Protein AF-A0AA36IJW4-F1 (afdb_monomer_lite)

Organism: NCBI:txid2562239

Structure (mmCIF, N/CA/C/O backbone):
data_AF-A0AA36IJW4-F1
#
_entry.id   AF-A0AA36IJW4-F1
#
loop_
_atom_site.group_PDB
_atom_site.id
_atom_site.type_symbol
_atom_site.label_atom_id
_atom_site.label_alt_id
_atom_site.label_comp_id
_atom_site.label_asym_id
_atom_site.label_entity_id
_atom_site.label_seq_id
_atom_site.pdbx_PDB_ins_code
_atom_site.Cartn_x
_atom_site.Cartn_y
_atom_site.Cartn_z
_atom_site.occupancy
_atom_site.B_iso_or_equiv
_atom_site.auth_seq_id
_atom_site.auth_comp_id
_atom_site.auth_asym_id
_atom_site.auth_atom_id
_atom_site.pdbx_PDB_model_num
ATOM 1 N N . MET A 1 1 ? 5.295 -39.642 -35.715 1.00 38.78 1 MET A N 1
ATOM 2 C CA . MET A 1 1 ? 6.041 -39.189 -36.907 1.00 38.78 1 MET A CA 1
ATOM 3 C C . MET A 1 1 ? 7.439 -38.823 -36.451 1.00 38.78 1 MET A C 1
ATOM 5 O O . MET A 1 1 ? 7.613 -37.822 -35.775 1.00 38.78 1 MET A O 1
ATOM 9 N N . SER A 1 2 ? 8.380 -39.727 -36.697 1.00 30.83 2 SER A N 1
ATOM 10 C CA . SER A 1 2 ? 9.764 -39.715 -36.220 1.00 30.83 2 SER A CA 1
ATOM 11 C C . SER A 1 2 ? 10.695 -39.302 -37.360 1.00 30.83 2 SER A C 1
ATOM 13 O O . SER A 1 2 ? 10.647 -39.914 -38.427 1.00 30.83 2 SER A O 1
ATOM 15 N N . LEU A 1 3 ? 11.518 -38.277 -37.141 1.00 38.53 3 LEU A N 1
ATOM 16 C CA . LEU A 1 3 ? 12.571 -37.863 -38.072 1.00 38.53 3 LEU A CA 1
ATOM 17 C C . LEU A 1 3 ? 13.843 -38.699 -37.832 1.00 38.53 3 LEU A C 1
ATOM 19 O O . LEU A 1 3 ? 14.152 -38.975 -36.672 1.00 38.53 3 LEU A O 1
ATOM 23 N N . PRO A 1 4 ? 14.568 -39.117 -38.886 1.00 43.66 4 PRO A N 1
ATOM 24 C CA . PRO A 1 4 ? 15.728 -39.985 -38.746 1.00 43.66 4 PRO A CA 1
ATOM 25 C C . PRO A 1 4 ? 17.027 -39.199 -38.521 1.00 43.66 4 PRO A C 1
ATOM 27 O O . PRO A 1 4 ? 17.318 -38.218 -39.206 1.00 43.66 4 PRO A O 1
ATOM 30 N N . GLU A 1 5 ? 17.831 -39.696 -37.582 1.00 41.56 5 GLU A N 1
ATOM 31 C CA . GLU A 1 5 ? 19.244 -39.370 -37.411 1.00 41.56 5 GLU A CA 1
ATOM 32 C C . GLU A 1 5 ? 20.062 -39.988 -38.552 1.00 41.56 5 GLU A C 1
ATOM 34 O O . GLU A 1 5 ? 20.012 -41.196 -38.784 1.00 41.56 5 GLU A O 1
ATOM 39 N N . THR A 1 6 ? 20.847 -39.184 -39.269 1.00 34.97 6 THR A N 1
ATOM 40 C CA . THR A 1 6 ? 22.022 -39.673 -40.011 1.00 34.97 6 THR A CA 1
ATOM 41 C C . THR A 1 6 ? 22.913 -38.496 -40.400 1.00 34.97 6 THR A C 1
ATOM 43 O O . THR A 1 6 ? 22.665 -37.812 -41.386 1.00 34.97 6 THR A O 1
ATOM 46 N N . PHE A 1 7 ? 23.988 -38.267 -39.643 1.00 34.56 7 PHE A N 1
ATOM 47 C CA . PHE A 1 7 ? 25.141 -37.507 -40.129 1.00 34.56 7 PHE A CA 1
ATOM 48 C C . PHE A 1 7 ? 26.380 -38.396 -40.080 1.00 34.56 7 PHE A C 1
ATOM 50 O O . PHE A 1 7 ? 26.857 -38.807 -39.022 1.00 34.56 7 PHE A O 1
ATOM 57 N N . ALA A 1 8 ? 26.859 -38.725 -41.276 1.00 37.34 8 ALA A N 1
ATOM 58 C CA . ALA A 1 8 ? 28.061 -39.495 -41.520 1.00 37.34 8 ALA A CA 1
ATOM 59 C C . ALA A 1 8 ? 29.311 -38.679 -41.151 1.00 37.34 8 ALA A C 1
ATOM 61 O O . ALA A 1 8 ? 29.453 -37.516 -41.530 1.00 37.34 8 ALA A O 1
ATOM 62 N N . ARG A 1 9 ? 30.236 -39.319 -40.428 1.00 35.12 9 ARG A N 1
ATOM 63 C CA . ARG A 1 9 ? 31.589 -38.816 -40.161 1.00 35.12 9 ARG A CA 1
ATOM 64 C C . ARG A 1 9 ? 32.404 -38.812 -41.458 1.00 35.12 9 ARG A C 1
ATOM 66 O O . ARG A 1 9 ? 32.616 -39.866 -42.051 1.00 35.12 9 ARG A O 1
ATOM 73 N N . LEU A 1 10 ? 32.902 -37.644 -41.857 1.00 37.72 10 LEU A N 1
ATOM 74 C CA . LEU A 1 10 ? 33.963 -37.501 -42.859 1.00 37.72 10 LEU A CA 1
ATOM 75 C C . LEU A 1 10 ? 35.342 -37.614 -42.179 1.00 37.72 10 LEU A C 1
ATOM 77 O O . LEU A 1 10 ? 35.499 -37.124 -41.058 1.00 37.72 10 LEU A O 1
ATOM 81 N N . PRO A 1 11 ? 36.352 -38.229 -42.821 1.00 35.47 11 PRO A N 1
ATOM 82 C CA . PRO A 1 11 ? 37.695 -38.304 -42.264 1.00 35.47 11 PRO A CA 1
ATOM 83 C C . PRO A 1 11 ? 38.418 -36.958 -42.405 1.00 35.47 11 PRO A C 1
ATOM 85 O O . PRO A 1 11 ? 38.566 -36.421 -43.504 1.00 35.47 11 PRO A O 1
ATOM 88 N N . LEU A 1 12 ? 38.902 -36.436 -41.276 1.00 34.16 12 LEU A N 1
ATOM 89 C CA . LEU A 1 12 ? 39.874 -35.347 -41.219 1.00 34.16 12 LEU A CA 1
ATOM 90 C C . LEU A 1 12 ? 41.182 -35.819 -41.862 1.00 34.16 12 LEU A C 1
ATOM 92 O O . LEU A 1 12 ? 41.859 -36.709 -41.354 1.00 34.16 12 LEU A O 1
ATOM 96 N N . LYS A 1 13 ? 41.524 -35.219 -43.002 1.00 33.22 13 LYS A N 1
ATOM 97 C CA . LYS A 1 13 ? 42.829 -35.367 -43.640 1.00 33.22 13 LYS A CA 1
ATOM 98 C C . LYS A 1 13 ? 43.770 -34.365 -42.971 1.00 33.22 13 LYS A C 1
ATOM 100 O O . LYS A 1 13 ? 43.611 -33.160 -43.152 1.00 33.22 13 LYS A O 1
ATOM 105 N N . GLU A 1 14 ? 44.705 -34.861 -42.167 1.00 34.94 14 GLU A N 1
ATOM 106 C CA . GLU A 1 14 ? 45.765 -34.050 -41.569 1.00 34.94 14 GLU A CA 1
ATOM 107 C C . GLU A 1 14 ? 46.611 -33.410 -42.674 1.00 34.94 14 GLU A C 1
ATOM 109 O O . GLU A 1 14 ? 47.275 -34.083 -43.464 1.00 34.94 14 GLU A O 1
ATOM 114 N N . MET A 1 15 ? 46.560 -32.083 -42.747 1.00 31.27 15 MET A N 1
ATOM 115 C CA . MET A 1 15 ? 47.436 -31.285 -43.590 1.00 31.27 15 MET A CA 1
ATOM 116 C C . MET A 1 15 ? 48.610 -30.846 -42.712 1.00 31.27 15 MET A C 1
ATOM 118 O O . MET A 1 15 ? 48.500 -29.910 -41.921 1.00 31.27 15 MET A O 1
ATOM 122 N N . HIS A 1 16 ? 49.732 -31.561 -42.807 1.00 32.34 16 HIS A N 1
ATOM 123 C CA . HIS A 1 16 ? 50.982 -31.147 -42.176 1.00 32.34 16 HIS A CA 1
ATOM 124 C C . HIS A 1 16 ? 51.455 -29.827 -42.799 1.00 32.34 16 HIS A C 1
ATOM 126 O O . HIS A 1 16 ? 52.048 -29.801 -43.875 1.00 32.34 16 HIS A O 1
ATOM 132 N N . SER A 1 17 ? 51.197 -28.718 -42.106 1.00 32.41 17 SER A N 1
ATOM 133 C CA . SER A 1 17 ? 51.819 -27.429 -42.393 1.00 32.41 17 SER A CA 1
ATOM 134 C C . SER A 1 17 ? 53.248 -27.445 -41.857 1.00 32.41 17 SER A C 1
ATOM 136 O O . SER A 1 17 ? 53.485 -27.313 -40.656 1.00 32.41 17 SER A O 1
ATOM 138 N N . SER A 1 18 ? 54.216 -27.586 -42.757 1.00 35.22 18 SER A N 1
ATOM 139 C CA . SER A 1 18 ? 55.633 -27.359 -42.487 1.00 35.22 18 SER A CA 1
ATOM 140 C C . SER A 1 18 ? 55.858 -25.919 -42.000 1.00 35.22 18 SER A C 1
ATOM 142 O O . SER A 1 18 ? 55.822 -24.976 -42.790 1.00 35.22 18 SER A O 1
ATOM 144 N N . ARG A 1 19 ? 56.088 -25.739 -40.693 1.00 35.50 19 ARG A N 1
ATOM 145 C CA . ARG A 1 19 ? 56.599 -24.486 -40.113 1.00 35.50 19 ARG A CA 1
ATOM 146 C C . ARG A 1 19 ? 58.056 -24.309 -40.539 1.00 35.50 19 ARG A C 1
ATOM 148 O O . ARG A 1 19 ? 58.931 -24.996 -40.022 1.00 35.50 19 ARG A O 1
ATOM 155 N N . SER A 1 20 ? 58.325 -23.380 -41.453 1.00 35.44 20 SER A N 1
ATOM 156 C CA . SER A 1 20 ? 59.671 -22.834 -41.631 1.00 35.44 20 SER A CA 1
ATOM 157 C C . SER A 1 20 ? 59.826 -21.602 -40.737 1.00 35.44 20 SER A C 1
ATOM 159 O O . SER A 1 20 ? 59.293 -20.522 -40.998 1.00 35.44 20 SER A O 1
ATOM 161 N N . THR A 1 21 ? 60.532 -21.784 -39.626 1.00 36.22 21 THR A N 1
ATOM 162 C CA . THR A 1 21 ? 60.915 -20.697 -38.723 1.00 36.22 21 THR A CA 1
ATOM 163 C C . THR A 1 21 ? 62.204 -20.083 -39.253 1.00 36.22 21 THR A C 1
ATOM 165 O O . THR A 1 21 ? 63.225 -20.761 -39.337 1.00 36.22 21 THR A O 1
ATOM 168 N N . GLN A 1 22 ? 62.172 -18.806 -39.626 1.00 39.78 22 GLN A N 1
ATOM 169 C CA . GLN A 1 22 ? 63.372 -18.051 -39.980 1.00 39.78 22 GLN A CA 1
ATOM 170 C C . GLN A 1 22 ? 63.474 -16.871 -39.013 1.00 39.78 22 GLN A C 1
ATOM 172 O O . GLN A 1 22 ? 62.692 -15.927 -39.106 1.00 39.78 22 GLN A O 1
ATOM 177 N N . SER A 1 23 ? 64.411 -16.949 -38.064 1.00 33.28 23 SER A N 1
ATOM 178 C CA . SER A 1 23 ? 64.805 -15.802 -37.242 1.00 33.28 23 SER A CA 1
ATOM 179 C C . SER A 1 23 ? 65.560 -14.823 -38.126 1.00 33.28 23 SER A C 1
ATOM 181 O O . SER A 1 23 ? 66.611 -15.161 -38.670 1.00 33.28 23 SER A O 1
ATOM 183 N N . ARG A 1 24 ? 65.024 -13.613 -38.273 1.00 39.09 24 ARG A N 1
ATOM 184 C CA . ARG A 1 24 ? 65.705 -12.510 -38.941 1.00 39.09 24 ARG A CA 1
ATOM 185 C C . ARG A 1 24 ? 66.079 -11.489 -37.875 1.00 39.09 24 ARG A C 1
ATOM 187 O O . ARG A 1 24 ? 65.203 -10.940 -37.218 1.00 39.09 24 ARG A O 1
ATOM 194 N N . THR A 1 25 ? 67.374 -11.282 -37.682 1.00 39.56 25 THR A N 1
ATOM 195 C CA . THR A 1 25 ? 67.904 -10.170 -36.890 1.00 39.56 25 THR A CA 1
ATOM 196 C C . THR A 1 25 ? 67.647 -8.884 -37.673 1.00 39.56 25 THR A C 1
ATOM 198 O O . THR A 1 25 ? 67.972 -8.831 -38.861 1.00 39.56 25 THR A O 1
ATOM 201 N N . LEU A 1 26 ? 67.035 -7.878 -37.044 1.00 35.53 26 LEU A N 1
ATOM 202 C CA . LEU A 1 26 ? 66.834 -6.555 -37.639 1.00 35.53 26 LEU A CA 1
ATOM 203 C C . LEU A 1 26 ? 68.199 -5.958 -38.026 1.00 35.53 26 LEU A C 1
ATOM 205 O O . LEU A 1 26 ? 69.013 -5.643 -37.163 1.00 35.53 26 LEU A O 1
ATOM 209 N N . GLN A 1 27 ? 68.450 -5.813 -39.327 1.00 39.72 27 GLN A N 1
ATOM 210 C CA . GLN A 1 27 ? 69.353 -4.786 -39.837 1.00 39.72 27 GLN A CA 1
ATOM 211 C C . GLN A 1 27 ? 68.471 -3.685 -40.412 1.00 39.72 27 GLN A C 1
ATOM 213 O O . GLN A 1 27 ? 67.832 -3.869 -41.451 1.00 39.72 27 GLN A O 1
ATOM 218 N N . VAL A 1 28 ? 68.410 -2.570 -39.685 1.00 38.19 28 VAL A N 1
ATOM 219 C CA . VAL A 1 28 ? 67.781 -1.325 -40.127 1.00 38.19 28 VAL A CA 1
ATOM 220 C C . VAL A 1 28 ? 68.494 -0.897 -41.406 1.00 38.19 28 VAL A C 1
ATOM 222 O O . VAL A 1 28 ? 69.700 -0.664 -41.408 1.00 38.19 28 VAL A O 1
ATOM 225 N N . SER A 1 29 ? 67.761 -0.921 -42.514 1.00 40.59 29 SER A N 1
ATOM 226 C CA . SER A 1 29 ? 68.219 -0.434 -43.811 1.00 40.59 29 SER A CA 1
ATOM 227 C C . SER A 1 29 ? 67.357 0.777 -44.131 1.00 40.59 29 SER A C 1
ATOM 229 O O . SER A 1 29 ? 66.153 0.625 -44.343 1.00 40.59 29 SER A O 1
ATOM 231 N N . ASP A 1 30 ? 67.967 1.958 -44.112 1.00 44.12 30 ASP A N 1
ATOM 232 C CA . ASP A 1 30 ? 67.311 3.226 -44.410 1.00 44.12 30 ASP A CA 1
ATOM 233 C C . ASP A 1 30 ? 66.741 3.215 -45.832 1.00 44.12 30 ASP A C 1
ATOM 235 O O . ASP A 1 30 ? 67.470 3.115 -46.821 1.00 44.12 30 ASP A O 1
ATOM 239 N N . SER A 1 31 ? 65.420 3.335 -45.944 1.00 38.16 31 SER A N 1
ATOM 240 C CA . SER A 1 31 ? 64.779 3.741 -47.192 1.00 38.16 31 SER A CA 1
ATOM 241 C C . SER A 1 31 ? 63.608 4.665 -46.876 1.00 38.16 31 SER A C 1
ATOM 243 O O . SER A 1 31 ? 62.661 4.290 -46.189 1.00 38.16 31 SER A O 1
ATOM 245 N N . HIS A 1 32 ? 63.733 5.908 -47.338 1.00 46.38 32 HIS A N 1
ATOM 246 C CA . HIS A 1 32 ? 62.756 6.974 -47.163 1.00 46.38 32 HIS A CA 1
ATOM 247 C C . HIS A 1 32 ? 61.419 6.633 -47.834 1.00 46.38 32 HIS A C 1
ATOM 249 O O . HIS A 1 32 ? 61.360 6.385 -49.038 1.00 46.38 32 HIS A O 1
ATOM 255 N N . SER A 1 33 ? 60.346 6.688 -47.048 1.00 37.16 33 SER A N 1
ATOM 256 C CA . SER A 1 33 ? 58.956 6.731 -47.502 1.00 37.16 33 SER A CA 1
ATOM 257 C C . SER A 1 33 ? 58.155 7.529 -46.474 1.00 37.16 33 SER A C 1
ATOM 259 O O . SER A 1 33 ? 57.937 7.074 -45.354 1.00 37.16 33 SER A O 1
ATOM 261 N N . GLU A 1 34 ? 57.753 8.740 -46.850 1.00 50.41 34 GLU A N 1
ATOM 262 C CA . GLU A 1 34 ? 56.950 9.664 -46.049 1.00 50.41 34 GLU A CA 1
ATOM 263 C C . GLU A 1 34 ? 55.560 9.070 -45.758 1.00 50.41 34 GLU A C 1
ATOM 265 O O . GLU A 1 34 ? 54.706 9.014 -46.633 1.00 50.41 34 GLU A O 1
ATOM 270 N N . THR A 1 35 ? 55.361 8.556 -44.540 1.00 49.91 35 THR A N 1
ATOM 271 C CA . THR A 1 35 ? 54.085 8.445 -43.780 1.00 49.91 35 THR A CA 1
ATOM 272 C C . THR A 1 35 ? 54.398 7.952 -42.347 1.00 49.91 35 THR A C 1
ATOM 274 O O . THR A 1 35 ? 53.785 7.026 -41.831 1.00 49.91 35 THR A O 1
ATOM 277 N N . SER A 1 36 ? 55.422 8.539 -41.710 1.00 50.38 36 SER A N 1
ATOM 278 C CA . SER A 1 36 ? 56.155 7.947 -40.571 1.00 50.38 36 SER A CA 1
ATOM 279 C C . SER A 1 36 ? 55.893 8.584 -39.192 1.00 50.38 36 SER A C 1
ATOM 281 O O . SER A 1 36 ? 56.589 8.240 -38.240 1.00 50.38 36 SER A O 1
ATOM 283 N N . GLU A 1 37 ? 54.946 9.512 -39.031 1.00 51.56 37 GLU A N 1
ATOM 284 C CA . GLU A 1 37 ? 54.773 10.181 -37.724 1.00 51.56 37 GLU A CA 1
ATOM 285 C C . GLU A 1 37 ? 53.878 9.409 -36.738 1.00 51.56 37 GLU A C 1
ATOM 287 O O . GLU A 1 37 ? 54.177 9.377 -35.548 1.00 51.56 37 GLU A O 1
ATOM 292 N N . GLU A 1 38 ? 52.841 8.694 -37.189 1.00 47.62 38 GLU A N 1
ATOM 293 C CA . GLU A 1 38 ? 51.961 7.938 -36.273 1.00 47.62 38 GLU A CA 1
ATOM 294 C C . GLU A 1 38 ? 52.509 6.567 -35.855 1.00 47.62 38 GLU A C 1
ATOM 296 O O . GLU A 1 38 ? 52.007 5.966 -34.908 1.00 47.62 38 GLU A O 1
ATOM 301 N N . GLN A 1 39 ? 53.553 6.070 -36.517 1.00 50.56 39 GLN A N 1
ATOM 302 C CA . GLN A 1 39 ? 54.183 4.796 -36.158 1.00 50.56 39 GLN A CA 1
ATOM 303 C C . GLN A 1 39 ? 55.253 4.964 -35.062 1.00 50.56 39 GLN A C 1
ATOM 305 O O . GLN A 1 39 ? 55.565 4.012 -34.356 1.00 50.56 39 GLN A O 1
ATOM 310 N N . HIS A 1 40 ? 55.731 6.197 -34.851 1.00 54.81 40 HIS A N 1
ATOM 311 C CA . HIS A 1 40 ? 56.866 6.500 -33.978 1.00 54.81 40 HIS A CA 1
ATOM 312 C C . HIS A 1 40 ? 56.553 6.373 -32.474 1.00 54.81 40 HIS A C 1
ATOM 314 O O . HIS A 1 40 ? 57.420 5.999 -31.692 1.00 54.81 40 HIS A O 1
ATOM 320 N N . TRP A 1 41 ? 55.311 6.639 -32.044 1.00 53.84 41 TRP A N 1
ATOM 321 C CA . TRP A 1 41 ? 54.972 6.661 -30.610 1.00 53.84 41 TRP A CA 1
ATOM 322 C C . TRP A 1 41 ? 54.808 5.264 -29.992 1.00 53.84 41 TRP A C 1
ATOM 324 O O . TRP A 1 41 ? 55.090 5.076 -28.807 1.00 53.84 41 TRP A O 1
ATOM 334 N N . ILE A 1 42 ? 54.352 4.281 -30.780 1.00 60.28 42 ILE A N 1
ATOM 335 C CA . ILE A 1 42 ? 54.243 2.881 -30.337 1.00 60.28 42 ILE A CA 1
ATOM 336 C C . ILE A 1 42 ? 55.643 2.293 -30.171 1.00 60.28 42 ILE A C 1
ATOM 338 O O . ILE A 1 42 ? 55.901 1.600 -29.184 1.00 60.28 42 ILE A O 1
ATOM 342 N N . ASP A 1 43 ? 56.541 2.622 -31.099 1.00 67.44 43 ASP A N 1
ATOM 343 C CA . ASP A 1 43 ? 57.926 2.169 -31.075 1.00 67.44 43 ASP A CA 1
ATOM 344 C C . ASP A 1 43 ? 58.675 2.772 -29.871 1.00 67.44 43 ASP A C 1
ATOM 346 O O . ASP A 1 43 ? 59.277 2.022 -29.103 1.00 67.44 43 ASP A O 1
ATOM 350 N N . ASP A 1 44 ? 58.507 4.069 -29.581 1.00 73.12 44 ASP A N 1
ATOM 351 C CA . ASP A 1 44 ? 59.131 4.722 -28.417 1.00 73.12 44 ASP A CA 1
ATOM 352 C C . ASP A 1 44 ? 58.620 4.169 -27.068 1.00 73.12 44 ASP A C 1
ATOM 354 O O . ASP A 1 44 ? 59.393 3.925 -26.133 1.00 73.12 44 ASP A O 1
ATOM 358 N N . ALA A 1 45 ? 57.306 3.938 -26.940 1.00 72.31 45 ALA A N 1
ATOM 359 C CA . ALA A 1 45 ? 56.715 3.384 -25.719 1.00 72.31 45 ALA A CA 1
ATOM 360 C C . ALA A 1 45 ? 57.147 1.927 -25.480 1.00 72.31 45 ALA A C 1
ATOM 362 O O . ALA A 1 45 ? 57.390 1.520 -24.335 1.00 72.31 45 ALA A O 1
ATOM 363 N N . PHE A 1 46 ? 57.268 1.148 -26.557 1.00 71.81 46 PHE A N 1
ATOM 364 C CA . PHE A 1 46 ? 57.750 -0.224 -26.507 1.00 71.81 46 PHE A CA 1
ATOM 365 C C . PHE A 1 46 ? 59.245 -0.282 -26.178 1.00 71.81 46 PHE A C 1
ATOM 367 O O . PHE A 1 46 ? 59.631 -1.035 -25.282 1.00 71.81 46 PHE A O 1
ATOM 374 N N . GLU A 1 47 ? 60.078 0.557 -26.800 1.00 74.62 47 GLU A N 1
ATOM 375 C CA . GLU A 1 47 ? 61.505 0.656 -26.475 1.00 74.62 47 GLU A CA 1
ATOM 376 C C . GLU A 1 47 ? 61.724 1.028 -25.004 1.00 74.62 47 GLU A C 1
ATOM 378 O O . GLU A 1 47 ? 62.508 0.377 -24.305 1.00 74.62 47 GLU A O 1
ATOM 383 N N . HIS A 1 48 ? 60.967 1.998 -24.482 1.00 77.12 48 HIS A N 1
ATOM 384 C CA . HIS A 1 48 ? 61.046 2.387 -23.076 1.00 77.12 48 HIS A CA 1
ATOM 385 C C . HIS A 1 48 ? 60.606 1.251 -22.130 1.00 77.12 48 HIS A C 1
ATOM 387 O O . HIS A 1 48 ? 61.232 1.028 -21.087 1.00 77.12 48 HIS A O 1
ATOM 393 N N . PHE A 1 49 ? 59.573 0.475 -22.488 1.00 76.50 49 PHE A N 1
ATOM 394 C CA . PHE A 1 49 ? 59.168 -0.720 -21.736 1.00 76.50 49 PHE A CA 1
ATOM 395 C C . PHE A 1 49 ? 60.257 -1.802 -21.744 1.00 76.50 49 PHE A C 1
ATOM 397 O O . PHE A 1 49 ? 60.608 -2.314 -20.677 1.00 76.50 49 PHE A O 1
ATOM 404 N N . VAL A 1 50 ? 60.830 -2.116 -22.910 1.00 70.94 50 VAL A N 1
ATOM 405 C CA . VAL A 1 50 ? 61.915 -3.102 -23.057 1.00 70.94 50 VAL A CA 1
ATOM 406 C C . VAL A 1 50 ? 63.134 -2.681 -22.234 1.00 70.94 50 VAL A C 1
ATOM 408 O O . VAL A 1 50 ? 63.699 -3.498 -21.502 1.00 70.94 50 VAL A O 1
ATOM 411 N N . GLN A 1 51 ? 63.495 -1.397 -22.261 1.00 74.69 51 GLN A N 1
ATOM 412 C CA . GLN A 1 51 ? 64.607 -0.858 -21.482 1.00 74.69 51 GLN A CA 1
ATOM 413 C C . GLN A 1 51 ? 64.347 -0.967 -19.971 1.00 74.69 51 GLN A C 1
ATOM 415 O O . GLN A 1 51 ? 65.222 -1.394 -19.210 1.00 74.69 51 GLN A O 1
ATOM 420 N N . LYS A 1 52 ? 63.127 -0.654 -19.518 1.00 75.62 52 LYS A N 1
ATOM 421 C CA . LYS A 1 52 ? 62.741 -0.735 -18.101 1.00 75.62 52 LYS A CA 1
ATOM 422 C C . LYS A 1 52 ? 62.676 -2.184 -17.607 1.00 75.62 52 LYS A C 1
ATOM 424 O O . LYS A 1 52 ? 63.197 -2.480 -16.532 1.00 75.62 52 LYS A O 1
ATOM 429 N N . ALA A 1 53 ? 62.128 -3.097 -18.409 1.00 69.62 53 ALA A N 1
ATOM 430 C CA . ALA A 1 53 ? 62.103 -4.532 -18.130 1.00 69.62 53 ALA A CA 1
ATOM 431 C C . ALA A 1 53 ? 63.520 -5.139 -18.100 1.00 69.62 53 ALA A C 1
ATOM 433 O O . ALA A 1 53 ? 63.844 -5.926 -17.208 1.00 69.62 53 ALA A O 1
ATOM 434 N N . GLY A 1 54 ? 64.403 -4.715 -19.010 1.00 65.69 54 GLY A N 1
ATOM 435 C CA . GLY A 1 54 ? 65.817 -5.099 -19.021 1.00 65.69 54 GLY A CA 1
ATOM 436 C C . GLY A 1 54 ? 66.598 -4.583 -17.806 1.00 65.69 54 GLY A C 1
ATOM 437 O O . GLY A 1 54 ? 67.488 -5.277 -17.304 1.00 65.69 54 GLY A O 1
ATOM 438 N N . ASN A 1 55 ? 66.253 -3.398 -17.295 1.00 72.38 55 ASN A N 1
ATOM 439 C CA . ASN A 1 55 ? 66.839 -2.837 -16.075 1.00 72.38 55 ASN A CA 1
ATOM 440 C C . ASN A 1 55 ? 66.341 -3.553 -14.809 1.00 72.38 55 ASN A C 1
ATOM 442 O O . ASN A 1 55 ? 67.150 -3.854 -13.935 1.00 72.38 55 ASN A O 1
ATOM 446 N N . LEU A 1 56 ? 65.057 -3.924 -14.747 1.00 68.62 56 LEU A N 1
ATOM 447 C CA . LEU A 1 56 ? 64.490 -4.770 -13.685 1.00 68.62 56 LEU A CA 1
ATOM 448 C C . LEU A 1 56 ? 65.126 -6.171 -13.649 1.00 68.62 56 LEU A C 1
ATOM 450 O O . LEU A 1 56 ? 65.426 -6.692 -12.575 1.00 68.62 56 LEU A O 1
ATOM 454 N N . ALA A 1 57 ? 65.419 -6.751 -14.815 1.00 59.84 57 ALA A N 1
ATOM 455 C CA . ALA A 1 57 ? 66.150 -8.014 -14.931 1.00 59.84 57 ALA A CA 1
ATOM 456 C C . ALA A 1 57 ? 67.656 -7.894 -14.605 1.00 59.84 57 ALA A C 1
ATOM 458 O O . ALA A 1 57 ? 68.334 -8.911 -14.467 1.00 59.84 57 ALA A O 1
ATOM 459 N N . GLY A 1 58 ? 68.192 -6.673 -14.466 1.00 56.47 58 GLY A N 1
ATOM 460 C CA . GLY A 1 58 ? 69.605 -6.396 -14.177 1.00 56.47 58 GLY A CA 1
ATOM 461 C C . GLY A 1 58 ? 70.081 -6.815 -12.784 1.00 56.47 58 GLY A C 1
ATOM 462 O O . GLY A 1 58 ? 71.283 -6.966 -12.588 1.00 56.47 58 GLY A O 1
ATOM 463 N N . ASN A 1 59 ? 69.156 -7.075 -11.855 1.00 60.22 59 ASN A N 1
ATOM 464 C CA . ASN A 1 59 ? 69.459 -7.644 -10.535 1.00 60.22 59 ASN A CA 1
ATOM 465 C C . ASN A 1 59 ? 69.561 -9.182 -10.550 1.00 60.22 59 ASN A C 1
ATOM 467 O O . ASN A 1 59 ? 69.840 -9.799 -9.524 1.00 60.22 59 ASN A O 1
ATOM 471 N N . VAL A 1 60 ? 69.339 -9.812 -11.706 1.00 62.12 60 VAL A N 1
ATOM 472 C CA . VAL A 1 60 ? 69.453 -11.258 -11.918 1.00 62.12 60 VAL A CA 1
ATOM 473 C C . VAL A 1 60 ? 70.660 -11.523 -12.824 1.00 62.12 60 VAL A C 1
ATOM 475 O O . VAL A 1 60 ? 71.010 -10.700 -13.666 1.00 62.12 60 VAL A O 1
ATOM 478 N N . HIS A 1 61 ? 71.312 -12.674 -12.630 1.00 69.00 61 HIS A N 1
ATOM 479 C CA . HIS A 1 61 ? 72.524 -13.130 -13.325 1.00 69.00 61 HIS A CA 1
ATOM 480 C C . HIS A 1 61 ? 72.613 -12.655 -14.801 1.00 69.00 61 HIS A C 1
ATOM 482 O O . HIS A 1 61 ? 71.624 -12.783 -15.527 1.00 69.00 61 HIS A O 1
ATOM 488 N N . PRO A 1 62 ? 73.779 -12.190 -15.301 1.00 69.00 62 PRO A N 1
ATOM 489 C CA . PRO A 1 62 ? 73.935 -11.572 -16.631 1.00 69.00 62 PRO A CA 1
ATOM 490 C C . PRO A 1 62 ? 73.340 -12.376 -17.801 1.00 69.00 62 PRO A C 1
ATOM 492 O O . PRO A 1 62 ? 72.846 -11.819 -18.783 1.00 69.00 62 PRO A O 1
ATOM 495 N N . SER A 1 63 ? 73.351 -13.704 -17.683 1.00 70.06 63 SER A N 1
ATOM 496 C CA . SER A 1 63 ? 72.748 -14.636 -18.643 1.00 70.06 63 SER A CA 1
ATOM 497 C C . SER A 1 63 ? 71.222 -14.506 -18.741 1.00 70.06 63 SER A C 1
ATOM 499 O O . SER A 1 63 ? 70.671 -14.651 -19.829 1.00 70.06 63 SER A O 1
ATOM 501 N N . CYS A 1 64 ? 70.545 -14.199 -17.631 1.00 66.06 64 CYS A N 1
ATOM 502 C CA . CYS A 1 64 ? 69.101 -13.990 -17.567 1.00 66.06 64 CYS A CA 1
ATOM 503 C C . CYS A 1 64 ? 68.714 -12.656 -18.216 1.00 66.06 64 CYS A C 1
ATOM 505 O O . CYS A 1 64 ? 67.830 -12.635 -19.065 1.00 66.06 64 CYS A O 1
ATOM 507 N N . LYS A 1 65 ? 69.460 -11.572 -17.945 1.00 69.38 65 LYS A N 1
ATOM 508 C CA . LYS A 1 65 ? 69.274 -10.274 -18.622 1.00 69.38 65 LYS A CA 1
ATOM 509 C C . LYS A 1 65 ? 69.369 -10.411 -20.146 1.00 69.38 65 LYS A C 1
ATOM 511 O O . LYS A 1 65 ? 68.516 -9.910 -20.870 1.00 69.38 65 LYS A O 1
ATOM 516 N N . LYS A 1 66 ? 70.368 -11.153 -20.639 1.00 70.31 66 LYS A N 1
ATOM 517 C CA . LYS A 1 66 ? 70.570 -11.388 -22.080 1.00 70.31 66 LYS A CA 1
ATOM 518 C C . LYS A 1 66 ? 69.488 -12.280 -22.704 1.00 70.31 66 LYS A C 1
ATOM 520 O O . LYS A 1 66 ? 69.169 -12.114 -23.878 1.00 70.31 66 LYS A O 1
ATOM 525 N N . TRP A 1 67 ? 68.932 -13.221 -21.940 1.00 73.56 67 TRP A N 1
ATOM 526 C CA . TRP A 1 67 ? 67.833 -14.083 -22.385 1.00 73.56 67 TRP A CA 1
ATOM 527 C C . TRP A 1 67 ? 66.489 -13.342 -22.413 1.00 73.56 67 TRP A C 1
ATOM 529 O O . TRP A 1 67 ? 65.774 -13.438 -23.407 1.00 73.56 67 TRP A O 1
ATOM 539 N N . VAL A 1 68 ? 66.187 -12.553 -21.376 1.00 68.69 68 VAL A N 1
ATOM 540 C CA . VAL A 1 68 ? 64.971 -11.728 -21.285 1.00 68.69 68 VAL A CA 1
ATOM 541 C C . VAL A 1 68 ? 64.976 -10.624 -22.344 1.00 68.69 68 VAL A C 1
ATOM 543 O O . VAL A 1 68 ? 63.990 -10.503 -23.060 1.00 68.69 68 VAL A O 1
ATOM 546 N N . SER A 1 69 ? 66.091 -9.904 -22.533 1.00 67.50 69 SER A N 1
ATOM 547 C CA . SER A 1 69 ? 66.233 -8.903 -23.612 1.00 67.50 69 SER A CA 1
ATOM 548 C C . SER A 1 69 ? 65.949 -9.528 -24.977 1.00 67.50 69 SER A C 1
ATOM 550 O O . SER A 1 69 ? 65.060 -9.080 -25.686 1.00 67.50 69 SER A O 1
ATOM 552 N N . ARG A 1 70 ? 66.578 -10.673 -25.292 1.00 71.50 70 ARG A N 1
ATOM 553 C CA . ARG A 1 70 ? 66.345 -11.389 -26.560 1.00 71.50 70 ARG A CA 1
ATOM 554 C C . ARG A 1 70 ? 64.923 -11.904 -26.751 1.00 71.50 70 ARG A C 1
ATOM 556 O O . ARG A 1 70 ? 64.530 -12.138 -27.885 1.00 71.50 70 ARG A O 1
ATOM 563 N N . LYS A 1 71 ? 64.182 -12.181 -25.678 1.00 72.44 71 LYS A N 1
ATOM 564 C CA . LYS A 1 71 ? 62.788 -12.636 -25.769 1.00 72.44 71 LYS A CA 1
ATOM 565 C C . LYS A 1 71 ? 61.810 -11.472 -25.886 1.00 72.44 71 LYS A C 1
ATOM 567 O O . LYS A 1 71 ? 60.804 -11.631 -26.563 1.00 72.44 71 LYS A O 1
ATOM 572 N N . LEU A 1 72 ? 62.123 -10.331 -25.277 1.00 71.62 72 LEU A N 1
ATOM 573 C CA . LEU A 1 72 ? 61.348 -9.094 -25.397 1.00 71.62 72 LEU A CA 1
ATOM 574 C C . LEU A 1 72 ? 61.624 -8.352 -26.717 1.00 71.62 72 LEU A C 1
ATOM 576 O O . LEU A 1 72 ? 60.745 -7.663 -27.212 1.00 71.62 72 LEU A O 1
ATOM 580 N N . GLU A 1 73 ? 62.800 -8.548 -27.319 1.00 66.38 73 GLU A N 1
ATOM 581 C CA . GLU A 1 73 ? 63.177 -8.029 -28.647 1.00 66.38 73 GLU A CA 1
ATOM 582 C C . GLU A 1 73 ? 62.511 -8.781 -29.815 1.00 66.38 73 GLU A C 1
ATOM 584 O O . GLU A 1 73 ? 62.620 -8.361 -30.966 1.00 66.38 73 GLU A O 1
ATOM 589 N N . VAL A 1 74 ? 61.848 -9.913 -29.555 1.00 72.00 74 VAL A N 1
ATOM 590 C CA . VAL A 1 74 ? 61.239 -10.740 -30.605 1.00 72.00 74 VAL A CA 1
ATOM 591 C C . VAL A 1 74 ? 59.723 -10.613 -30.532 1.00 72.00 74 VAL A C 1
ATOM 593 O O . VAL A 1 74 ? 59.056 -11.339 -29.798 1.00 72.00 74 VAL A O 1
ATOM 596 N N . TYR A 1 75 ? 59.177 -9.703 -31.338 1.00 72.19 75 TYR A N 1
ATOM 597 C CA . TYR A 1 75 ? 57.749 -9.652 -31.631 1.00 72.19 75 TYR A CA 1
ATOM 598 C C . TYR A 1 75 ? 57.450 -10.567 -32.827 1.00 72.19 75 TYR A C 1
ATOM 600 O O . TYR A 1 75 ? 57.878 -10.316 -33.956 1.00 72.19 75 TYR A O 1
ATOM 608 N N . GLU A 1 76 ? 56.762 -11.683 -32.580 1.00 78.38 76 GLU A N 1
ATOM 609 C CA . GLU A 1 76 ? 56.364 -12.605 -33.644 1.00 78.38 76 GLU A CA 1
ATOM 610 C C . GLU A 1 76 ? 55.132 -12.060 -34.376 1.00 78.38 76 GLU A C 1
ATOM 612 O O . GLU A 1 76 ? 54.008 -12.146 -33.884 1.00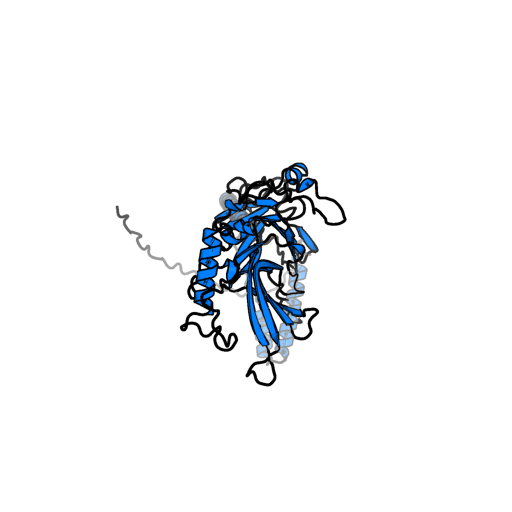 78.38 76 GLU A O 1
ATOM 617 N N . VAL A 1 77 ? 55.336 -11.520 -35.581 1.00 80.69 77 VAL A N 1
ATOM 618 C CA . VAL A 1 77 ? 54.238 -11.108 -36.468 1.00 80.69 77 VAL A CA 1
ATOM 619 C C . VAL A 1 77 ? 53.874 -12.270 -37.394 1.00 80.69 77 VAL A C 1
ATOM 621 O O . VAL A 1 77 ? 54.763 -12.820 -38.058 1.00 80.69 77 VAL A O 1
ATOM 624 N N . PRO A 1 78 ? 52.591 -12.656 -37.512 1.00 84.88 78 PRO A N 1
ATOM 625 C CA . PRO A 1 78 ? 52.188 -13.611 -38.533 1.00 84.88 78 PRO A CA 1
ATOM 626 C C . PRO A 1 78 ? 52.516 -13.056 -39.926 1.00 84.88 78 PRO A C 1
ATOM 628 O O . PRO A 1 78 ? 52.245 -11.897 -40.237 1.00 84.88 78 PRO A O 1
ATOM 631 N N . LYS A 1 79 ? 53.087 -13.890 -40.800 1.00 88.06 79 LYS A N 1
ATOM 632 C CA . LYS A 1 79 ? 53.264 -13.530 -42.213 1.00 88.06 79 LYS A CA 1
ATOM 633 C C . LYS A 1 79 ? 51.889 -13.529 -42.883 1.00 88.06 79 LYS A C 1
ATOM 635 O O . LYS A 1 79 ? 51.320 -14.592 -43.114 1.00 88.06 79 LYS A O 1
ATOM 640 N N . ILE A 1 80 ? 51.356 -12.347 -43.181 1.00 89.25 80 ILE A N 1
ATOM 641 C CA . ILE A 1 80 ? 50.043 -12.181 -43.815 1.00 89.25 80 ILE A CA 1
ATOM 642 C C . ILE A 1 80 ? 50.238 -11.963 -45.317 1.00 89.25 80 ILE A C 1
ATOM 644 O O . ILE A 1 80 ? 50.909 -11.018 -45.730 1.00 89.25 80 ILE A O 1
ATOM 648 N N . ALA A 1 81 ? 49.626 -12.810 -46.145 1.00 89.94 81 ALA A N 1
ATOM 649 C CA . ALA A 1 81 ? 49.507 -12.557 -47.578 1.00 89.94 81 ALA A CA 1
ATOM 650 C C . ALA A 1 81 ? 48.289 -11.656 -47.835 1.00 89.94 81 ALA A C 1
ATOM 652 O O . ALA A 1 81 ? 47.163 -12.022 -47.498 1.00 89.94 81 ALA A O 1
ATOM 653 N N . ARG A 1 82 ? 48.501 -10.475 -48.428 1.00 87.69 82 ARG A N 1
ATOM 654 C CA . ARG A 1 82 ? 47.413 -9.563 -48.814 1.00 87.69 82 ARG A CA 1
ATOM 655 C C . ARG A 1 82 ? 46.922 -9.918 -50.214 1.00 87.69 82 ARG A C 1
ATOM 657 O O . ARG A 1 82 ? 47.657 -9.772 -51.186 1.00 87.69 82 ARG A O 1
ATOM 664 N N . ILE A 1 83 ? 45.682 -10.392 -50.314 1.00 91.19 83 ILE A N 1
ATOM 665 C CA . ILE A 1 83 ? 45.051 -10.737 -51.592 1.00 91.19 83 ILE A CA 1
ATOM 666 C C . ILE A 1 83 ? 44.162 -9.566 -52.028 1.00 91.19 83 ILE A C 1
ATOM 668 O O . ILE A 1 83 ? 43.150 -9.268 -51.393 1.00 91.19 83 ILE A O 1
ATOM 672 N N . HIS A 1 84 ? 44.535 -8.904 -53.125 1.00 89.31 84 HIS A N 1
ATOM 673 C CA . HIS A 1 84 ? 43.775 -7.800 -53.718 1.00 89.31 84 HIS A CA 1
ATOM 674 C C . HIS A 1 84 ? 42.852 -8.310 -54.827 1.00 89.31 84 HIS A C 1
ATOM 676 O O . HIS A 1 84 ? 43.116 -8.128 -56.011 1.00 89.31 84 HIS A O 1
ATOM 682 N N . ALA A 1 85 ? 41.776 -8.992 -54.434 1.00 92.94 85 ALA A N 1
ATOM 683 C CA . ALA A 1 85 ? 40.768 -9.504 -55.355 1.00 92.94 85 ALA A CA 1
ATOM 684 C C . ALA A 1 85 ? 39.376 -8.984 -54.951 1.00 92.94 85 ALA A C 1
ATOM 686 O O . ALA A 1 85 ? 38.848 -9.433 -53.928 1.00 92.94 85 ALA A O 1
ATOM 687 N N . PRO A 1 86 ? 38.745 -8.096 -55.748 1.00 91.12 86 PRO A N 1
ATOM 688 C CA . PRO A 1 86 ? 37.394 -7.598 -55.486 1.00 91.12 86 PRO A CA 1
ATOM 689 C C . PRO A 1 86 ? 36.346 -8.679 -55.148 1.00 91.12 86 PRO A C 1
ATOM 691 O O . PRO A 1 86 ? 35.612 -8.480 -54.180 1.00 91.12 86 PRO A O 1
ATOM 694 N N . PRO A 1 87 ? 36.288 -9.847 -55.833 1.00 94.19 87 PRO A N 1
ATOM 695 C CA . PRO A 1 87 ? 35.293 -10.875 -55.508 1.00 94.19 87 PRO A CA 1
ATOM 696 C C . PRO A 1 87 ? 35.488 -11.536 -54.134 1.00 94.19 87 PRO A C 1
ATOM 698 O O . PRO A 1 87 ? 34.557 -12.159 -53.639 1.00 94.19 87 PRO A O 1
ATOM 701 N N . LEU A 1 88 ? 36.662 -11.401 -53.505 1.00 88.31 88 LEU A N 1
ATOM 702 C CA . LEU A 1 88 ? 36.919 -11.871 -52.136 1.00 88.31 88 LEU A CA 1
ATOM 703 C C . LEU A 1 88 ? 36.751 -10.748 -51.104 1.00 88.31 88 LEU A C 1
ATOM 705 O O . LEU A 1 88 ? 36.252 -10.988 -50.007 1.00 88.31 88 LEU A O 1
ATOM 709 N N . GLN A 1 89 ? 37.135 -9.520 -51.459 1.00 90.94 89 GLN A N 1
ATOM 710 C CA . GLN A 1 89 ? 37.075 -8.373 -50.553 1.00 90.94 89 GLN A CA 1
ATOM 711 C C . GLN A 1 89 ? 35.644 -7.914 -50.281 1.00 90.94 89 GLN A C 1
ATOM 713 O O . GLN A 1 89 ? 35.312 -7.640 -49.133 1.00 90.94 89 GLN A O 1
ATOM 718 N N . VAL A 1 90 ? 34.780 -7.870 -51.302 1.00 92.56 90 VAL A N 1
ATOM 719 C CA . VAL A 1 90 ? 33.396 -7.403 -51.125 1.00 92.56 90 VAL A CA 1
ATOM 720 C C . VAL A 1 90 ? 32.619 -8.293 -50.141 1.00 92.56 90 VAL A C 1
ATOM 722 O O . VAL A 1 90 ? 32.096 -7.746 -49.172 1.00 92.56 90 VAL A O 1
ATOM 725 N N . PRO A 1 91 ? 32.593 -9.638 -50.272 1.00 94.12 91 PRO A N 1
ATOM 726 C CA . PRO A 1 91 ? 31.918 -10.493 -49.294 1.00 94.12 91 PRO A CA 1
ATOM 727 C C . PRO A 1 91 ? 32.518 -10.397 -47.890 1.00 94.12 91 PRO A C 1
ATOM 729 O O . PRO A 1 91 ? 31.772 -10.393 -46.915 1.00 94.12 91 PRO A O 1
ATOM 732 N N . MET A 1 92 ? 33.847 -10.291 -47.779 1.00 93.38 92 MET A N 1
ATOM 733 C CA . MET A 1 92 ? 34.528 -10.144 -46.491 1.00 93.38 92 MET A CA 1
ATOM 734 C C . MET A 1 92 ? 34.126 -8.840 -45.792 1.00 93.38 92 MET A C 1
ATOM 736 O O . MET A 1 92 ? 33.740 -8.880 -44.625 1.00 93.38 92 MET A O 1
ATOM 740 N N . CYS A 1 93 ? 34.141 -7.711 -46.508 1.00 93.56 93 CYS A N 1
ATOM 741 C CA . CYS A 1 93 ? 33.683 -6.426 -45.984 1.00 93.56 93 CYS A CA 1
ATOM 742 C C . CYS A 1 93 ? 32.200 -6.477 -45.612 1.00 93.56 93 CYS A C 1
ATOM 744 O O . CYS A 1 93 ? 31.846 -6.068 -44.514 1.00 93.56 93 CYS A O 1
ATOM 746 N N . CYS A 1 94 ? 31.336 -7.036 -46.467 1.00 95.62 94 CYS A N 1
ATOM 747 C CA . CYS A 1 94 ? 29.915 -7.189 -46.151 1.00 95.62 94 CYS A CA 1
ATOM 748 C C . CYS A 1 94 ? 29.702 -8.013 -44.877 1.00 95.62 94 CYS A C 1
ATOM 750 O O . CYS A 1 94 ? 28.930 -7.607 -44.015 1.00 95.62 94 CYS A O 1
ATOM 752 N N . MET A 1 95 ? 30.406 -9.138 -44.721 1.00 96.69 95 MET A N 1
ATOM 753 C CA . MET A 1 95 ? 30.275 -9.987 -43.539 1.00 96.69 95 MET A CA 1
ATOM 754 C C . MET A 1 95 ? 30.777 -9.273 -42.280 1.00 96.69 95 MET A C 1
ATOM 756 O O . MET A 1 95 ? 30.104 -9.319 -41.256 1.00 96.69 95 MET A O 1
ATOM 760 N N . GLN A 1 96 ? 31.908 -8.564 -42.364 1.00 95.50 96 GLN A N 1
ATOM 761 C CA . GLN A 1 96 ? 32.417 -7.740 -41.267 1.00 95.50 96 GLN A CA 1
ATOM 762 C C . GLN A 1 96 ? 31.424 -6.643 -40.890 1.00 95.50 96 GLN A C 1
ATOM 764 O O . GLN A 1 96 ? 31.062 -6.543 -39.726 1.00 95.50 96 GLN A O 1
ATOM 769 N N . THR A 1 97 ? 30.913 -5.879 -41.857 1.00 95.88 97 THR A N 1
ATOM 770 C CA . THR A 1 97 ? 29.908 -4.842 -41.605 1.00 95.88 97 THR A CA 1
ATOM 771 C C . THR A 1 97 ? 28.647 -5.428 -40.983 1.00 95.88 97 THR A C 1
ATOM 773 O O . THR A 1 97 ? 28.160 -4.884 -40.000 1.00 95.88 97 THR A O 1
ATOM 776 N N . CYS A 1 98 ? 28.133 -6.553 -41.486 1.00 96.00 98 CYS A N 1
ATOM 777 C CA . CYS A 1 98 ? 26.966 -7.210 -40.904 1.00 96.00 98 CYS A CA 1
ATOM 778 C C . CYS A 1 98 ? 27.230 -7.678 -39.472 1.00 96.00 98 CYS A C 1
ATOM 780 O O . CYS A 1 98 ? 26.413 -7.414 -38.598 1.00 96.00 98 CYS A O 1
ATOM 782 N N . VAL A 1 99 ? 28.361 -8.337 -39.210 1.00 95.62 99 VAL A N 1
ATOM 783 C CA . VAL A 1 99 ? 28.718 -8.801 -37.862 1.00 95.62 99 VAL A CA 1
ATOM 784 C C . VAL A 1 99 ? 28.915 -7.620 -36.920 1.00 95.62 99 VAL A C 1
ATOM 786 O O . VAL A 1 99 ? 28.410 -7.663 -35.806 1.00 95.62 99 VAL A O 1
ATOM 789 N N . THR A 1 100 ? 29.585 -6.552 -37.352 1.00 94.44 100 THR A N 1
ATOM 790 C CA . THR A 1 100 ? 29.772 -5.344 -36.546 1.00 94.44 100 THR A CA 1
ATOM 791 C C . THR A 1 100 ? 28.445 -4.652 -36.281 1.00 94.44 100 THR A C 1
ATOM 793 O O . THR A 1 100 ? 28.183 -4.320 -35.136 1.00 94.44 100 THR A O 1
ATOM 796 N N . LEU A 1 101 ? 27.583 -4.474 -37.283 1.00 93.19 101 LEU A N 1
ATOM 797 C CA . LEU A 1 101 ? 26.264 -3.874 -37.080 1.00 93.19 101 LEU A CA 1
ATOM 798 C C . LEU A 1 101 ? 25.406 -4.736 -36.158 1.00 93.19 101 LEU A C 1
ATOM 800 O O . LEU A 1 101 ? 24.832 -4.206 -35.222 1.00 93.19 101 LEU A O 1
ATOM 804 N N . ILE A 1 102 ? 25.366 -6.056 -36.350 1.00 91.25 102 ILE A N 1
ATOM 805 C CA . ILE A 1 102 ? 24.616 -6.958 -35.469 1.00 91.25 102 ILE A CA 1
ATOM 806 C C . ILE A 1 102 ? 25.187 -6.919 -34.055 1.00 91.25 102 ILE A C 1
ATOM 808 O O . ILE A 1 102 ? 24.418 -6.779 -33.117 1.00 91.25 102 ILE A O 1
ATOM 812 N N . ALA A 1 103 ? 26.506 -7.014 -33.883 1.00 89.06 103 ALA A N 1
ATOM 813 C CA . ALA A 1 103 ? 27.135 -6.993 -32.568 1.00 89.06 103 ALA A CA 1
ATOM 814 C C . ALA A 1 103 ? 26.928 -5.643 -31.879 1.00 89.06 103 ALA A C 1
ATOM 816 O O . ALA A 1 103 ? 26.476 -5.614 -30.747 1.00 89.06 103 ALA A O 1
ATOM 817 N N . VAL A 1 104 ? 27.187 -4.525 -32.557 1.00 88.56 104 VAL A N 1
ATOM 818 C CA . VAL A 1 104 ? 27.012 -3.177 -32.003 1.00 88.56 104 VAL A CA 1
ATOM 819 C C . VAL A 1 104 ? 25.541 -2.906 -31.709 1.00 88.56 104 VAL A C 1
ATOM 821 O O . VAL A 1 104 ? 25.222 -2.502 -30.599 1.00 88.56 104 VAL A O 1
ATOM 824 N N . SER A 1 105 ? 24.627 -3.184 -32.641 1.00 84.94 105 SER A N 1
ATOM 825 C CA . SER A 1 105 ? 23.191 -3.040 -32.391 1.00 84.94 105 SER A CA 1
ATOM 826 C C . SER A 1 105 ? 22.720 -3.965 -31.275 1.00 84.94 105 SER A C 1
ATOM 828 O O . SER A 1 105 ? 21.938 -3.531 -30.442 1.00 84.94 105 SER A O 1
ATOM 830 N N . TRP A 1 106 ? 23.204 -5.206 -31.199 1.00 83.56 106 TRP A N 1
ATOM 831 C CA . TRP A 1 106 ? 22.811 -6.132 -30.142 1.00 83.56 106 TRP A CA 1
ATOM 832 C C . TRP A 1 106 ? 23.349 -5.699 -28.773 1.00 83.56 106 TRP A C 1
ATOM 834 O O . TRP A 1 106 ? 22.588 -5.636 -27.815 1.00 83.56 106 TRP A O 1
ATOM 844 N N . LEU A 1 107 ? 24.628 -5.328 -28.685 1.00 80.31 107 LEU A N 1
ATOM 845 C CA . LEU A 1 107 ? 25.256 -4.825 -27.461 1.00 80.31 107 LEU A CA 1
ATOM 846 C C . LEU A 1 107 ? 24.594 -3.521 -26.990 1.00 80.31 107 LEU A C 1
ATOM 848 O O . LEU A 1 107 ? 24.296 -3.379 -25.809 1.00 80.31 107 LEU A O 1
ATOM 852 N N . ILE A 1 108 ? 24.322 -2.582 -27.898 1.00 78.69 108 ILE A N 1
ATOM 853 C CA . ILE A 1 108 ? 23.674 -1.313 -27.549 1.00 78.69 108 ILE A CA 1
ATOM 854 C C . ILE A 1 108 ? 22.222 -1.553 -27.127 1.00 78.69 108 ILE A C 1
ATOM 856 O O . ILE A 1 108 ? 21.820 -1.081 -26.071 1.00 78.69 108 ILE A O 1
ATOM 860 N N . VAL A 1 109 ? 21.438 -2.295 -27.914 1.00 73.81 109 VAL A N 1
ATOM 861 C CA . VAL A 1 109 ? 19.987 -2.427 -27.695 1.00 73.81 109 VAL A CA 1
ATOM 862 C C . VAL A 1 109 ? 19.646 -3.408 -26.573 1.00 73.81 109 VAL A C 1
ATOM 864 O O . VAL A 1 109 ? 18.747 -3.125 -25.790 1.00 73.81 109 VAL A O 1
ATOM 867 N N . PHE A 1 110 ? 20.324 -4.558 -26.479 1.00 70.06 110 PHE A N 1
ATOM 868 C CA . PHE A 1 110 ? 19.956 -5.608 -25.517 1.00 70.06 110 PHE A CA 1
ATOM 869 C C . PHE A 1 110 ? 20.735 -5.547 -24.209 1.00 70.06 110 PHE A C 1
ATOM 871 O O . PHE A 1 110 ? 20.183 -5.903 -23.172 1.00 70.06 110 PHE A O 1
ATOM 878 N N . LEU A 1 111 ? 22.002 -5.127 -24.239 1.00 67.81 111 LEU A N 1
ATOM 879 C CA . LEU A 1 111 ? 22.812 -5.024 -23.021 1.00 67.81 111 LEU A CA 1
ATOM 880 C C . LEU A 1 111 ? 22.805 -3.617 -22.418 1.00 67.81 111 LEU A C 1
ATOM 882 O O . LEU A 1 111 ? 23.480 -3.399 -21.417 1.00 67.81 111 LEU A O 1
ATOM 886 N N . HIS A 1 112 ? 22.049 -2.679 -23.004 1.00 65.75 112 HIS A N 1
ATOM 887 C CA . HIS A 1 112 ? 21.885 -1.308 -22.504 1.00 65.75 112 HIS A CA 1
ATOM 888 C C . HIS A 1 112 ? 23.213 -0.595 -22.210 1.00 65.75 112 HIS A C 1
ATOM 890 O O . HIS A 1 112 ? 23.294 0.259 -21.334 1.00 65.75 112 HIS A O 1
ATOM 896 N N . PHE A 1 113 ? 24.266 -0.895 -22.984 1.00 65.69 113 PHE A N 1
ATOM 897 C CA . PHE A 1 113 ? 25.611 -0.327 -22.789 1.00 65.69 113 PHE A CA 1
ATOM 898 C C . PHE A 1 113 ? 25.674 1.210 -22.897 1.00 65.69 113 PHE A C 1
ATOM 900 O O . PHE A 1 113 ? 26.712 1.796 -22.596 1.00 65.69 113 PHE A O 1
ATOM 907 N N . TYR A 1 114 ? 24.598 1.866 -23.340 1.00 66.56 114 TYR A N 1
ATOM 908 C CA . TYR A 1 114 ? 24.502 3.321 -23.458 1.00 66.56 114 TYR A CA 1
ATOM 909 C C . TYR A 1 114 ? 23.999 4.014 -22.179 1.00 66.56 114 TYR A C 1
ATOM 911 O O . TYR A 1 114 ? 24.169 5.225 -22.064 1.00 66.56 114 TYR A O 1
ATOM 919 N N . GLU A 1 115 ? 23.414 3.288 -21.219 1.00 63.47 115 GLU A N 1
ATOM 920 C CA . GLU A 1 115 ? 22.829 3.873 -20.006 1.00 63.47 115 GLU A CA 1
ATOM 921 C C . GLU A 1 115 ? 23.276 3.121 -18.746 1.00 63.47 115 GLU A C 1
ATOM 923 O O . GLU A 1 115 ? 22.682 2.127 -18.337 1.00 63.47 115 GLU A O 1
ATOM 928 N N . TYR A 1 116 ? 24.317 3.639 -18.091 1.00 62.19 116 TYR A N 1
ATOM 929 C CA . TYR A 1 116 ? 24.623 3.301 -16.702 1.00 62.19 116 TYR A CA 1
ATOM 930 C C . TYR A 1 116 ? 23.910 4.311 -15.801 1.00 62.19 116 TYR A C 1
ATOM 932 O O . TYR A 1 116 ? 24.459 5.359 -15.474 1.00 62.19 116 TYR A O 1
ATOM 940 N N . ASN A 1 117 ? 22.654 4.031 -15.457 1.00 65.75 117 ASN A N 1
ATOM 941 C CA . ASN A 1 117 ? 21.896 4.858 -14.523 1.00 65.75 117 ASN A CA 1
ATOM 942 C C . ASN A 1 117 ? 21.693 4.065 -13.235 1.00 65.75 117 ASN A C 1
ATOM 944 O O . ASN A 1 117 ? 20.770 3.258 -13.132 1.00 65.75 117 ASN A O 1
ATOM 948 N N . VAL A 1 118 ? 22.563 4.288 -12.255 1.00 76.06 118 VAL A N 1
ATOM 949 C CA . VAL A 1 118 ? 22.313 3.838 -10.885 1.00 76.06 118 VAL A CA 1
ATOM 950 C C . VAL A 1 118 ? 21.385 4.855 -10.222 1.00 76.06 118 VAL A C 1
ATOM 952 O O . VAL A 1 118 ? 21.494 6.069 -10.432 1.00 76.06 118 VAL A O 1
ATOM 955 N N . ILE A 1 119 ? 20.411 4.345 -9.473 1.00 79.25 119 ILE A N 1
ATOM 956 C CA . ILE A 1 119 ? 19.520 5.169 -8.658 1.00 79.25 119 ILE A CA 1
ATOM 957 C C . ILE A 1 119 ? 20.329 5.625 -7.441 1.00 79.25 119 ILE A C 1
ATOM 959 O O . ILE A 1 119 ? 20.713 4.799 -6.620 1.00 79.25 119 ILE A O 1
ATOM 963 N N . ASP A 1 120 ? 20.582 6.928 -7.347 1.00 82.12 120 ASP A N 1
ATOM 964 C CA . ASP A 1 120 ? 21.311 7.563 -6.240 1.00 82.12 120 ASP A CA 1
ATOM 965 C C . ASP A 1 120 ? 20.386 7.799 -5.044 1.00 82.12 120 ASP A C 1
ATOM 967 O O . ASP A 1 120 ? 20.732 7.562 -3.890 1.00 82.12 120 ASP A O 1
ATOM 971 N N . ASN A 1 121 ? 19.158 8.240 -5.321 1.00 82.19 121 ASN A N 1
ATOM 972 C CA . ASN A 1 121 ? 18.193 8.544 -4.279 1.00 82.19 121 ASN A CA 1
ATOM 973 C C . ASN A 1 121 ? 16.765 8.259 -4.744 1.00 82.19 121 ASN A C 1
ATOM 975 O O . ASN A 1 121 ? 16.378 8.545 -5.876 1.00 82.19 121 ASN A O 1
ATOM 979 N N . ASN A 1 122 ? 15.948 7.741 -3.845 1.00 85.94 122 ASN A N 1
ATOM 980 C CA . ASN A 1 122 ? 14.524 7.518 -4.010 1.00 85.94 122 ASN A CA 1
ATOM 981 C C . ASN A 1 122 ? 13.781 8.233 -2.875 1.00 85.94 122 ASN A C 1
ATOM 983 O O . ASN A 1 122 ? 14.113 8.120 -1.696 1.00 85.94 122 ASN A O 1
ATOM 987 N N . ASN A 1 123 ? 12.741 8.977 -3.241 1.00 87.12 123 ASN A N 1
ATOM 988 C CA . ASN A 1 123 ? 11.845 9.614 -2.288 1.00 87.12 123 ASN A CA 1
ATOM 989 C C . ASN A 1 123 ? 10.423 9.128 -2.557 1.00 87.12 123 ASN A C 1
ATOM 991 O O . ASN A 1 123 ? 9.885 9.324 -3.650 1.00 87.12 123 ASN A O 1
ATOM 995 N N . VAL A 1 124 ? 9.835 8.489 -1.550 1.00 84.75 124 VAL A N 1
ATOM 996 C CA . VAL A 1 124 ? 8.470 7.970 -1.576 1.00 84.75 124 VAL A CA 1
ATOM 997 C C . VAL A 1 124 ? 7.701 8.626 -0.439 1.00 84.75 124 VAL A C 1
ATOM 999 O O . VAL A 1 124 ? 8.023 8.446 0.732 1.00 84.75 124 VAL A O 1
ATOM 1002 N N . VAL A 1 125 ? 6.666 9.377 -0.794 1.00 84.56 125 VAL A N 1
ATOM 1003 C CA . VAL A 1 125 ? 5.731 10.013 0.129 1.00 84.56 125 VAL A CA 1
ATOM 1004 C C . VAL A 1 125 ? 4.380 9.325 -0.027 1.00 84.56 125 VAL A C 1
ATOM 1006 O O . VAL A 1 125 ? 3.808 9.268 -1.116 1.00 84.56 125 VAL A O 1
ATOM 1009 N N . MET A 1 126 ? 3.869 8.790 1.076 1.00 84.12 126 MET A N 1
ATOM 1010 C CA . MET A 1 126 ? 2.544 8.181 1.150 1.00 84.12 126 MET A CA 1
ATOM 1011 C C . MET A 1 126 ? 1.639 9.077 1.984 1.00 84.12 126 MET A C 1
ATOM 1013 O O . MET A 1 126 ? 2.037 9.521 3.056 1.00 84.12 126 MET A O 1
ATOM 1017 N N . GLN A 1 127 ? 0.432 9.325 1.494 1.00 84.88 127 GLN A N 1
ATOM 1018 C CA . GLN A 1 127 ? -0.617 10.061 2.193 1.00 84.88 127 GLN A CA 1
ATOM 1019 C C . GLN A 1 127 ? -1.937 9.304 2.041 1.00 84.88 127 GLN A C 1
ATOM 1021 O O . GLN A 1 127 ? -2.132 8.575 1.066 1.00 84.88 127 GLN A O 1
ATOM 1026 N N . LEU A 1 128 ? -2.852 9.474 2.989 1.00 80.62 128 LEU A N 1
ATOM 1027 C CA . LEU A 1 128 ? -4.182 8.877 2.934 1.00 80.62 128 LEU A CA 1
ATOM 1028 C C . LEU A 1 128 ? -5.230 9.973 2.790 1.00 80.62 128 LEU A C 1
ATOM 1030 O O . LEU A 1 128 ? -5.132 11.011 3.436 1.00 80.62 128 LEU A O 1
ATOM 1034 N N . SER A 1 129 ? -6.248 9.727 1.976 1.00 77.81 129 SER A N 1
ATOM 1035 C CA . SER A 1 129 ? -7.415 10.597 1.870 1.00 77.81 129 SER A CA 1
ATOM 1036 C C . SER A 1 129 ? -8.698 9.773 1.786 1.00 77.81 129 SER A C 1
ATOM 1038 O O . SER A 1 129 ? -8.686 8.598 1.418 1.00 77.81 129 SER A O 1
ATOM 1040 N N . PHE A 1 130 ? -9.836 10.385 2.098 1.00 69.38 130 PHE A N 1
ATOM 1041 C CA . PHE A 1 130 ? -11.139 9.788 1.807 1.00 69.38 130 PHE A CA 1
ATOM 1042 C C . PHE A 1 130 ? -11.418 9.760 0.292 1.00 69.38 130 PHE A C 1
ATOM 1044 O O . PHE A 1 130 ? -10.738 10.459 -0.470 1.00 69.38 130 PHE A O 1
ATOM 1051 N N . PRO A 1 131 ? -12.404 8.966 -0.172 1.00 61.03 131 PRO A N 1
ATOM 1052 C CA . PRO A 1 131 ? -12.952 9.126 -1.516 1.00 61.03 131 PRO A CA 1
ATOM 1053 C C . PRO A 1 131 ? -13.387 10.575 -1.732 1.00 61.03 131 PRO A C 1
ATOM 1055 O O . PRO A 1 131 ? -14.086 11.132 -0.889 1.00 61.03 131 PRO A O 1
ATOM 1058 N N . GLN A 1 132 ? -13.007 11.171 -2.859 1.00 58.75 132 GLN A N 1
ATOM 1059 C CA . GLN A 1 132 ? -13.402 12.533 -3.210 1.00 58.75 132 GLN A CA 1
ATOM 1060 C C . GLN A 1 132 ? -14.142 12.530 -4.547 1.00 58.75 132 GLN A C 1
ATOM 1062 O O . GLN A 1 132 ? -13.664 11.943 -5.516 1.00 58.75 132 GLN A O 1
ATOM 1067 N N . SER A 1 133 ? -15.300 13.195 -4.608 1.00 47.06 133 SER A N 1
ATOM 1068 C CA . SER A 1 133 ? -16.110 13.296 -5.828 1.00 47.06 133 SER A CA 1
ATOM 1069 C C . SER A 1 133 ? -15.592 14.338 -6.825 1.00 47.06 133 SER A C 1
ATOM 1071 O O . SER A 1 133 ? -15.876 14.228 -8.012 1.00 47.06 133 SER A O 1
ATOM 1073 N N . ASN A 1 134 ? -14.785 15.304 -6.367 1.00 51.00 134 ASN A N 1
ATOM 1074 C CA . ASN A 1 134 ? -14.216 16.386 -7.178 1.00 51.00 134 ASN A CA 1
ATOM 1075 C C . ASN A 1 134 ? -12.737 16.621 -6.853 1.00 51.00 134 ASN A C 1
ATOM 1077 O O . ASN A 1 134 ? -12.328 17.700 -6.425 1.00 51.00 134 ASN A O 1
ATOM 1081 N N . PHE A 1 135 ? -11.925 15.594 -7.087 1.00 54.00 135 PHE A N 1
ATOM 1082 C CA . PHE A 1 135 ? -10.488 15.617 -6.817 1.00 54.00 135 PHE A CA 1
ATOM 1083 C C . PHE A 1 135 ? -9.751 16.802 -7.483 1.00 54.00 135 PHE A C 1
ATOM 1085 O O . PHE A 1 135 ? -8.789 17.334 -6.942 1.00 54.00 135 PHE A O 1
ATOM 1092 N N . GLU A 1 136 ? -10.227 17.252 -8.650 1.00 53.66 136 GLU A N 1
ATOM 1093 C CA . GLU A 1 136 ? -9.625 18.356 -9.414 1.00 53.66 136 GLU A CA 1
ATOM 1094 C C . GLU A 1 136 ? -9.949 19.757 -8.850 1.00 53.66 136 GLU A C 1
ATOM 1096 O O . GLU A 1 136 ? -9.239 20.709 -9.164 1.00 53.66 136 GLU A O 1
ATOM 1101 N N . ALA A 1 137 ? -10.990 19.900 -8.021 1.00 47.25 137 ALA A N 1
ATOM 1102 C CA . ALA A 1 137 ? -11.412 21.188 -7.452 1.00 47.25 137 ALA A CA 1
ATOM 1103 C C . ALA A 1 137 ? -10.825 21.462 -6.052 1.00 47.25 137 ALA A C 1
ATOM 1105 O O . ALA A 1 137 ? -10.923 22.579 -5.554 1.00 47.25 137 ALA A O 1
ATOM 1106 N N . CYS A 1 138 ? -10.201 20.458 -5.430 1.00 53.06 138 CYS A N 1
ATOM 1107 C CA . CYS A 1 138 ? -9.768 20.464 -4.029 1.00 53.06 138 CYS A CA 1
ATOM 1108 C C . CYS A 1 138 ? -8.352 21.052 -3.844 1.00 53.06 138 CYS A C 1
ATOM 1110 O O . CYS A 1 138 ? -7.473 20.445 -3.237 1.00 53.06 138 CYS A O 1
ATOM 1112 N N . HIS A 1 139 ? -8.108 22.219 -4.446 1.00 45.53 139 HIS A N 1
ATOM 1113 C CA . HIS A 1 139 ? -6.785 22.845 -4.543 1.00 45.53 139 HIS A CA 1
ATOM 1114 C C . HIS A 1 139 ? -6.496 23.910 -3.469 1.00 45.53 139 HIS A C 1
ATOM 1116 O O . HIS A 1 139 ? -5.527 24.656 -3.634 1.00 45.53 139 HIS A O 1
ATOM 1122 N N . ASP A 1 140 ? -7.301 24.005 -2.405 1.00 41.19 140 ASP A N 1
ATOM 1123 C CA . ASP A 1 140 ? -7.119 25.057 -1.400 1.00 41.19 140 ASP A CA 1
ATOM 1124 C C . ASP A 1 140 ? -6.009 24.741 -0.379 1.00 41.19 140 ASP A C 1
ATOM 1126 O O . ASP A 1 140 ? -5.673 23.587 -0.097 1.00 41.19 140 ASP A O 1
ATOM 1130 N N . ILE A 1 141 ? -5.350 25.808 0.066 1.00 41.09 141 ILE A N 1
ATOM 1131 C CA . ILE A 1 141 ? -4.031 25.830 0.727 1.00 41.09 141 ILE A CA 1
ATOM 1132 C C . ILE A 1 141 ? -4.071 25.365 2.195 1.00 41.09 141 ILE A C 1
ATOM 1134 O O . ILE A 1 141 ? -3.024 25.076 2.781 1.00 41.09 141 ILE A O 1
ATOM 1138 N N . ASP A 1 142 ? -5.255 25.263 2.781 1.00 43.41 142 ASP A N 1
ATOM 1139 C CA . ASP A 1 142 ? -5.523 24.884 4.169 1.00 43.41 142 ASP A CA 1
ATOM 1140 C C . ASP A 1 142 ? -5.822 23.394 4.389 1.00 43.41 142 ASP A C 1
ATOM 1142 O O . ASP A 1 142 ? -5.849 22.959 5.539 1.00 43.41 142 ASP A O 1
ATOM 1146 N N . VAL A 1 143 ? -5.877 22.577 3.327 1.00 42.72 143 VAL A N 1
ATOM 1147 C CA . VAL A 1 143 ? -5.966 21.099 3.407 1.00 42.72 143 VAL A CA 1
ATOM 1148 C C . VAL A 1 143 ? -7.288 20.583 4.013 1.00 42.72 143 VAL A C 1
ATOM 1150 O O . VAL A 1 143 ? -7.488 19.372 4.087 1.00 42.72 143 VAL A O 1
ATOM 1153 N N . ASP A 1 144 ? -8.254 21.441 4.336 1.00 49.62 144 ASP A N 1
ATOM 1154 C CA . ASP A 1 144 ? -9.602 21.043 4.740 1.00 49.62 144 ASP A CA 1
ATOM 1155 C C . ASP A 1 144 ? -10.513 20.890 3.512 1.00 49.62 144 ASP A C 1
ATOM 1157 O O . ASP A 1 144 ? -11.511 21.575 3.303 1.00 49.62 144 ASP A O 1
ATOM 1161 N N . CYS A 1 145 ? -10.252 19.846 2.724 1.00 51.91 145 CYS A N 1
ATOM 1162 C CA . CYS A 1 145 ? -11.295 19.228 1.897 1.00 51.91 145 CYS A CA 1
ATOM 1163 C C . CYS A 1 145 ? -12.361 18.529 2.782 1.00 51.91 145 CYS A C 1
ATOM 1165 O O . CYS A 1 145 ? -12.768 17.399 2.498 1.00 51.91 145 CYS A O 1
ATOM 1167 N N . ASP A 1 146 ? -12.791 19.185 3.864 1.00 46.41 146 ASP A N 1
ATOM 1168 C CA . ASP A 1 146 ? -13.612 18.665 4.961 1.00 46.41 146 ASP A CA 1
ATOM 1169 C C . ASP A 1 146 ? -15.073 18.409 4.551 1.00 46.41 146 ASP A C 1
ATOM 1171 O O . ASP A 1 146 ? -15.811 17.733 5.267 1.00 46.41 146 ASP A O 1
ATOM 1175 N N . ASP A 1 147 ? -15.484 18.829 3.351 1.00 46.84 147 ASP A N 1
ATOM 1176 C CA . ASP A 1 147 ? -16.879 18.745 2.899 1.00 46.84 147 ASP A CA 1
ATOM 1177 C C . ASP A 1 147 ? -17.165 17.681 1.819 1.00 46.84 147 ASP A C 1
ATOM 1179 O O . ASP A 1 147 ? -18.216 17.710 1.179 1.00 46.84 147 ASP A O 1
ATOM 1183 N N . VAL A 1 148 ? -16.303 16.673 1.617 1.00 43.78 148 VAL A N 1
ATOM 1184 C CA . VAL A 1 148 ? -16.561 15.602 0.612 1.00 43.78 148 VAL A CA 1
ATOM 1185 C C . VAL A 1 148 ? -17.204 14.341 1.201 1.00 43.78 148 VAL A C 1
ATOM 1187 O O . VAL A 1 148 ? -17.090 13.235 0.676 1.00 43.78 148 VAL A O 1
ATOM 1190 N N . GLY A 1 149 ? -17.921 14.506 2.308 1.00 45.31 149 GLY A N 1
ATOM 1191 C CA . GLY A 1 149 ? -18.647 13.438 2.978 1.00 45.31 149 GLY A CA 1
ATOM 1192 C C . GLY A 1 149 ? -20.088 13.807 3.282 1.00 45.31 149 GLY A C 1
ATOM 1193 O O . GLY A 1 149 ? -20.554 13.512 4.387 1.00 45.31 149 GLY A O 1
ATOM 1194 N N . HIS A 1 150 ? -20.826 14.423 2.348 1.00 52.34 150 HIS A N 1
ATOM 1195 C CA . HIS A 1 150 ? -22.276 14.424 2.508 1.00 52.34 150 HIS A CA 1
ATOM 1196 C C . HIS A 1 150 ? -22.732 12.961 2.679 1.00 52.34 150 HIS A C 1
ATOM 1198 O O . HIS A 1 150 ? -22.307 12.092 1.917 1.00 52.34 150 HIS A O 1
ATOM 1204 N N . PRO A 1 151 ? -23.570 12.637 3.685 1.00 51.44 151 PRO A N 1
ATOM 1205 C CA . PRO A 1 151 ? -23.969 11.259 3.988 1.00 51.44 151 PRO A CA 1
ATOM 1206 C C . PRO A 1 151 ? -24.536 10.467 2.800 1.00 51.44 151 PRO A C 1
ATOM 1208 O O . PRO A 1 151 ? -24.614 9.246 2.885 1.00 51.44 151 PRO A O 1
ATOM 1211 N N . HIS A 1 152 ? -24.935 11.158 1.730 1.00 54.22 152 HIS A N 1
ATOM 1212 C CA . HIS A 1 152 ? -25.447 10.599 0.485 1.00 54.22 152 HIS A CA 1
ATOM 1213 C C . HIS A 1 152 ? -24.364 10.052 -0.469 1.00 54.22 152 HIS A C 1
ATOM 1215 O O . HIS A 1 152 ? -24.698 9.202 -1.289 1.00 54.22 152 HIS A O 1
ATOM 1221 N N . ASP A 1 153 ? -23.098 10.472 -0.350 1.00 57.53 153 ASP A N 1
ATOM 1222 C CA . ASP A 1 153 ? -21.983 10.015 -1.211 1.00 57.53 153 ASP A CA 1
ATOM 1223 C C . ASP A 1 153 ? -21.259 8.773 -0.652 1.00 57.53 153 ASP A C 1
ATOM 1225 O O . ASP A 1 153 ? -20.530 8.043 -1.343 1.00 57.53 153 ASP A O 1
ATOM 1229 N N . LEU A 1 154 ? -21.486 8.496 0.632 1.00 63.22 154 LEU A N 1
ATOM 1230 C CA . LEU A 1 154 ? -21.113 7.236 1.253 1.00 63.22 154 LEU A CA 1
ATOM 1231 C C . LEU A 1 154 ? -22.137 6.172 0.856 1.00 63.22 154 LEU A C 1
ATOM 1233 O O . LEU A 1 154 ? -23.337 6.447 0.804 1.00 63.22 154 LEU A O 1
ATOM 1237 N N . MET A 1 155 ? -21.684 4.932 0.627 1.00 65.06 155 MET A N 1
ATOM 1238 C CA . MET A 1 155 ? -22.636 3.822 0.550 1.00 65.06 155 MET A CA 1
ATOM 1239 C C . MET A 1 155 ? -23.503 3.854 1.815 1.00 65.06 155 MET A C 1
ATOM 1241 O O . MET A 1 155 ? -22.988 4.207 2.875 1.00 65.06 155 MET A O 1
ATOM 1245 N N . PRO A 1 156 ? -24.803 3.538 1.763 1.00 67.50 156 PRO A N 1
ATOM 1246 C CA . PRO A 1 156 ? -25.572 3.422 2.990 1.00 67.50 156 PRO A CA 1
ATOM 1247 C C . PRO A 1 156 ? -24.985 2.298 3.852 1.00 67.50 156 PRO A C 1
ATOM 1249 O O . PRO A 1 156 ? -24.614 1.242 3.338 1.00 67.50 156 PRO A O 1
ATOM 1252 N N . MET A 1 157 ? -24.924 2.519 5.169 1.00 62.97 157 MET A N 1
ATOM 1253 C CA . MET A 1 157 ? -24.287 1.611 6.140 1.00 62.97 157 MET A CA 1
ATOM 1254 C C . MET A 1 157 ? -24.755 0.153 6.018 1.00 62.97 157 MET A C 1
ATOM 1256 O O . MET A 1 157 ? -23.997 -0.779 6.279 1.00 62.97 157 MET A O 1
ATOM 1260 N N . GLU A 1 158 ? -26.006 -0.032 5.598 1.00 65.75 158 GLU A N 1
ATOM 1261 C CA . GLU A 1 158 ? -26.667 -1.324 5.419 1.00 65.75 158 GLU A CA 1
ATOM 1262 C C . GLU A 1 158 ? -26.098 -2.150 4.256 1.00 65.75 158 GLU A C 1
ATOM 1264 O O . GLU A 1 158 ? -26.198 -3.377 4.279 1.00 65.75 158 GLU A O 1
ATOM 1269 N N . HIS A 1 159 ? -25.457 -1.511 3.273 1.00 73.81 159 HIS A N 1
ATOM 1270 C CA . HIS A 1 159 ? -24.832 -2.202 2.142 1.00 73.81 159 HIS A CA 1
ATOM 1271 C C . HIS A 1 159 ? -23.438 -2.740 2.467 1.00 73.81 159 HIS A C 1
ATOM 1273 O O . HIS A 1 159 ? -22.949 -3.629 1.768 1.00 73.81 159 HIS A O 1
ATOM 1279 N N . LEU A 1 160 ? -22.804 -2.269 3.546 1.00 78.81 160 LEU A N 1
ATOM 1280 C CA . LEU A 1 160 ? -21.546 -2.847 3.999 1.00 78.81 160 LEU A CA 1
ATOM 1281 C C . LEU A 1 160 ? -21.823 -4.140 4.768 1.00 78.81 160 LEU A C 1
ATOM 1283 O O . LEU A 1 160 ? -22.373 -4.142 5.874 1.00 78.81 160 LEU A O 1
ATOM 1287 N N . ALA A 1 161 ? -21.366 -5.261 4.207 1.00 83.44 161 ALA A N 1
ATOM 1288 C CA . ALA A 1 161 ? -21.561 -6.596 4.774 1.00 83.44 161 ALA A CA 1
ATOM 1289 C C . ALA A 1 161 ? -21.075 -6.735 6.233 1.00 83.44 161 ALA A C 1
ATOM 1291 O O . ALA A 1 161 ? -21.555 -7.607 6.957 1.00 83.44 161 ALA A O 1
ATOM 1292 N N . TYR A 1 162 ? -20.149 -5.876 6.678 1.00 84.62 162 TYR A N 1
ATOM 1293 C CA . TYR A 1 162 ? -19.568 -5.896 8.021 1.00 84.62 162 TYR A CA 1
ATOM 1294 C C . TYR A 1 162 ? -20.154 -4.867 9.006 1.00 84.62 162 TYR A C 1
ATOM 1296 O O . TYR A 1 162 ? -19.801 -4.907 10.184 1.00 84.62 162 TYR A O 1
ATOM 1304 N N . CYS A 1 163 ? -21.041 -3.969 8.565 1.00 87.69 163 CYS A N 1
ATOM 1305 C CA . CYS A 1 163 ? -21.698 -2.986 9.440 1.00 87.69 163 CYS A CA 1
ATOM 1306 C C . CYS A 1 163 ? -23.182 -3.263 9.682 1.00 87.69 163 CYS A C 1
ATOM 1308 O O . CYS A 1 163 ? -23.813 -2.561 10.471 1.00 87.69 163 CYS A O 1
ATOM 1310 N N . ASN A 1 164 ? -23.749 -4.304 9.068 1.00 90.19 164 ASN A N 1
ATOM 1311 C CA . ASN A 1 164 ? -25.118 -4.696 9.380 1.00 90.19 164 ASN A CA 1
ATOM 1312 C C . ASN A 1 164 ? -25.236 -5.242 10.817 1.00 90.19 164 ASN A C 1
ATOM 1314 O O . ASN A 1 164 ? -24.319 -5.860 11.366 1.00 90.19 164 ASN A O 1
ATOM 1318 N N . LYS A 1 165 ? -26.412 -5.043 11.418 1.00 89.94 165 LYS A N 1
ATOM 1319 C CA . LYS A 1 165 ? -26.702 -5.423 12.807 1.00 89.94 165 LYS A CA 1
ATOM 1320 C C . LYS A 1 165 ? -26.400 -6.898 13.101 1.00 89.94 165 LYS A C 1
ATOM 1322 O O . LYS A 1 165 ? -25.754 -7.201 14.101 1.00 89.94 165 LYS A O 1
ATOM 1327 N N . ASN A 1 166 ? -26.808 -7.804 12.212 1.00 91.56 166 ASN A N 1
ATOM 1328 C CA . ASN A 1 166 ? -26.616 -9.248 12.387 1.00 91.56 166 ASN A CA 1
ATOM 1329 C C . ASN A 1 166 ? -25.128 -9.626 12.447 1.00 91.56 166 ASN A C 1
ATOM 1331 O O . ASN A 1 166 ? -24.719 -10.460 13.258 1.00 91.56 166 ASN A O 1
ATOM 1335 N N . TYR A 1 167 ? -24.307 -8.994 11.609 1.00 89.56 167 TYR A N 1
ATOM 1336 C CA . TYR A 1 167 ? -22.865 -9.179 11.589 1.00 89.56 167 TYR A CA 1
ATOM 1337 C C . TYR A 1 167 ? -22.229 -8.668 12.883 1.00 89.56 167 TYR A C 1
ATOM 1339 O O . TYR A 1 167 ? -21.459 -9.400 13.506 1.00 89.56 167 TYR A O 1
ATOM 1347 N N . LEU A 1 168 ? -22.578 -7.455 13.324 1.00 90.94 168 LEU A N 1
ATOM 1348 C CA . LEU A 1 168 ? -22.043 -6.861 14.554 1.00 90.94 168 LEU A CA 1
ATOM 1349 C C . LEU A 1 168 ? -22.395 -7.705 15.789 1.00 90.94 168 LEU A C 1
ATOM 1351 O O . LEU A 1 168 ? -21.514 -8.016 16.593 1.00 90.94 168 LEU A O 1
ATOM 1355 N N . GLU A 1 169 ? -23.641 -8.175 15.898 1.00 91.38 169 GLU A N 1
ATOM 1356 C CA . GLU A 1 169 ? -24.072 -9.087 16.965 1.00 91.38 169 GLU A CA 1
ATOM 1357 C C . GLU A 1 169 ? -23.334 -10.432 16.910 1.00 91.38 169 GLU A C 1
ATOM 1359 O O . GLU A 1 169 ? -22.870 -10.945 17.935 1.00 91.38 169 GLU A O 1
ATOM 1364 N N . SER A 1 170 ? -23.176 -11.013 15.715 1.00 90.19 170 SER A N 1
ATOM 1365 C CA . SER A 1 170 ? -22.408 -12.247 15.548 1.00 90.19 170 SER A CA 1
ATOM 1366 C C . SER A 1 170 ? -20.941 -12.059 15.937 1.00 90.19 170 SER A C 1
ATOM 1368 O O . SER A 1 170 ? -20.347 -12.974 16.515 1.00 90.19 170 SER A O 1
ATOM 1370 N N . ARG A 1 171 ? -20.340 -10.907 15.621 1.00 89.62 171 ARG A N 1
ATOM 1371 C CA . ARG A 1 171 ? -18.947 -10.606 15.968 1.00 89.62 171 ARG A CA 1
ATOM 1372 C C . ARG A 1 171 ? -18.780 -10.352 17.456 1.00 89.62 171 ARG A C 1
ATOM 1374 O O . ARG A 1 171 ? -17.840 -10.900 18.020 1.00 89.62 171 ARG A O 1
ATOM 1381 N N . SER A 1 172 ? -19.713 -9.654 18.099 1.00 89.62 172 SER A N 1
ATOM 1382 C CA . SER A 1 172 ? -19.755 -9.513 19.561 1.00 89.62 172 SER A CA 1
ATOM 1383 C C . SER A 1 172 ? -19.697 -10.881 20.255 1.00 89.62 172 SER A C 1
ATOM 1385 O O . SER A 1 172 ? -18.830 -11.119 21.095 1.00 89.62 172 SER A O 1
ATOM 1387 N N . LYS A 1 173 ? -20.527 -11.841 19.816 1.00 88.31 173 LYS A N 1
ATOM 1388 C CA . LYS A 1 173 ? -20.526 -13.218 20.349 1.00 88.31 173 LYS A CA 1
ATOM 1389 C C . LYS A 1 173 ? -19.210 -13.960 20.085 1.00 88.31 173 LYS A C 1
ATOM 1391 O O . LYS A 1 173 ? -18.709 -14.640 20.980 1.00 88.31 173 LYS A O 1
ATOM 1396 N N . LYS A 1 174 ? -18.641 -13.845 18.875 1.00 87.38 174 LYS A N 1
ATOM 1397 C CA . LYS A 1 174 ? -17.342 -14.461 18.532 1.00 87.38 174 LYS A CA 1
ATOM 1398 C C . LYS A 1 174 ? -16.199 -13.887 19.373 1.00 87.38 174 LYS A C 1
ATOM 1400 O O . LYS A 1 174 ? -15.378 -14.659 19.849 1.00 87.38 174 LYS A O 1
ATOM 1405 N N . LEU A 1 175 ? -16.165 -12.572 19.588 1.00 85.38 175 LEU A N 1
ATOM 1406 C CA . LEU A 1 175 ? -15.170 -11.900 20.431 1.00 85.38 175 LEU A CA 1
ATOM 1407 C C . LEU A 1 175 ? -15.306 -12.326 21.888 1.00 85.38 175 LEU A C 1
ATOM 1409 O O . LEU A 1 175 ? -14.307 -12.685 22.503 1.00 85.38 175 LEU A O 1
ATOM 1413 N N . LEU A 1 176 ? -16.535 -12.356 22.413 1.00 82.75 176 LEU A N 1
ATOM 1414 C CA . LEU A 1 176 ? -16.797 -12.830 23.768 1.00 82.75 176 LEU A CA 1
ATOM 1415 C C . LEU A 1 176 ? -16.277 -14.263 23.944 1.00 82.75 176 LEU A C 1
ATOM 1417 O O . LEU A 1 176 ? -15.559 -14.555 24.893 1.00 82.75 176 LEU A O 1
ATOM 1421 N N . LYS A 1 177 ? -16.568 -15.145 22.983 1.00 82.88 177 LYS A N 1
ATOM 1422 C CA . LYS A 1 177 ? -16.032 -16.506 22.989 1.00 82.88 177 LYS A CA 1
ATOM 1423 C C . LYS A 1 177 ? -14.504 -16.506 22.905 1.00 82.88 177 LYS A C 1
ATOM 1425 O O . LYS A 1 177 ? -13.855 -17.149 23.709 1.00 82.88 177 LYS A O 1
ATOM 1430 N N . TYR A 1 178 ? -13.905 -15.779 21.970 1.00 79.88 178 TYR A N 1
ATOM 1431 C CA . TYR A 1 178 ? -12.453 -15.786 21.805 1.00 79.88 178 TYR A CA 1
ATOM 1432 C C . TYR A 1 178 ? -11.707 -15.298 23.054 1.00 79.88 178 TYR A C 1
ATOM 1434 O O . TYR A 1 178 ? -10.722 -15.906 23.463 1.00 79.88 178 TYR A O 1
ATOM 1442 N N . PHE A 1 179 ? -12.184 -14.217 23.674 1.00 76.44 179 PHE A N 1
ATOM 1443 C CA . PHE A 1 179 ? -11.540 -13.648 24.851 1.00 76.44 179 PHE A CA 1
ATOM 1444 C C . PHE A 1 179 ? -11.848 -14.418 26.131 1.00 76.44 179 PHE A C 1
ATOM 1446 O O . PHE A 1 179 ? -10.966 -14.508 26.978 1.00 76.44 179 PHE A O 1
ATOM 1453 N N . PHE A 1 180 ? -13.051 -14.969 26.294 1.00 75.44 180 PHE A N 1
ATOM 1454 C CA . PHE A 1 180 ? -13.516 -15.489 27.586 1.00 75.44 180 PHE A CA 1
ATOM 1455 C C . PHE A 1 180 ? -13.828 -16.995 27.609 1.00 75.44 180 PHE A C 1
ATOM 1457 O O . PHE A 1 180 ? -14.216 -17.505 28.657 1.00 75.44 180 PHE A O 1
ATOM 1464 N N . ASP A 1 181 ? -13.650 -17.728 26.505 1.00 72.94 181 ASP A N 1
ATOM 1465 C CA . ASP A 1 181 ? -13.715 -19.198 26.502 1.00 72.94 181 ASP A CA 1
ATOM 1466 C C . ASP A 1 181 ? -12.495 -19.784 27.235 1.00 72.94 181 ASP A C 1
ATOM 1468 O O . ASP A 1 181 ? -11.367 -19.299 27.117 1.00 72.94 181 ASP A O 1
ATOM 1472 N N . GLU A 1 182 ? -12.715 -20.857 27.994 1.00 60.59 182 GLU A N 1
ATOM 1473 C CA . GLU A 1 182 ? -11.741 -21.467 28.906 1.00 60.59 182 GLU A CA 1
ATOM 1474 C C . GLU A 1 182 ? -10.473 -21.967 28.205 1.00 60.59 182 GLU A C 1
ATOM 1476 O O . GLU A 1 182 ? -9.444 -22.173 28.849 1.00 60.59 182 GLU A O 1
ATOM 1481 N N . LYS A 1 183 ? -10.539 -22.158 26.883 1.00 69.50 183 LYS A N 1
ATOM 1482 C CA . LYS A 1 183 ? -9.424 -22.633 26.057 1.00 69.50 183 LYS A CA 1
ATOM 1483 C C . LYS A 1 183 ? -8.425 -21.539 25.675 1.00 69.50 183 LYS A C 1
ATOM 1485 O O . LYS A 1 183 ? -7.317 -21.867 25.253 1.00 69.50 183 LYS A O 1
ATOM 1490 N N . HIS A 1 184 ? -8.779 -20.260 25.810 1.00 62.84 184 HIS A N 1
ATOM 1491 C CA . HIS A 1 184 ? -7.914 -19.145 25.431 1.00 62.84 184 HIS A CA 1
ATOM 1492 C C . HIS A 1 184 ? -7.436 -18.377 26.672 1.00 62.84 184 HIS A C 1
ATOM 1494 O O . HIS A 1 184 ? -8.160 -17.608 27.294 1.00 62.84 184 HIS A O 1
ATOM 1500 N N . ASN A 1 185 ? -6.157 -18.554 27.015 1.00 52.66 185 ASN A N 1
ATOM 1501 C CA . ASN A 1 185 ? -5.517 -17.973 28.206 1.00 52.66 185 ASN A CA 1
ATOM 1502 C C . ASN A 1 185 ? -5.329 -16.441 28.173 1.00 52.66 185 ASN A C 1
ATOM 1504 O O . ASN A 1 185 ? -4.740 -15.877 29.094 1.00 52.66 185 ASN A O 1
ATOM 1508 N N . TYR A 1 186 ? -5.796 -15.748 27.131 1.00 57.47 186 TYR A N 1
ATOM 1509 C CA . TYR A 1 186 ? -5.521 -14.321 26.944 1.00 57.47 186 TYR A CA 1
ATOM 1510 C C . TYR A 1 186 ? -6.225 -13.424 27.981 1.00 57.47 186 TYR A C 1
ATOM 1512 O O . TYR A 1 186 ? -5.742 -12.322 28.246 1.00 57.47 186 TYR A O 1
ATOM 1520 N N . SER A 1 187 ? -7.338 -13.870 28.588 1.00 54.56 187 SER A N 1
ATOM 1521 C CA . SER A 1 187 ? -8.122 -13.035 29.517 1.00 54.56 187 SER A CA 1
ATOM 1522 C C . SER A 1 187 ? -8.014 -13.392 30.998 1.00 54.56 187 SER A C 1
ATOM 1524 O O . SER A 1 187 ? -8.128 -12.478 31.808 1.00 54.56 187 SER A O 1
ATOM 1526 N N . ARG A 1 188 ? -7.754 -14.648 31.394 1.00 56.81 188 ARG A N 1
ATOM 1527 C CA . ARG A 1 188 ? -7.927 -15.071 32.805 1.00 56.81 188 ARG A CA 1
ATOM 1528 C C . ARG A 1 188 ? -7.087 -14.287 33.821 1.00 56.81 188 ARG A C 1
ATOM 1530 O O . ARG A 1 188 ? -7.553 -14.058 34.928 1.00 56.81 188 ARG A O 1
ATOM 1537 N N . SER A 1 189 ? -5.884 -13.838 33.462 1.00 55.28 189 SER A N 1
ATOM 1538 C CA . SER A 1 189 ? -5.039 -13.025 34.357 1.00 55.28 189 SER A CA 1
ATOM 1539 C C . SER A 1 189 ? -5.369 -11.527 34.344 1.00 55.28 189 SER A C 1
ATOM 1541 O O . SER A 1 189 ? -4.946 -10.803 35.240 1.00 55.28 189 SER A O 1
ATOM 1543 N N . ARG A 1 190 ? -6.104 -11.044 33.333 1.00 62.41 190 ARG A N 1
ATOM 1544 C CA . ARG A 1 190 ? -6.450 -9.620 33.146 1.00 62.41 190 ARG A CA 1
ATOM 1545 C C . ARG A 1 190 ? -7.929 -9.314 33.418 1.00 62.41 190 ARG A C 1
ATOM 1547 O O . ARG A 1 190 ? -8.299 -8.149 33.523 1.00 62.41 190 ARG A O 1
ATOM 1554 N N . TRP A 1 191 ? -8.754 -10.351 33.529 1.00 67.06 191 TRP A N 1
ATOM 1555 C CA . TRP A 1 191 ? -10.193 -10.307 33.768 1.00 67.06 191 TRP A CA 1
ATOM 1556 C C . TRP A 1 191 ? -10.530 -11.282 34.909 1.00 67.06 191 TRP A C 1
ATOM 1558 O O . TRP A 1 191 ? -10.894 -12.428 34.651 1.00 67.06 191 TRP A O 1
ATOM 1568 N N . PRO A 1 192 ? -10.365 -10.868 36.179 1.00 58.53 192 PRO A N 1
ATOM 1569 C CA . PRO A 1 192 ? -10.594 -11.739 37.333 1.00 58.53 192 PRO A CA 1
ATOM 1570 C C . PRO A 1 192 ? -12.070 -12.128 37.513 1.00 58.53 192 PRO A C 1
ATOM 1572 O O . PRO A 1 192 ? -12.361 -13.095 38.211 1.00 58.53 192 PRO A O 1
ATOM 1575 N N . GLY A 1 193 ? -12.997 -11.425 36.854 1.00 61.72 193 GLY A N 1
ATOM 1576 C CA . GLY A 1 193 ? -14.372 -11.871 36.651 1.00 61.72 193 GLY A CA 1
ATOM 1577 C C . GLY A 1 193 ? -14.611 -12.173 35.176 1.00 61.72 193 GLY A C 1
ATOM 1578 O O . GLY A 1 193 ? -14.323 -11.332 34.322 1.00 61.72 193 GLY A O 1
ATOM 1579 N N . ALA A 1 194 ? -15.151 -13.355 34.869 1.00 56.72 194 ALA A N 1
ATOM 1580 C CA . ALA A 1 194 ? -15.763 -13.568 33.565 1.00 56.72 194 ALA A CA 1
ATOM 1581 C C . ALA A 1 194 ? -16.903 -12.543 33.408 1.00 56.72 194 ALA A C 1
ATOM 1583 O O . ALA A 1 194 ? -17.661 -12.368 34.369 1.00 56.72 194 ALA A O 1
ATOM 1584 N N . PRO A 1 195 ? -17.037 -11.872 32.248 1.00 59.25 195 PRO A N 1
ATOM 1585 C CA . PRO A 1 195 ? -18.214 -11.066 31.969 1.00 59.25 195 PRO A CA 1
ATOM 1586 C C . PRO A 1 195 ? -19.456 -11.898 32.288 1.00 59.25 195 PRO A C 1
ATOM 1588 O O . PRO A 1 195 ? -19.537 -13.084 31.944 1.00 59.25 195 PRO A O 1
ATOM 1591 N N . THR A 1 196 ? -20.403 -11.306 33.005 1.00 60.69 196 THR A N 1
ATOM 1592 C CA . THR A 1 196 ? -21.684 -11.956 33.268 1.00 60.69 196 THR A CA 1
ATOM 1593 C C . THR A 1 196 ? -22.340 -12.307 31.930 1.00 60.69 196 THR A C 1
ATOM 1595 O O . THR A 1 196 ? -22.086 -11.666 30.915 1.00 60.69 196 THR A O 1
ATOM 1598 N N . LYS A 1 197 ? -23.193 -13.339 31.869 1.00 55.47 197 LYS A N 1
ATOM 1599 C CA . LYS A 1 197 ? -23.846 -13.752 30.604 1.00 55.47 197 LYS A CA 1
ATOM 1600 C C . LYS A 1 197 ? -24.656 -12.628 29.921 1.00 55.47 197 LYS A C 1
ATOM 1602 O O . LYS A 1 197 ? -25.023 -12.787 28.761 1.00 55.47 197 LYS A O 1
ATOM 1607 N N . SER A 1 198 ? -24.946 -11.533 30.628 1.00 56.72 198 SER A N 1
ATOM 1608 C CA . SER A 1 198 ? -25.570 -10.307 30.113 1.00 56.72 198 SER A CA 1
ATOM 1609 C C . SER A 1 198 ? -24.593 -9.307 29.484 1.00 56.72 198 SER A C 1
ATOM 1611 O O . SER A 1 198 ? -25.041 -8.393 28.796 1.00 56.72 198 SER A O 1
ATOM 1613 N N . ASP A 1 199 ? -23.285 -9.471 29.676 1.00 66.12 199 ASP A N 1
ATOM 1614 C CA . ASP A 1 199 ? -22.263 -8.551 29.186 1.00 66.12 199 ASP A CA 1
ATOM 1615 C C . ASP A 1 199 ? -21.934 -8.878 27.726 1.00 66.12 199 ASP A C 1
ATOM 1617 O O . ASP A 1 199 ? -21.029 -9.647 27.399 1.00 66.12 199 ASP A O 1
ATOM 1621 N N . THR A 1 200 ? -22.708 -8.307 26.808 1.00 78.25 200 THR A N 1
ATOM 1622 C CA . THR A 1 200 ? -22.325 -8.263 25.396 1.00 78.25 200 THR A CA 1
ATOM 1623 C C . THR A 1 200 ? -21.198 -7.257 25.216 1.00 78.25 200 THR A C 1
ATOM 1625 O O . THR A 1 200 ? -21.306 -6.139 25.713 1.00 78.25 200 THR A O 1
ATOM 1628 N N . VAL A 1 201 ? -20.157 -7.602 24.454 1.00 84.44 201 VAL A N 1
ATOM 1629 C CA . VAL A 1 201 ? -19.177 -6.608 23.992 1.00 84.44 201 VAL A CA 1
ATOM 1630 C C . VAL A 1 201 ? -19.905 -5.687 23.008 1.00 84.44 201 VAL A C 1
ATOM 1632 O O . VAL A 1 201 ? -20.318 -6.188 21.956 1.00 84.44 201 VAL A O 1
ATOM 1635 N N . PRO A 1 202 ? -20.131 -4.394 23.300 1.00 88.44 202 PRO A N 1
ATOM 1636 C CA . PRO A 1 202 ? -20.716 -3.489 22.325 1.00 88.44 202 PRO A CA 1
ATOM 1637 C C . PRO A 1 202 ? -19.774 -3.396 21.123 1.00 88.44 202 PRO A C 1
ATOM 1639 O O . PRO A 1 202 ? -18.632 -2.952 21.243 1.00 88.44 202 PRO A O 1
ATOM 1642 N N . VAL A 1 203 ? -20.263 -3.863 19.974 1.00 89.69 203 VAL A N 1
ATOM 1643 C CA . VAL A 1 203 ? -19.586 -3.748 18.683 1.00 89.69 203 VAL A CA 1
ATOM 1644 C C . VAL A 1 203 ? -20.428 -2.830 17.813 1.00 89.69 203 VAL A C 1
ATOM 1646 O O . VAL A 1 203 ? -21.594 -3.133 17.553 1.00 89.69 203 VAL A O 1
ATOM 1649 N N . LYS A 1 204 ? -19.854 -1.717 17.364 1.00 92.31 204 LYS A N 1
ATOM 1650 C CA . LYS A 1 204 ? -20.519 -0.774 16.455 1.00 92.31 204 LYS A CA 1
ATOM 1651 C C . LYS A 1 204 ? -19.631 -0.454 15.257 1.00 92.31 204 LYS A C 1
ATOM 1653 O O . LYS A 1 204 ? -18.428 -0.700 15.281 1.00 92.31 204 LYS A O 1
ATOM 1658 N N . CYS A 1 205 ? -20.229 0.085 14.201 1.00 88.50 205 CYS A N 1
ATOM 1659 C CA . CYS A 1 205 ? -19.472 0.770 13.161 1.00 88.50 205 CYS A CA 1
ATOM 1660 C C . CYS A 1 205 ? -19.449 2.259 13.473 1.00 88.50 205 CYS A C 1
ATOM 1662 O O . CYS A 1 205 ? -20.492 2.854 13.744 1.00 88.50 205 CYS A O 1
ATOM 1664 N N . SER A 1 206 ? -18.258 2.841 13.441 1.00 84.38 206 SER A N 1
ATOM 1665 C CA . SER A 1 206 ? -18.047 4.257 13.707 1.00 84.38 206 SER A CA 1
ATOM 1666 C C . SER A 1 206 ? -17.411 4.904 12.484 1.00 84.38 206 SER A C 1
ATOM 1668 O O . SER A 1 206 ? -16.495 4.347 11.875 1.00 84.38 206 SER A O 1
ATOM 1670 N N . LYS A 1 207 ? -17.895 6.099 12.133 1.00 75.88 207 LYS A N 1
ATOM 1671 C CA . LYS A 1 207 ? -17.142 7.005 11.269 1.00 75.88 207 LYS A CA 1
ATOM 1672 C C . LYS A 1 207 ? -15.982 7.518 12.110 1.00 75.88 207 LYS A C 1
ATOM 1674 O O . LYS A 1 207 ? -16.216 8.142 13.142 1.00 75.88 207 LYS A O 1
ATOM 1679 N N . LEU A 1 208 ? -14.772 7.148 11.728 1.00 67.56 208 LEU A N 1
ATOM 1680 C CA . LEU A 1 208 ? -13.556 7.596 12.390 1.00 67.56 208 LEU A CA 1
ATOM 1681 C C . LEU A 1 208 ? -12.880 8.591 11.464 1.00 67.56 208 LEU A C 1
ATOM 1683 O O . LEU A 1 208 ? -12.845 8.372 10.252 1.00 67.56 208 LEU A O 1
ATOM 1687 N N . ASP A 1 209 ? -12.426 9.692 12.047 1.00 63.84 209 ASP A N 1
ATOM 1688 C CA . ASP A 1 209 ? -11.714 10.724 11.315 1.00 63.84 209 ASP A CA 1
ATOM 1689 C C . ASP A 1 209 ? -10.376 10.153 10.834 1.00 63.84 209 ASP A C 1
ATOM 1691 O O . ASP A 1 209 ? -9.644 9.513 11.592 1.00 63.84 209 ASP A O 1
ATOM 1695 N N . ILE A 1 210 ? -10.064 10.361 9.558 1.00 62.84 210 ILE A N 1
ATOM 1696 C CA . ILE A 1 210 ? -8.789 9.945 8.984 1.00 62.84 210 ILE A CA 1
ATOM 1697 C C . ILE A 1 210 ? -7.628 10.727 9.589 1.00 62.84 210 ILE A C 1
ATOM 1699 O O . ILE A 1 210 ? -6.519 10.220 9.604 1.00 62.84 210 ILE A O 1
ATOM 1703 N N . HIS A 1 211 ? -7.866 11.911 10.151 1.00 57.00 211 HIS A N 1
ATOM 1704 C CA . HIS A 1 211 ? -6.842 12.673 10.861 1.00 57.00 211 HIS A CA 1
ATOM 1705 C C . HIS A 1 211 ? -6.512 12.074 12.240 1.00 57.00 211 HIS A C 1
ATOM 1707 O O . HIS A 1 211 ? -5.468 12.381 12.810 1.00 57.00 211 HIS A O 1
ATOM 1713 N N . GLU A 1 212 ? -7.350 11.166 12.766 1.00 53.84 212 GLU A N 1
ATOM 1714 C CA . GLU A 1 212 ? -6.984 10.306 13.902 1.00 53.84 212 GLU A CA 1
ATOM 1715 C C . GLU A 1 212 ? -6.087 9.126 13.475 1.00 53.84 212 GLU A C 1
ATOM 1717 O O . GLU A 1 212 ? -5.633 8.361 14.333 1.00 53.84 212 GLU A O 1
ATOM 1722 N N . VAL A 1 213 ? -5.806 8.952 12.172 1.00 56.50 213 VAL A N 1
ATOM 1723 C CA . VAL A 1 213 ? -4.775 8.020 11.700 1.00 56.50 213 VAL A CA 1
ATOM 1724 C C . VAL A 1 213 ? -3.438 8.482 12.252 1.00 56.50 213 VAL A C 1
ATOM 1726 O O . VAL A 1 213 ? -2.927 9.554 11.945 1.00 56.50 213 VAL A O 1
ATOM 1729 N N . LEU A 1 214 ? -2.882 7.641 13.111 1.00 58.94 214 LEU A N 1
ATOM 1730 C CA . LEU A 1 214 ? -1.646 7.913 13.811 1.00 58.94 214 LEU A CA 1
ATOM 1731 C C . LEU A 1 214 ? -0.498 7.875 12.806 1.00 58.94 214 LEU A C 1
ATOM 1733 O O . LEU A 1 214 ? -0.007 6.803 12.443 1.00 58.94 214 LEU A O 1
ATOM 1737 N N . GLU A 1 215 ? -0.058 9.048 12.363 1.00 57.19 215 GLU A N 1
ATOM 1738 C CA . GLU A 1 215 ? 1.270 9.204 11.784 1.00 57.19 215 GLU A CA 1
ATOM 1739 C C . GLU A 1 215 ? 2.299 9.002 12.898 1.00 57.19 215 GLU A C 1
ATOM 1741 O O . GLU A 1 215 ? 2.774 9.936 13.549 1.00 57.19 215 GLU A O 1
ATOM 1746 N N . ASP A 1 216 ? 2.609 7.738 13.176 1.00 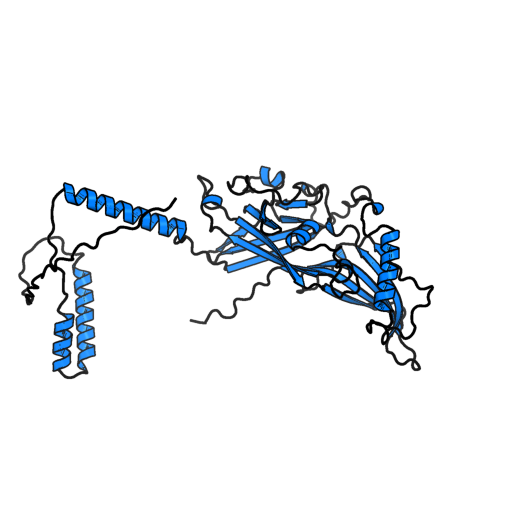57.53 216 ASP A N 1
ATOM 1747 C CA . ASP A 1 216 ? 3.644 7.395 14.134 1.00 57.53 216 ASP A CA 1
ATOM 1748 C C . ASP A 1 216 ? 4.996 7.722 13.487 1.00 57.53 216 ASP A C 1
ATOM 1750 O O . ASP A 1 216 ? 5.356 7.166 12.442 1.00 57.53 216 ASP A O 1
ATOM 1754 N N . LYS A 1 217 ? 5.734 8.672 14.075 1.00 54.06 217 LYS A N 1
ATOM 1755 C CA . LYS A 1 217 ? 7.001 9.192 13.533 1.00 54.06 217 LYS A CA 1
ATOM 1756 C C . LYS A 1 217 ? 7.990 8.040 13.292 1.00 54.06 217 LYS A C 1
ATOM 1758 O O . LYS A 1 217 ? 8.686 7.609 14.205 1.00 54.06 217 LYS A O 1
ATOM 1763 N N . GLY A 1 218 ? 8.060 7.554 12.051 1.00 61.25 218 GLY A N 1
ATOM 1764 C CA . GLY A 1 218 ? 9.014 6.539 11.590 1.00 61.25 218 GLY A CA 1
ATOM 1765 C C . GLY A 1 218 ? 8.503 5.094 11.471 1.00 61.25 218 GLY A C 1
ATOM 1766 O O . GLY A 1 218 ? 9.271 4.246 11.012 1.00 61.25 218 GLY A O 1
ATOM 1767 N N . ALA A 1 219 ? 7.248 4.780 11.826 1.00 64.38 219 ALA A N 1
ATOM 1768 C CA . ALA A 1 219 ? 6.723 3.402 11.761 1.00 64.38 219 ALA A CA 1
ATOM 1769 C C . ALA A 1 219 ? 5.949 3.068 10.464 1.00 64.38 219 ALA A C 1
ATOM 1771 O O . ALA A 1 219 ? 5.487 1.937 10.293 1.00 64.38 219 ALA A O 1
ATOM 1772 N N . GLY A 1 220 ? 5.834 4.015 9.532 1.00 75.56 220 GLY A N 1
ATOM 1773 C CA . GLY A 1 220 ? 4.941 3.906 8.376 1.00 75.56 220 GLY A CA 1
ATOM 1774 C C . GLY A 1 220 ? 3.524 4.381 8.703 1.00 75.56 220 GLY A C 1
ATOM 1775 O O . GLY A 1 220 ? 3.232 4.779 9.827 1.00 75.56 220 GLY A O 1
ATOM 1776 N N . MET A 1 221 ? 2.646 4.363 7.706 1.00 86.38 221 MET A N 1
ATOM 1777 C CA . MET A 1 221 ? 1.279 4.867 7.831 1.00 86.38 221 MET A CA 1
ATOM 1778 C C . MET A 1 221 ? 0.361 3.762 8.357 1.00 86.38 221 MET A C 1
ATOM 1780 O O . MET A 1 221 ? 0.270 2.702 7.739 1.00 86.38 221 MET A O 1
ATOM 1784 N N . GLN A 1 222 ? -0.332 3.982 9.478 1.00 87.62 222 GLN A N 1
ATOM 1785 C CA . GLN A 1 222 ? -1.238 2.982 10.050 1.00 87.62 222 GLN A CA 1
ATOM 1786 C C . GLN A 1 222 ? -2.706 3.342 9.838 1.00 87.62 222 GLN A C 1
ATOM 1788 O O . GLN A 1 222 ? -3.306 4.097 10.593 1.00 87.62 222 GLN A O 1
ATOM 1793 N N . ILE A 1 223 ? -3.340 2.693 8.875 1.00 89.19 223 ILE A N 1
ATOM 1794 C CA . ILE A 1 223 ? -4.756 2.885 8.592 1.00 89.19 223 ILE A CA 1
ATOM 1795 C C . ILE A 1 223 ? -5.571 2.032 9.553 1.00 89.19 223 ILE A C 1
ATOM 1797 O O . ILE A 1 223 ? -5.605 0.806 9.437 1.00 89.19 223 ILE A O 1
ATOM 1801 N N . MET A 1 224 ? -6.247 2.660 10.507 1.00 89.38 224 MET A N 1
ATOM 1802 C CA . MET A 1 224 ? -7.107 1.939 11.435 1.00 89.38 224 MET A CA 1
ATOM 1803 C C . MET A 1 224 ? -8.268 1.268 10.686 1.00 89.38 224 MET A C 1
ATOM 1805 O O . MET A 1 224 ? -8.911 1.857 9.825 1.00 89.38 224 MET A O 1
ATOM 1809 N N . THR A 1 225 ? -8.558 0.022 11.048 1.00 92.06 225 THR A N 1
ATOM 1810 C CA . THR A 1 225 ? -9.697 -0.765 10.536 1.00 92.06 225 THR A CA 1
ATOM 1811 C C . THR A 1 225 ? -10.638 -1.189 11.662 1.00 92.06 225 THR A C 1
ATOM 1813 O O . THR A 1 225 ? -11.836 -1.395 11.447 1.00 92.06 225 THR A O 1
ATOM 1816 N N . SER A 1 226 ? -10.111 -1.275 12.885 1.00 91.88 226 SER A N 1
ATOM 1817 C CA . SER A 1 226 ? -10.895 -1.379 14.104 1.00 91.88 226 SER A CA 1
ATOM 1818 C C . SER A 1 226 ? -10.187 -0.741 15.297 1.00 91.88 226 SER A C 1
ATOM 1820 O O . SER A 1 226 ? -8.957 -0.716 15.383 1.00 91.88 226 SER A O 1
ATOM 1822 N N . ARG A 1 227 ? -10.989 -0.256 16.243 1.00 91.56 227 ARG A N 1
ATOM 1823 C CA . ARG A 1 227 ? -10.560 0.241 17.547 1.00 91.56 227 ARG A CA 1
ATOM 1824 C C . ARG A 1 227 ? -11.158 -0.639 18.627 1.00 91.56 227 ARG A C 1
ATOM 1826 O O . ARG A 1 227 ? -12.356 -0.897 18.632 1.00 91.56 227 ARG A O 1
ATOM 1833 N N . THR A 1 228 ? -10.329 -1.095 19.552 1.00 91.25 228 THR A N 1
ATOM 1834 C CA . THR A 1 228 ? -10.777 -1.771 20.771 1.00 91.25 228 THR A CA 1
ATOM 1835 C C . THR A 1 228 ? -10.451 -0.888 21.959 1.00 91.25 228 THR A C 1
ATOM 1837 O O . THR A 1 228 ? -9.284 -0.588 22.186 1.00 91.25 228 THR A O 1
ATOM 1840 N N . THR A 1 229 ? -11.456 -0.516 22.740 1.00 91.81 229 THR A N 1
ATOM 1841 C CA . THR A 1 229 ? -11.285 0.291 23.949 1.00 91.81 229 THR A CA 1
ATOM 1842 C C . THR A 1 229 ? -11.514 -0.585 25.164 1.00 91.81 229 THR A C 1
ATOM 1844 O O . THR A 1 229 ? -12.624 -1.055 25.404 1.00 91.81 229 THR A O 1
ATOM 1847 N N . VAL A 1 230 ? -10.465 -0.813 25.948 1.00 90.88 230 VAL A N 1
ATOM 1848 C CA . VAL A 1 230 ? -10.563 -1.519 27.226 1.00 90.88 230 VAL A CA 1
ATOM 1849 C C . VAL A 1 230 ? -10.594 -0.487 28.341 1.00 90.88 230 VAL A C 1
ATOM 1851 O O . VAL A 1 230 ? -9.601 0.196 28.594 1.00 90.88 230 VAL A O 1
ATOM 1854 N N . LYS A 1 231 ? -11.735 -0.388 29.020 1.00 92.19 231 LYS A N 1
ATOM 1855 C CA . LYS A 1 231 ? -11.903 0.469 30.193 1.00 92.19 231 LYS A CA 1
ATOM 1856 C C . LYS A 1 231 ? -11.235 -0.205 31.377 1.00 92.19 231 LYS A C 1
ATOM 1858 O O . LYS A 1 231 ? -11.488 -1.381 31.648 1.00 92.19 231 LYS A O 1
ATOM 1863 N N . GLN A 1 232 ? -10.371 0.523 32.070 1.00 91.94 232 GLN A N 1
ATOM 1864 C CA . GLN A 1 232 ? -9.629 0.011 33.211 1.00 91.94 232 GLN A CA 1
ATOM 1865 C C . GLN A 1 232 ? -9.816 0.905 34.426 1.00 91.94 232 GLN A C 1
ATOM 1867 O O . GLN A 1 232 ? -9.793 2.130 34.314 1.00 91.94 232 GLN A O 1
ATOM 1872 N N . ARG A 1 233 ? -9.924 0.282 35.602 1.00 93.81 233 ARG A N 1
ATOM 1873 C CA . ARG A 1 233 ? -9.779 0.963 36.889 1.00 93.81 233 ARG A CA 1
ATOM 1874 C C . ARG A 1 233 ? -8.541 0.482 37.626 1.00 93.81 233 ARG A C 1
ATOM 1876 O O . ARG A 1 233 ? -8.148 -0.673 37.479 1.00 93.81 233 ARG A O 1
ATOM 1883 N N . LYS A 1 234 ? -7.939 1.335 38.444 1.00 93.56 234 LYS A N 1
ATOM 1884 C CA . LYS A 1 234 ? -6.854 0.934 39.337 1.00 93.56 234 LYS A CA 1
ATOM 1885 C C . LYS A 1 234 ? -7.395 -0.060 40.370 1.00 93.56 234 LYS A C 1
ATOM 1887 O O . LYS A 1 234 ? -8.511 0.112 40.874 1.00 93.56 234 LYS A O 1
ATOM 1892 N N . CYS A 1 235 ? -6.634 -1.113 40.637 1.00 91.19 235 CYS A N 1
ATOM 1893 C CA . CYS A 1 235 ? -7.020 -2.104 41.636 1.00 91.19 235 CYS A CA 1
ATOM 1894 C C . CYS A 1 235 ? -6.877 -1.528 43.056 1.00 91.19 235 CYS A C 1
ATOM 1896 O O . CYS A 1 235 ? -6.044 -0.646 43.295 1.00 91.19 235 CYS A O 1
ATOM 1898 N N . THR A 1 236 ? -7.714 -1.987 43.987 1.00 93.06 236 THR A N 1
ATOM 1899 C CA . THR A 1 236 ? -7.587 -1.653 45.414 1.00 93.06 236 THR A CA 1
ATOM 1900 C C . THR A 1 236 ? -6.456 -2.463 46.054 1.00 93.06 236 THR A C 1
ATOM 1902 O O . THR A 1 236 ? -5.959 -3.419 45.465 1.00 93.06 236 THR A O 1
ATOM 1905 N N . ALA A 1 237 ? -6.023 -2.085 47.262 1.00 93.25 237 ALA A N 1
ATOM 1906 C CA . ALA A 1 237 ? -4.923 -2.767 47.957 1.00 93.25 237 ALA A CA 1
ATOM 1907 C C . ALA A 1 237 ? -5.190 -4.266 48.216 1.00 93.25 237 ALA A C 1
ATOM 1909 O O . ALA A 1 237 ? -4.243 -5.040 48.323 1.00 93.25 237 ALA A O 1
ATOM 1910 N N . ASP A 1 238 ? -6.463 -4.665 48.272 1.00 91.75 238 ASP A N 1
ATOM 1911 C CA . ASP A 1 238 ? -6.892 -6.044 48.525 1.00 91.75 238 ASP A CA 1
ATOM 1912 C C . ASP A 1 238 ? -6.997 -6.894 47.241 1.00 91.75 238 ASP A C 1
ATOM 1914 O O . ASP A 1 238 ? -7.217 -8.104 47.302 1.00 91.75 238 ASP A O 1
ATOM 1918 N N . GLU A 1 239 ? -6.853 -6.284 46.061 1.00 87.12 239 GLU A N 1
ATOM 1919 C CA . GLU A 1 239 ? -6.949 -6.954 44.763 1.00 87.12 239 GLU A CA 1
ATOM 1920 C C . GLU A 1 239 ? -5.553 -7.329 44.231 1.00 87.12 239 GLU A C 1
ATOM 1922 O O . GLU A 1 239 ? -4.646 -6.503 44.165 1.00 87.12 239 GLU A O 1
ATOM 1927 N N . ALA A 1 240 ? -5.376 -8.571 43.767 1.00 85.81 240 ALA A N 1
ATOM 1928 C CA . ALA A 1 240 ? -4.109 -9.069 43.213 1.00 85.81 240 ALA A CA 1
ATOM 1929 C C . ALA A 1 240 ? -3.841 -8.593 41.762 1.00 85.81 240 ALA A C 1
ATOM 1931 O O . ALA A 1 240 ? -3.520 -9.390 40.880 1.00 85.81 240 ALA A O 1
ATOM 1932 N N . CYS A 1 241 ? -4.005 -7.297 41.484 1.00 83.81 241 CYS A N 1
ATOM 1933 C CA . CYS A 1 241 ? -3.775 -6.695 40.168 1.00 83.81 241 CYS A CA 1
ATOM 1934 C C . CYS A 1 241 ? -3.314 -5.234 40.273 1.00 83.81 241 CYS A C 1
ATOM 1936 O O . CYS A 1 241 ? -3.394 -4.618 41.327 1.00 83.81 241 CYS A O 1
ATOM 1938 N N . LEU A 1 242 ? -2.820 -4.660 39.169 1.00 88.25 242 LEU A N 1
ATOM 1939 C CA . LEU A 1 242 ? -2.549 -3.214 39.073 1.00 88.25 242 LEU A CA 1
ATOM 1940 C C . LEU A 1 242 ? -3.735 -2.458 38.465 1.00 88.25 242 LEU A C 1
ATOM 1942 O O . LEU A 1 242 ? -4.126 -1.394 38.945 1.00 88.25 242 LEU A O 1
ATOM 1946 N N . TRP A 1 243 ? -4.298 -3.028 37.401 1.00 88.44 243 TRP A N 1
ATOM 1947 C CA . TRP A 1 243 ? -5.440 -2.498 36.673 1.00 88.44 243 TRP A CA 1
ATOM 1948 C C . TRP A 1 243 ? -6.450 -3.613 36.447 1.00 88.44 243 TRP A C 1
ATOM 1950 O O . TRP A 1 243 ? -6.086 -4.702 36.002 1.00 88.44 243 TRP A O 1
ATOM 1960 N N . LEU A 1 244 ? -7.707 -3.313 36.743 1.00 88.19 244 LEU A N 1
ATOM 1961 C CA . LEU A 1 244 ? -8.846 -4.178 36.526 1.00 88.19 244 LEU A CA 1
ATOM 1962 C C . LEU A 1 244 ? -9.594 -3.707 35.284 1.00 88.19 244 LEU A C 1
ATOM 1964 O O . LEU A 1 244 ? -10.003 -2.547 35.218 1.00 88.19 244 LEU A O 1
ATOM 1968 N N . ASN A 1 245 ? -9.813 -4.603 34.326 1.00 86.81 245 ASN A N 1
ATOM 1969 C CA . ASN A 1 245 ? -10.672 -4.314 33.184 1.00 86.81 245 ASN A CA 1
ATOM 1970 C C . ASN A 1 245 ? -12.135 -4.257 33.646 1.00 86.81 245 ASN A C 1
ATOM 1972 O O . ASN A 1 245 ? -12.653 -5.223 34.200 1.00 86.81 245 ASN A O 1
ATOM 1976 N N . THR A 1 246 ? -12.790 -3.120 33.428 1.00 87.25 246 THR A N 1
ATOM 1977 C CA . THR A 1 246 ? -14.192 -2.875 33.802 1.00 87.25 246 THR A CA 1
ATOM 1978 C C . THR A 1 246 ? -15.138 -2.947 32.611 1.00 87.25 246 THR A C 1
ATOM 1980 O O . THR A 1 246 ? -16.345 -3.052 32.795 1.00 87.25 246 THR A O 1
ATOM 1983 N N . GLY A 1 247 ? -14.610 -2.903 31.389 1.00 86.56 247 GLY A N 1
ATOM 1984 C CA . GLY A 1 247 ? -15.400 -3.006 30.172 1.00 86.56 247 GLY A CA 1
ATOM 1985 C C . GLY A 1 247 ? -14.525 -3.086 28.932 1.00 86.56 247 GLY A C 1
ATOM 1986 O O . GLY A 1 247 ? -13.345 -2.734 28.957 1.00 86.56 247 GLY A O 1
ATOM 1987 N N . ILE A 1 248 ? -15.113 -3.564 27.844 1.00 88.00 248 ILE A N 1
ATOM 1988 C CA . ILE A 1 248 ? -14.492 -3.592 26.524 1.00 88.00 248 ILE A CA 1
ATOM 1989 C C . ILE A 1 248 ? -15.516 -3.110 25.509 1.00 88.00 248 ILE A C 1
ATOM 1991 O O . ILE A 1 248 ? -16.656 -3.558 25.520 1.00 88.00 248 ILE A O 1
ATOM 1995 N N . GLU A 1 249 ? -15.109 -2.193 24.648 1.00 90.69 249 GLU A N 1
ATOM 1996 C CA . GLU A 1 249 ? -15.906 -1.697 23.533 1.00 90.69 249 GLU A CA 1
ATOM 1997 C C . GLU A 1 249 ? -15.112 -1.880 22.249 1.00 90.69 249 GLU A C 1
ATOM 1999 O O . GLU A 1 249 ? -13.878 -1.854 22.264 1.00 90.69 249 GLU A O 1
ATOM 2004 N N . MET A 1 250 ? -15.811 -2.094 21.140 1.00 90.62 250 MET A N 1
ATOM 2005 C CA . MET A 1 250 ? -15.164 -2.263 19.853 1.00 90.62 250 MET A CA 1
ATOM 2006 C C . MET A 1 250 ? -15.883 -1.493 18.752 1.00 90.62 250 MET A C 1
ATOM 2008 O O . MET A 1 250 ? -17.096 -1.599 18.574 1.00 90.62 250 MET A O 1
ATOM 2012 N N . ASP A 1 251 ? -15.091 -0.783 17.962 1.00 90.50 251 ASP A N 1
ATOM 2013 C CA . ASP A 1 251 ? -15.534 -0.030 16.803 1.00 90.50 251 ASP A CA 1
ATOM 2014 C C . ASP A 1 251 ? -14.878 -0.594 15.545 1.00 90.50 251 ASP A C 1
ATOM 2016 O O . ASP A 1 251 ? -13.657 -0.731 15.485 1.00 90.50 251 ASP A O 1
ATOM 2020 N N . TYR A 1 252 ? -15.669 -0.892 14.518 1.00 90.38 252 TYR A N 1
ATOM 2021 C CA . TYR A 1 252 ? -15.150 -1.051 13.161 1.00 90.38 252 TYR A CA 1
ATOM 2022 C C . TYR A 1 252 ? -15.153 0.295 12.447 1.00 90.38 252 TYR A C 1
ATOM 2024 O O . TYR A 1 252 ? -16.108 1.067 12.567 1.00 90.38 252 TYR A O 1
ATOM 2032 N N . VAL A 1 253 ? -14.085 0.557 11.695 1.00 87.56 253 VAL A N 1
ATOM 2033 C CA . VAL A 1 253 ? -13.981 1.754 10.861 1.00 87.56 253 VAL A CA 1
ATOM 2034 C C . VAL A 1 253 ? -14.857 1.565 9.637 1.00 87.56 253 VAL A C 1
ATOM 2036 O O . VAL A 1 253 ? -14.813 0.529 8.969 1.00 87.56 253 VAL A O 1
ATOM 2039 N N . TYR A 1 254 ? -15.681 2.572 9.391 1.00 84.44 254 TYR A N 1
ATOM 2040 C CA . TYR A 1 254 ? -16.626 2.598 8.295 1.00 84.44 254 TYR A CA 1
ATOM 2041 C C . TYR A 1 254 ? -15.943 2.799 6.934 1.00 84.44 254 TYR A C 1
ATOM 2043 O O . TYR A 1 254 ? -15.167 3.737 6.783 1.00 84.44 254 TYR A O 1
ATOM 2051 N N . ASP A 1 255 ? -16.283 1.962 5.948 1.00 85.75 255 ASP A N 1
ATOM 2052 C CA . ASP A 1 255 ? -15.965 2.137 4.517 1.00 85.75 255 ASP A CA 1
ATOM 2053 C C . ASP A 1 255 ? -14.468 2.338 4.203 1.00 85.75 255 ASP A C 1
ATOM 2055 O O . ASP A 1 255 ? -14.084 3.051 3.275 1.00 85.75 255 ASP A O 1
ATOM 2059 N N . VAL A 1 256 ? -13.601 1.702 5.000 1.00 88.00 256 VAL A N 1
ATOM 2060 C CA . VAL A 1 256 ? -12.140 1.860 4.907 1.00 88.00 256 VAL A CA 1
ATOM 2061 C C . VAL A 1 256 ? -11.595 1.425 3.544 1.00 88.00 256 VAL A C 1
ATOM 2063 O O . VAL A 1 256 ? -10.634 1.995 3.048 1.00 88.00 256 VAL A O 1
ATOM 2066 N N . GLU A 1 257 ? -12.226 0.452 2.889 1.00 91.00 257 GLU A N 1
ATOM 2067 C CA . GLU A 1 257 ?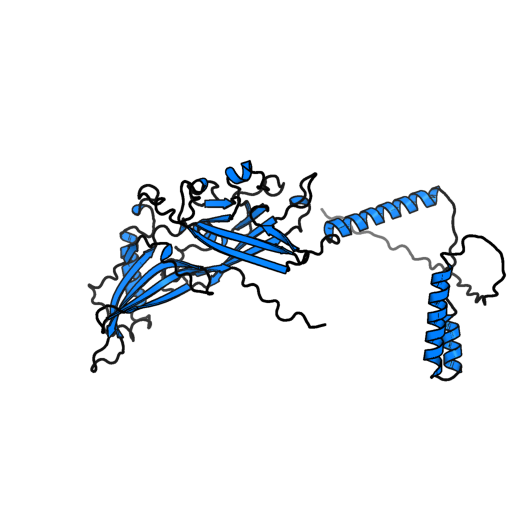 -11.820 -0.071 1.581 1.00 91.00 257 GLU A CA 1
ATOM 2068 C C . GLU A 1 257 ? -11.822 0.988 0.471 1.00 91.00 257 GLU A C 1
ATOM 2070 O O . GLU A 1 257 ? -11.065 0.876 -0.498 1.00 91.00 257 GLU A O 1
ATOM 2075 N N . ARG A 1 258 ? -12.652 2.028 0.601 1.00 88.12 258 ARG A N 1
ATOM 2076 C CA . ARG A 1 258 ? -12.732 3.104 -0.389 1.00 88.12 258 ARG A CA 1
ATOM 2077 C C . ARG A 1 258 ? -11.703 4.206 -0.155 1.00 88.12 258 ARG A C 1
ATOM 2079 O O . ARG A 1 258 ? -11.508 5.010 -1.061 1.00 88.12 258 ARG A O 1
ATOM 2086 N N . PHE A 1 259 ? -11.026 4.243 0.995 1.00 88.19 259 PHE A N 1
ATOM 2087 C CA . PHE A 1 259 ? -9.995 5.251 1.260 1.00 88.19 259 PHE A CA 1
ATOM 2088 C C . PHE A 1 259 ? -8.934 5.204 0.163 1.00 88.19 259 PHE A C 1
ATOM 2090 O O . PHE A 1 259 ? -8.593 4.131 -0.334 1.00 88.19 259 PHE A O 1
ATOM 2097 N N . LEU A 1 260 ? -8.427 6.368 -0.219 1.00 89.69 260 LEU A N 1
ATOM 2098 C CA . LEU A 1 260 ? -7.451 6.521 -1.280 1.00 89.69 260 LEU A CA 1
ATOM 2099 C C . LEU A 1 260 ? -6.060 6.665 -0.665 1.00 89.69 260 LEU A C 1
ATOM 2101 O O . LEU A 1 260 ? -5.777 7.602 0.079 1.00 89.69 260 LEU A O 1
ATOM 2105 N N . LEU A 1 261 ? -5.177 5.736 -1.003 1.00 92.31 261 LEU A N 1
ATOM 2106 C CA . LEU A 1 261 ? -3.743 5.880 -0.835 1.00 92.31 261 LEU A CA 1
ATOM 2107 C C . LEU A 1 261 ? -3.219 6.784 -1.951 1.00 92.31 261 LEU A C 1
ATOM 2109 O O . LEU A 1 261 ? -3.205 6.389 -3.117 1.00 92.31 261 LEU A O 1
ATOM 2113 N N . LYS A 1 262 ? -2.758 7.973 -1.575 1.00 92.44 262 LYS A N 1
ATOM 2114 C CA . LYS A 1 262 ? -1.996 8.883 -2.422 1.00 92.44 262 LYS A CA 1
ATOM 2115 C C . LYS A 1 262 ? -0.517 8.516 -2.329 1.00 92.44 262 LYS A C 1
ATOM 2117 O O . LYS A 1 262 ? 0.113 8.689 -1.287 1.00 92.44 262 LYS A O 1
ATOM 2122 N N . LEU A 1 263 ? 0.039 8.025 -3.427 1.00 93.38 263 LEU A N 1
ATOM 2123 C CA . LEU A 1 263 ? 1.431 7.617 -3.544 1.00 93.38 263 LEU A CA 1
ATOM 2124 C C . LEU A 1 263 ? 2.174 8.602 -4.446 1.00 93.38 263 LEU A C 1
ATOM 2126 O O . LEU A 1 263 ? 1.981 8.636 -5.660 1.00 93.38 263 LEU A O 1
ATOM 2130 N N . GLN A 1 264 ? 3.037 9.411 -3.843 1.00 92.50 264 GLN A N 1
ATOM 2131 C CA . GLN A 1 264 ? 3.974 10.271 -4.552 1.00 92.50 264 GLN A CA 1
ATOM 2132 C C . GLN A 1 264 ? 5.346 9.630 -4.511 1.00 92.50 264 GLN A C 1
ATOM 2134 O O . GLN A 1 264 ? 5.877 9.344 -3.443 1.00 92.50 264 GLN A O 1
ATOM 2139 N N . HIS A 1 265 ? 5.943 9.412 -5.671 1.00 92.56 265 HIS A N 1
ATOM 2140 C CA . HIS A 1 265 ? 7.283 8.855 -5.732 1.00 92.56 265 HIS A CA 1
ATOM 2141 C C . HIS A 1 265 ? 8.102 9.496 -6.840 1.00 92.56 265 HIS A C 1
ATOM 2143 O O . HIS A 1 265 ? 7.585 9.872 -7.903 1.00 92.56 265 HIS A O 1
ATOM 2149 N N . GLN A 1 266 ? 9.382 9.660 -6.528 1.00 91.88 266 GLN A N 1
ATOM 2150 C CA . GLN A 1 266 ? 10.400 10.186 -7.414 1.00 91.88 266 GLN A CA 1
ATOM 2151 C C . GLN A 1 266 ? 11.712 9.437 -7.192 1.00 91.88 266 GLN A C 1
ATOM 2153 O O . GLN A 1 266 ? 12.063 9.091 -6.061 1.00 91.88 266 GLN A O 1
ATOM 2158 N N . ILE A 1 267 ? 12.451 9.238 -8.271 1.00 91.06 267 ILE A N 1
ATOM 2159 C CA . ILE A 1 267 ? 13.821 8.735 -8.234 1.00 91.06 267 ILE A CA 1
ATOM 2160 C C . ILE A 1 267 ? 14.758 9.796 -8.791 1.00 91.06 267 ILE A C 1
ATOM 2162 O O . ILE A 1 267 ? 14.385 10.577 -9.668 1.00 91.06 267 ILE A O 1
ATOM 2166 N N . ARG A 1 268 ? 15.977 9.823 -8.275 1.00 89.94 268 ARG A N 1
ATOM 2167 C CA . ARG A 1 268 ? 17.083 10.620 -8.778 1.00 89.94 268 ARG A CA 1
ATOM 2168 C C . ARG A 1 268 ? 18.227 9.678 -9.120 1.00 89.94 268 ARG A C 1
ATOM 2170 O O . ARG A 1 268 ? 18.588 8.822 -8.317 1.00 89.94 268 ARG A O 1
ATOM 2177 N N . THR A 1 269 ? 18.757 9.815 -10.322 1.00 87.25 269 THR A N 1
ATOM 2178 C CA . THR A 1 269 ? 19.920 9.060 -10.792 1.00 87.25 269 THR A CA 1
ATOM 2179 C C . THR A 1 269 ? 21.213 9.765 -10.394 1.00 87.25 269 THR A C 1
ATOM 2181 O O . THR A 1 269 ? 21.203 10.964 -10.104 1.00 87.25 269 THR A O 1
ATOM 2184 N N . GLU A 1 270 ? 22.330 9.034 -10.391 1.00 85.50 270 GLU A N 1
ATOM 2185 C CA . GLU A 1 270 ? 23.664 9.569 -10.051 1.00 85.50 270 GLU A CA 1
ATOM 2186 C C . GLU A 1 270 ? 24.067 10.789 -10.896 1.00 85.50 270 GLU A C 1
ATOM 2188 O O . GLU A 1 270 ? 24.725 11.707 -10.410 1.00 85.50 270 GLU A O 1
ATOM 2193 N N . ASP A 1 271 ? 23.618 10.857 -12.150 1.00 83.88 271 ASP A N 1
ATOM 2194 C CA . ASP A 1 271 ? 23.855 11.999 -13.043 1.00 83.88 271 ASP A CA 1
ATOM 2195 C C . ASP A 1 271 ? 22.986 13.236 -12.729 1.00 83.88 271 ASP A C 1
ATOM 2197 O O . ASP A 1 271 ? 23.059 14.260 -13.412 1.00 83.88 271 ASP A O 1
ATOM 2201 N N . GLY A 1 272 ? 22.149 13.155 -11.695 1.00 86.62 272 GLY A N 1
ATOM 2202 C CA . GLY A 1 272 ? 21.308 14.238 -11.214 1.00 86.62 272 GLY A CA 1
ATOM 2203 C C . GLY A 1 272 ? 19.955 14.376 -11.909 1.00 86.62 272 GLY A C 1
ATOM 2204 O O . GLY A 1 272 ? 19.188 15.254 -11.502 1.00 86.62 272 GLY A O 1
ATOM 2205 N N . ARG A 1 273 ? 19.618 13.539 -12.903 1.00 86.56 273 ARG A N 1
ATOM 2206 C CA . ARG A 1 273 ? 18.261 13.527 -13.475 1.00 86.56 273 ARG A CA 1
ATOM 2207 C C . ARG A 1 273 ? 17.258 13.039 -12.432 1.00 86.56 273 ARG A C 1
ATOM 2209 O O . ARG A 1 273 ? 17.536 12.136 -11.650 1.00 86.56 273 ARG A O 1
ATOM 2216 N N . ALA A 1 274 ? 16.080 13.654 -12.420 1.00 88.12 274 ALA A N 1
ATOM 2217 C CA . ALA A 1 274 ? 14.983 13.274 -11.541 1.00 88.12 274 ALA A CA 1
ATOM 2218 C C . ALA A 1 274 ? 13.793 12.802 -12.374 1.00 88.12 274 ALA A C 1
ATOM 2220 O O . ALA A 1 274 ? 13.387 13.465 -13.330 1.00 88.12 274 ALA A O 1
ATOM 2221 N N . PHE A 1 275 ? 13.214 11.674 -11.985 1.00 87.75 275 PHE A N 1
ATOM 2222 C CA . PHE A 1 275 ? 12.026 11.114 -12.607 1.00 87.75 275 PHE A CA 1
ATOM 2223 C C . PHE A 1 275 ? 10.920 11.030 -11.575 1.00 87.75 275 PHE A C 1
ATOM 2225 O O . PHE A 1 275 ? 11.106 10.497 -10.485 1.00 87.75 275 PHE A O 1
ATOM 2232 N N . GLN A 1 276 ? 9.766 11.582 -11.924 1.00 89.31 276 GLN A N 1
ATOM 2233 C CA . GLN A 1 276 ? 8.589 11.599 -11.071 1.00 89.31 276 GLN A CA 1
ATOM 2234 C C . GLN A 1 276 ? 7.508 10.714 -11.680 1.00 89.31 276 GLN A C 1
ATOM 2236 O O . GLN A 1 276 ? 7.357 10.652 -12.903 1.00 89.31 276 GLN A O 1
ATOM 2241 N N . SER A 1 277 ? 6.727 10.070 -10.818 1.00 87.44 277 SER A N 1
ATOM 2242 C CA . SER A 1 277 ? 5.517 9.314 -11.184 1.00 87.44 277 SER A CA 1
ATOM 2243 C C . SER A 1 277 ? 4.581 10.075 -12.133 1.00 87.44 277 SER A C 1
ATOM 2245 O O . SER A 1 277 ? 4.013 9.512 -13.068 1.00 87.44 277 SER A O 1
ATOM 2247 N N . SER A 1 278 ? 4.490 11.396 -11.965 1.00 82.19 278 SER A N 1
ATOM 2248 C CA . SER A 1 278 ? 3.713 12.302 -12.813 1.00 82.19 278 SER A CA 1
ATOM 2249 C C . SER A 1 278 ? 4.103 12.271 -14.297 1.00 82.19 278 SER A C 1
ATOM 2251 O O . SER A 1 278 ? 3.252 12.567 -15.131 1.00 82.19 278 SER A O 1
ATOM 2253 N N . HIS A 1 279 ? 5.332 11.883 -14.642 1.00 83.19 279 HIS A N 1
ATOM 2254 C CA . HIS A 1 279 ? 5.864 11.905 -16.010 1.00 83.19 279 HIS A CA 1
ATOM 2255 C C . HIS A 1 279 ? 6.139 10.514 -16.596 1.00 83.19 279 HIS A C 1
ATOM 2257 O O . HIS A 1 279 ? 6.631 10.405 -17.720 1.00 83.19 279 HIS A O 1
ATOM 2263 N N . ALA A 1 280 ? 5.836 9.455 -15.849 1.00 86.94 280 ALA A N 1
ATOM 2264 C CA . ALA A 1 280 ? 6.117 8.078 -16.228 1.00 86.94 280 ALA A CA 1
ATOM 2265 C C . ALA A 1 280 ? 4.826 7.281 -16.461 1.00 86.94 280 ALA A C 1
ATOM 2267 O O . ALA A 1 280 ? 3.739 7.677 -16.035 1.00 86.94 280 ALA A O 1
ATOM 2268 N N . ALA A 1 281 ? 4.942 6.153 -17.164 1.00 88.12 281 ALA A N 1
ATOM 2269 C CA . ALA A 1 281 ? 3.835 5.213 -17.297 1.00 88.12 281 ALA A CA 1
ATOM 2270 C C . ALA A 1 281 ? 3.771 4.307 -16.064 1.00 88.12 281 ALA A C 1
ATOM 2272 O O . ALA A 1 281 ? 4.693 3.530 -15.804 1.00 88.12 281 ALA A O 1
ATOM 2273 N N . GLY A 1 282 ? 2.677 4.422 -15.314 1.00 92.31 282 GLY A N 1
ATOM 2274 C CA . GLY A 1 282 ? 2.439 3.643 -14.108 1.00 92.31 282 GLY A CA 1
ATOM 2275 C C . GLY A 1 282 ? 1.693 2.347 -14.376 1.00 92.31 282 GLY A C 1
ATOM 2276 O O . GLY A 1 282 ? 0.685 2.322 -15.087 1.00 92.31 282 GLY A O 1
ATOM 2277 N N . PHE A 1 283 ? 2.161 1.273 -13.754 1.00 94.62 283 PHE A N 1
ATOM 2278 C CA . PHE A 1 283 ? 1.492 -0.021 -13.737 1.00 94.62 283 PHE A CA 1
ATOM 2279 C C . PHE A 1 283 ? 1.336 -0.513 -12.302 1.00 94.62 283 PHE A C 1
ATOM 2281 O O . PHE A 1 283 ? 2.145 -0.192 -11.435 1.00 94.62 283 PHE A O 1
ATOM 2288 N N . LEU A 1 284 ? 0.311 -1.322 -12.073 1.00 96.69 284 LEU A N 1
ATOM 2289 C CA . LEU A 1 284 ? 0.051 -2.004 -10.816 1.00 96.69 284 LEU A CA 1
ATOM 2290 C C . LEU A 1 284 ? 0.070 -3.518 -11.043 1.00 96.69 284 LEU A C 1
ATOM 2292 O O . LEU A 1 284 ? -0.592 -4.020 -11.953 1.00 96.69 284 LEU A O 1
ATOM 2296 N N . LEU A 1 285 ? 0.812 -4.245 -10.212 1.00 97.31 285 LEU A N 1
ATOM 2297 C CA . LEU A 1 285 ? 0.850 -5.703 -10.228 1.00 97.31 285 LEU A CA 1
ATOM 2298 C C . LEU A 1 285 ? -0.274 -6.267 -9.346 1.00 97.31 285 LEU A C 1
ATOM 2300 O O . LEU A 1 285 ? -0.244 -6.106 -8.127 1.00 97.31 285 LEU A O 1
ATOM 2304 N N . ILE A 1 286 ? -1.243 -6.955 -9.953 1.00 97.12 286 ILE A N 1
ATOM 2305 C CA . ILE A 1 286 ? -2.340 -7.634 -9.250 1.00 97.12 286 ILE A CA 1
ATOM 2306 C C . ILE A 1 286 ? -2.303 -9.111 -9.632 1.00 97.12 286 ILE A C 1
ATOM 2308 O O . ILE A 1 286 ? -2.434 -9.457 -10.805 1.00 97.12 286 ILE A O 1
ATOM 2312 N N . ASN A 1 287 ? -2.103 -10.000 -8.653 1.00 95.44 287 ASN A N 1
ATOM 2313 C CA . ASN A 1 287 ? -2.050 -11.453 -8.875 1.00 95.44 287 ASN A CA 1
ATOM 2314 C C . ASN A 1 287 ? -1.084 -11.872 -10.009 1.00 95.44 287 ASN A C 1
ATOM 2316 O O . ASN A 1 287 ? -1.387 -12.757 -10.808 1.00 95.44 287 ASN A O 1
ATOM 2320 N N . GLY A 1 288 ? 0.067 -11.198 -10.114 1.00 94.75 288 GLY A N 1
ATOM 2321 C CA . GLY A 1 288 ? 1.079 -11.456 -11.146 1.00 94.75 288 GLY A CA 1
ATOM 2322 C C . GLY A 1 288 ? 0.771 -10.873 -12.531 1.00 94.75 288 GLY A C 1
ATOM 2323 O O . GLY A 1 288 ? 1.602 -10.989 -13.427 1.00 94.75 288 GLY A O 1
ATOM 2324 N N . SER A 1 289 ? -0.384 -10.230 -12.717 1.00 95.62 289 SER A N 1
ATOM 2325 C CA . SER A 1 289 ? -0.756 -9.544 -13.959 1.00 95.62 289 SER A CA 1
ATOM 2326 C C . SER A 1 289 ? -0.537 -8.038 -13.839 1.00 95.62 289 SER A C 1
ATOM 2328 O O . SER A 1 289 ? -0.741 -7.451 -12.777 1.00 95.62 289 SER A O 1
ATOM 2330 N N . LEU A 1 290 ? -0.110 -7.406 -14.932 1.00 94.44 290 LEU A N 1
ATOM 2331 C CA . LEU A 1 290 ? 0.125 -5.965 -14.994 1.00 94.44 290 LEU A CA 1
ATOM 2332 C C . LEU A 1 290 ? -1.145 -5.231 -15.418 1.00 94.44 290 LEU A C 1
ATOM 2334 O O . LEU A 1 290 ? -1.720 -5.523 -16.466 1.00 94.44 290 LEU A O 1
ATOM 2338 N N . HIS A 1 291 ? -1.529 -4.238 -14.626 1.00 95.25 291 HIS A N 1
ATOM 2339 C CA . HIS A 1 291 ? -2.669 -3.372 -14.884 1.00 95.25 291 HIS A CA 1
ATOM 2340 C C . HIS A 1 291 ? -2.207 -1.926 -15.068 1.00 95.25 291 HIS A C 1
ATOM 2342 O O . HIS A 1 291 ? -1.377 -1.448 -14.298 1.00 95.25 291 HIS A O 1
ATOM 2348 N N . SER A 1 292 ? -2.732 -1.202 -16.059 1.00 94.06 292 SER A N 1
ATOM 2349 C CA . SER A 1 292 ? -2.379 0.214 -16.247 1.00 94.06 292 SER A CA 1
ATOM 2350 C C . SER A 1 292 ? -2.974 1.080 -15.140 1.00 94.06 292 SER A C 1
ATOM 2352 O O . SER A 1 292 ? -4.188 1.017 -14.905 1.00 94.06 292 SER A O 1
ATOM 2354 N N . VAL A 1 293 ? -2.164 1.968 -14.564 1.00 94.31 293 VAL A N 1
ATOM 2355 C CA . VAL A 1 293 ? -2.636 3.087 -13.740 1.00 94.31 293 VAL A CA 1
ATOM 2356 C C . VAL A 1 293 ? -2.995 4.236 -14.678 1.00 94.31 293 VAL A C 1
ATOM 2358 O O . VAL A 1 293 ? -2.130 4.956 -15.177 1.00 94.31 293 VAL A O 1
ATOM 2361 N N . ARG A 1 294 ? -4.286 4.379 -14.991 1.00 91.75 294 ARG A N 1
ATOM 2362 C CA . ARG A 1 294 ? -4.740 5.337 -16.005 1.00 91.75 294 ARG A CA 1
ATOM 2363 C C . ARG A 1 294 ? -4.644 6.777 -15.526 1.00 91.75 294 ARG A C 1
ATOM 2365 O O . ARG A 1 294 ? -4.974 7.095 -14.389 1.00 91.75 294 ARG A O 1
ATOM 2372 N N . CYS A 1 295 ? -4.222 7.662 -16.420 1.00 89.50 295 CYS A N 1
ATOM 2373 C CA . CYS A 1 295 ? -4.179 9.089 -16.138 1.00 89.50 295 CYS A CA 1
ATOM 2374 C C . CYS A 1 295 ? -5.581 9.698 -16.019 1.00 89.50 295 CYS A C 1
ATOM 2376 O O . CYS A 1 295 ? -6.477 9.352 -16.791 1.00 89.50 295 CYS A O 1
ATOM 2378 N N . SER A 1 296 ? -5.732 10.676 -15.125 1.00 87.12 296 SER A N 1
ATOM 2379 C CA . SER A 1 296 ? -6.922 11.525 -15.071 1.00 87.12 296 SER A CA 1
ATOM 2380 C C . SER A 1 296 ? -7.077 12.370 -16.342 1.00 87.12 296 SER A C 1
ATOM 2382 O O . SER A 1 296 ? -6.110 12.635 -17.069 1.00 87.12 296 SER A O 1
ATOM 2384 N N . ALA A 1 297 ? -8.298 12.846 -16.600 1.00 85.44 297 ALA A N 1
ATOM 2385 C CA . ALA A 1 297 ? -8.597 13.680 -17.761 1.00 85.44 297 ALA A CA 1
ATOM 2386 C C . ALA A 1 297 ? -7.741 14.960 -17.797 1.00 85.44 297 ALA A C 1
ATOM 2388 O O . ALA A 1 297 ? -7.237 15.328 -18.861 1.00 85.44 297 ALA A O 1
ATOM 2389 N N . ALA A 1 298 ? -7.513 15.611 -16.650 1.00 80.06 298 ALA A N 1
ATOM 2390 C CA . ALA A 1 298 ? -6.632 16.775 -16.559 1.00 80.06 298 ALA A CA 1
ATOM 2391 C C . ALA A 1 298 ? -5.177 16.467 -16.961 1.00 80.06 298 ALA A C 1
ATOM 2393 O O . ALA A 1 298 ? -4.577 17.227 -17.722 1.00 80.06 298 ALA A O 1
ATOM 2394 N N . LYS A 1 299 ? -4.619 15.329 -16.521 1.00 80.94 299 LYS A N 1
ATOM 2395 C CA . LYS A 1 299 ? -3.244 14.919 -16.866 1.00 80.94 299 LYS A CA 1
ATOM 2396 C C . LYS A 1 299 ? -3.096 14.580 -18.353 1.00 80.94 299 LYS A C 1
ATOM 2398 O O . LYS A 1 299 ? -2.047 14.817 -18.948 1.00 80.94 299 LYS A O 1
ATOM 2403 N N . ILE A 1 300 ? -4.150 14.039 -18.965 1.00 84.38 300 ILE A N 1
ATOM 2404 C CA . ILE A 1 300 ? -4.194 13.817 -20.416 1.00 84.38 300 ILE A CA 1
ATOM 2405 C C . ILE A 1 3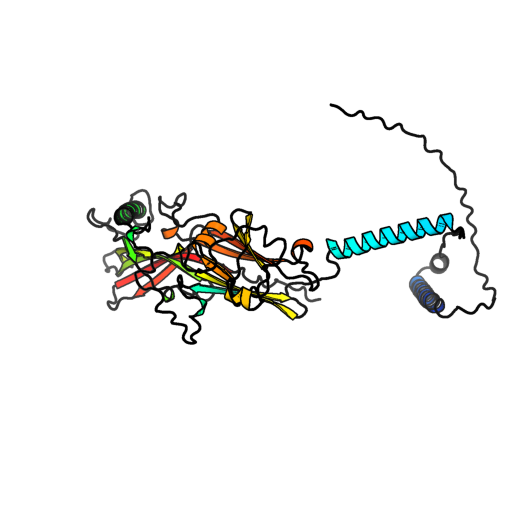00 ? -4.165 15.163 -21.150 1.00 84.38 300 ILE A C 1
ATOM 2407 O O . ILE A 1 300 ? -3.362 15.340 -22.063 1.00 84.38 300 ILE A O 1
ATOM 2411 N N . LYS A 1 301 ? -4.982 16.135 -20.719 1.00 84.25 301 LYS A N 1
ATOM 2412 C CA . LYS A 1 301 ? -5.036 17.477 -21.326 1.00 84.25 301 LYS A CA 1
ATOM 2413 C C . LYS A 1 301 ? -3.712 18.239 -21.227 1.00 84.25 301 LYS A C 1
ATOM 2415 O O . LYS A 1 301 ? -3.388 18.980 -22.147 1.00 84.25 301 LYS A O 1
ATOM 2420 N N . SER A 1 302 ? -2.945 18.057 -20.150 1.00 81.38 302 SER A N 1
ATOM 2421 C CA . SER A 1 302 ? -1.639 18.712 -19.984 1.00 81.38 302 SER A CA 1
ATOM 2422 C C . SER A 1 302 ? -0.504 18.054 -20.777 1.00 81.38 302 SER A C 1
ATOM 2424 O O . SER A 1 302 ? 0.608 18.575 -20.784 1.00 81.38 302 SER A O 1
ATOM 2426 N N . GLY A 1 303 ? -0.743 16.904 -21.420 1.00 77.81 303 GLY A N 1
ATOM 2427 C CA . GLY A 1 303 ? 0.293 16.149 -22.133 1.00 77.81 303 GLY A CA 1
ATOM 2428 C C . GLY A 1 303 ? 1.335 15.490 -21.219 1.00 77.81 303 GLY A C 1
ATOM 2429 O O . GLY A 1 303 ? 2.266 14.860 -21.714 1.00 77.81 303 GLY A O 1
ATOM 2430 N N . ALA A 1 304 ? 1.176 15.584 -19.894 1.00 76.44 304 ALA A N 1
ATOM 2431 C CA . ALA A 1 304 ? 2.068 14.955 -18.916 1.00 76.44 304 ALA A CA 1
ATOM 2432 C C . ALA A 1 304 ? 1.879 13.431 -18.834 1.00 76.44 304 ALA A C 1
ATOM 2434 O O . ALA A 1 304 ? 2.653 12.726 -18.193 1.00 76.44 304 ALA A O 1
ATOM 2435 N N . CYS A 1 305 ? 0.830 12.914 -19.466 1.00 77.75 305 CYS A N 1
ATOM 2436 C CA . CYS A 1 305 ? 0.495 11.510 -19.428 1.00 77.75 305 CYS A CA 1
ATOM 2437 C C . CYS A 1 305 ? 1.199 10.693 -20.528 1.00 77.75 305 CYS A C 1
ATOM 2439 O O . CYS A 1 305 ? 1.119 11.013 -21.714 1.00 77.75 305 CYS A O 1
ATOM 2441 N N . ALA A 1 306 ? 1.819 9.572 -20.152 1.00 71.06 306 ALA A N 1
ATOM 2442 C CA . ALA A 1 306 ? 2.482 8.643 -21.068 1.00 71.06 306 ALA A CA 1
ATOM 2443 C C . ALA A 1 306 ? 1.555 7.532 -21.626 1.00 71.06 306 ALA A C 1
ATOM 2445 O O . ALA A 1 306 ? 2.023 6.433 -21.902 1.00 71.06 306 ALA A O 1
ATOM 2446 N N . ASN A 1 307 ? 0.258 7.805 -21.827 1.00 68.38 307 ASN A N 1
ATOM 2447 C CA . ASN A 1 307 ? -0.738 6.801 -22.259 1.00 68.38 307 ASN A CA 1
ATOM 2448 C C . ASN A 1 307 ? -0.462 6.169 -23.636 1.00 68.38 307 ASN A C 1
ATOM 2450 O O . ASN A 1 307 ? -1.016 5.121 -23.943 1.00 68.38 307 ASN A O 1
ATOM 2454 N N . ASN A 1 308 ? 0.370 6.797 -24.466 1.00 63.31 308 ASN A N 1
ATOM 2455 C CA . ASN A 1 308 ? 0.593 6.406 -25.862 1.00 63.31 308 ASN A CA 1
ATOM 2456 C C . ASN A 1 308 ? 1.630 5.273 -26.006 1.00 63.31 308 ASN A C 1
ATOM 2458 O O . ASN A 1 308 ? 2.154 5.047 -27.095 1.00 63.31 308 ASN A O 1
ATOM 2462 N N . MET A 1 309 ? 2.023 4.631 -24.904 1.00 67.56 309 MET A N 1
ATOM 2463 C CA . MET A 1 309 ? 2.961 3.513 -24.936 1.00 67.56 309 MET A CA 1
ATOM 2464 C C . MET A 1 309 ? 2.260 2.243 -25.419 1.00 67.56 309 MET A C 1
ATOM 2466 O O . MET A 1 309 ? 1.192 1.892 -24.922 1.00 67.56 309 MET A O 1
ATOM 2470 N N . VAL A 1 310 ? 2.902 1.504 -26.326 1.00 64.12 310 VAL A N 1
ATOM 2471 C CA . VAL A 1 310 ? 2.364 0.270 -26.934 1.00 64.12 310 VAL A CA 1
ATOM 2472 C C . VAL A 1 310 ? 1.940 -0.768 -25.880 1.00 64.12 310 VAL A C 1
ATOM 2474 O O . VAL A 1 310 ? 0.924 -1.438 -26.040 1.00 64.12 310 VAL A O 1
ATOM 2477 N N . GLY A 1 311 ? 2.666 -0.867 -24.760 1.00 66.88 311 GLY A N 1
ATOM 2478 C CA . GLY A 1 311 ? 2.311 -1.764 -23.651 1.00 66.88 311 GLY A CA 1
ATOM 2479 C C . GLY A 1 311 ? 1.159 -1.270 -22.766 1.00 66.88 311 GLY A C 1
ATOM 2480 O O . GLY A 1 311 ? 0.551 -2.060 -22.049 1.00 66.88 311 GLY A O 1
ATOM 2481 N N . PHE A 1 312 ? 0.841 0.023 -22.813 1.00 77.69 312 PHE A N 1
ATOM 2482 C CA . PHE A 1 312 ? -0.205 0.630 -21.996 1.00 77.69 312 PHE A CA 1
ATOM 2483 C C . PHE A 1 312 ? -1.596 0.360 -22.581 1.00 77.69 312 PHE A C 1
ATOM 2485 O O . PHE A 1 312 ? -2.500 -0.040 -21.848 1.00 77.69 312 PHE A O 1
ATOM 2492 N N . GLU A 1 313 ? -1.750 0.483 -23.904 1.00 77.25 313 GLU A N 1
ATOM 2493 C CA . GLU A 1 313 ? -3.021 0.239 -24.608 1.00 77.25 313 GLU A CA 1
ATOM 2494 C C . GLU A 1 313 ? -3.510 -1.212 -24.481 1.00 77.25 313 GLU A C 1
ATOM 2496 O O . GLU A 1 313 ? -4.714 -1.453 -24.397 1.00 77.25 313 GLU A O 1
ATOM 2501 N N . GLY A 1 314 ? -2.585 -2.176 -24.425 1.00 82.00 314 GLY A N 1
ATOM 2502 C CA . GLY A 1 314 ? -2.905 -3.599 -24.282 1.00 82.00 314 GLY A CA 1
ATOM 2503 C C . GLY A 1 314 ? -3.203 -4.054 -22.850 1.00 82.00 314 GLY A C 1
ATOM 2504 O O . GLY A 1 314 ? -3.615 -5.196 -22.652 1.00 82.00 314 GLY A O 1
ATOM 2505 N N . SER A 1 315 ? -2.988 -3.197 -21.848 1.00 86.94 315 SER A N 1
ATOM 2506 C CA . SER A 1 315 ? -3.146 -3.563 -20.438 1.00 86.94 315 SER A CA 1
ATOM 2507 C C . SER A 1 315 ? -4.517 -3.169 -19.881 1.00 86.94 315 SER A C 1
ATOM 2509 O O . SER A 1 315 ? -5.060 -2.098 -20.164 1.00 86.94 315 SER A O 1
ATOM 2511 N N . THR A 1 316 ? -5.096 -4.051 -19.066 1.00 93.75 316 THR A N 1
ATOM 2512 C CA . THR A 1 316 ? -6.377 -3.797 -18.397 1.00 93.75 316 THR A CA 1
ATOM 2513 C C . THR A 1 316 ? -6.188 -2.707 -17.336 1.00 93.75 316 THR A C 1
ATOM 2515 O O . THR A 1 316 ? -5.227 -2.783 -16.569 1.00 93.75 316 THR A O 1
ATOM 2518 N N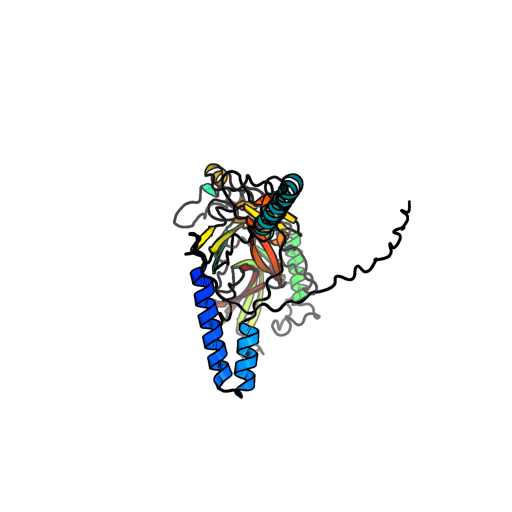 . PRO A 1 317 ? -7.072 -1.697 -17.230 1.00 94.12 317 PRO A N 1
ATOM 2519 C CA . PRO A 1 317 ? -6.994 -0.726 -16.142 1.00 94.12 317 PRO A CA 1
ATOM 2520 C C . PRO A 1 317 ? -7.095 -1.409 -14.776 1.00 94.12 317 PRO A C 1
ATOM 2522 O O . PRO A 1 317 ? -7.813 -2.396 -14.620 1.00 94.12 317 PRO A O 1
ATOM 2525 N N . CYS A 1 318 ? -6.382 -0.879 -13.783 1.00 95.38 318 CYS A N 1
ATOM 2526 C CA . CYS A 1 318 ? -6.472 -1.379 -12.409 1.00 95.38 318 CYS A CA 1
ATOM 2527 C C . CYS A 1 318 ? -7.780 -0.978 -11.710 1.00 95.38 318 CYS A C 1
ATOM 2529 O O . CYS A 1 318 ? -8.157 -1.613 -10.737 1.00 95.38 318 CYS A O 1
ATOM 2531 N N . GLY A 1 319 ? -8.483 0.052 -12.185 1.00 93.50 319 GLY A N 1
ATOM 2532 C CA . GLY A 1 319 ? -9.718 0.549 -11.580 1.00 93.50 319 GLY A CA 1
ATOM 2533 C C . GLY A 1 319 ? -10.265 1.769 -12.319 1.00 93.50 319 GLY A C 1
ATOM 2534 O O . GLY A 1 319 ? -9.884 2.035 -13.462 1.00 93.50 319 GLY A O 1
ATOM 2535 N N . SER A 1 320 ? -11.165 2.507 -11.669 1.00 91.06 320 SER A N 1
ATOM 2536 C CA . SER A 1 320 ? -11.735 3.748 -12.198 1.00 91.06 320 SER A CA 1
ATOM 2537 C C . SER A 1 320 ? -10.736 4.906 -12.193 1.00 91.06 320 SER A C 1
ATOM 2539 O O . SER A 1 320 ? -9.899 5.025 -11.296 1.00 91.06 320 SER A O 1
ATOM 2541 N N . THR A 1 321 ? -10.897 5.800 -13.171 1.00 84.12 321 THR A N 1
ATOM 2542 C CA . THR A 1 321 ? -10.127 7.036 -13.353 1.00 84.12 321 THR A CA 1
ATOM 2543 C C . THR A 1 321 ? -10.692 8.266 -12.651 1.00 84.12 321 THR A C 1
ATOM 2545 O O . THR A 1 321 ? -10.026 9.297 -12.640 1.00 84.12 321 THR A O 1
ATOM 2548 N N . ASP A 1 322 ? -11.922 8.200 -12.141 1.00 73.00 322 ASP A N 1
ATOM 2549 C CA . ASP A 1 322 ? -12.673 9.380 -11.688 1.00 73.00 322 ASP A CA 1
ATOM 2550 C C . ASP A 1 322 ? -12.788 9.514 -10.161 1.00 73.00 322 ASP A C 1
ATOM 2552 O O . ASP A 1 322 ? -13.409 10.457 -9.685 1.00 73.00 322 ASP A O 1
ATOM 2556 N N . GLY A 1 323 ? -12.211 8.592 -9.379 1.00 67.62 323 GLY A N 1
ATOM 2557 C CA . GLY A 1 323 ? -12.279 8.584 -7.907 1.00 67.62 323 GLY A CA 1
ATOM 2558 C C . GLY A 1 323 ? -13.676 8.317 -7.318 1.00 67.62 323 GLY A C 1
ATOM 2559 O O . GLY A 1 323 ? -13.782 7.857 -6.183 1.00 67.62 323 GLY A O 1
ATOM 2560 N N . THR A 1 324 ? -14.738 8.542 -8.096 1.00 68.75 324 THR A N 1
ATOM 2561 C CA . THR A 1 324 ? -16.141 8.341 -7.709 1.00 68.75 324 THR A CA 1
ATOM 2562 C C . THR A 1 324 ? -16.563 6.879 -7.771 1.00 68.75 324 THR A C 1
ATOM 2564 O O . THR A 1 324 ? -17.345 6.421 -6.935 1.00 68.75 324 THR A O 1
ATOM 2567 N N . GLN A 1 325 ? -16.033 6.127 -8.740 1.00 77.44 325 GLN A N 1
ATOM 2568 C CA . GLN A 1 325 ? -16.340 4.711 -8.897 1.00 77.44 325 GLN A CA 1
ATOM 2569 C C . GLN A 1 325 ? -15.314 3.857 -8.152 1.00 77.44 325 GLN A C 1
ATOM 2571 O O . GLN A 1 325 ? -14.103 4.061 -8.250 1.00 77.44 325 GLN A O 1
ATOM 2576 N N . HIS A 1 326 ? -15.815 2.871 -7.415 1.00 80.56 326 HIS A N 1
ATOM 2577 C CA . HIS A 1 326 ? -15.002 1.904 -6.693 1.00 80.56 326 HIS A CA 1
ATOM 2578 C C . HIS A 1 326 ? -14.841 0.618 -7.523 1.00 80.56 326 HIS A C 1
ATOM 2580 O O . HIS A 1 326 ? -15.845 0.135 -8.053 1.00 80.56 326 HIS A O 1
ATOM 2586 N N . PRO A 1 327 ? -13.635 0.030 -7.611 1.00 90.62 327 PRO A N 1
ATOM 2587 C CA . PRO A 1 327 ? -12.369 0.498 -7.042 1.00 90.62 327 PRO A CA 1
ATOM 2588 C C . PRO A 1 327 ? -11.717 1.646 -7.829 1.00 90.62 327 PRO A C 1
ATOM 2590 O O . PRO A 1 327 ? -11.701 1.633 -9.058 1.00 90.62 327 PRO A O 1
ATOM 2593 N N . ALA A 1 328 ? -11.120 2.609 -7.125 1.00 90.94 328 ALA A N 1
ATOM 2594 C CA . ALA A 1 328 ? -10.424 3.740 -7.739 1.00 90.94 328 ALA A CA 1
ATOM 2595 C C . ALA A 1 328 ? -8.936 3.413 -7.930 1.00 90.94 328 ALA A C 1
ATOM 2597 O O . ALA A 1 328 ? -8.271 2.961 -6.995 1.00 90.94 328 ALA A O 1
ATOM 2598 N N . CYS A 1 329 ? -8.408 3.638 -9.134 1.00 94.75 329 CYS A N 1
ATOM 2599 C CA . CYS A 1 329 ? -6.994 3.426 -9.428 1.00 94.75 329 CYS A CA 1
ATOM 2600 C C . CYS A 1 329 ? -6.544 4.294 -10.608 1.00 94.75 329 CYS A C 1
ATOM 2602 O O . CYS A 1 329 ? -6.824 3.979 -11.769 1.00 94.75 329 CYS A O 1
ATOM 2604 N N . PHE A 1 330 ? -5.868 5.405 -10.315 1.00 93.31 330 PHE A N 1
ATOM 2605 C CA . PHE A 1 330 ? -5.548 6.414 -11.323 1.00 93.31 330 PHE A CA 1
ATOM 2606 C C . PHE A 1 330 ? -4.332 7.259 -10.965 1.00 93.31 330 PHE A C 1
ATOM 2608 O O . PHE A 1 330 ? -3.900 7.302 -9.821 1.00 93.31 330 PHE A O 1
ATOM 2615 N N . SER A 1 331 ? -3.784 7.951 -11.958 1.00 91.56 331 SER A N 1
ATOM 2616 C CA . SER A 1 331 ? -2.625 8.828 -11.810 1.00 91.56 331 SER A CA 1
ATOM 2617 C C . SER A 1 331 ? -2.987 10.259 -12.191 1.00 91.56 331 SER A C 1
ATOM 2619 O O . SER A 1 331 ? -3.622 10.505 -13.219 1.00 91.56 331 SER A O 1
ATOM 2621 N N . THR A 1 332 ? -2.560 11.229 -11.392 1.00 89.88 332 THR A N 1
ATOM 2622 C CA . THR A 1 332 ? -2.711 12.660 -11.681 1.00 89.88 332 THR A CA 1
ATOM 2623 C C . THR A 1 332 ? -1.359 13.284 -12.021 1.00 89.88 332 THR A C 1
ATOM 2625 O O . THR A 1 332 ? -0.333 12.603 -12.122 1.00 89.88 332 THR A O 1
ATOM 2628 N N . GLY A 1 333 ? -1.337 14.597 -12.257 1.00 84.88 333 GLY A N 1
ATOM 2629 C CA . GLY A 1 333 ? -0.091 15.333 -12.480 1.00 84.88 333 GLY A CA 1
ATOM 2630 C C . GLY A 1 333 ? 0.842 15.370 -11.265 1.00 84.88 333 GLY A C 1
ATOM 2631 O O . GLY A 1 333 ? 1.941 15.894 -11.392 1.00 84.88 333 GLY A O 1
ATOM 2632 N N . PHE A 1 334 ? 0.433 14.837 -10.109 1.00 85.19 334 PHE A N 1
ATOM 2633 C CA . PHE A 1 334 ? 1.192 14.964 -8.865 1.00 85.19 334 PHE A CA 1
ATOM 2634 C C . PHE A 1 334 ? 1.317 13.688 -8.031 1.00 85.19 334 PHE A C 1
ATOM 2636 O O . PHE A 1 334 ? 2.189 13.654 -7.167 1.00 85.19 334 PHE A O 1
ATOM 2643 N N . ALA A 1 335 ? 0.453 12.686 -8.205 1.00 90.69 335 ALA A N 1
ATOM 2644 C CA . ALA A 1 335 ? 0.507 11.433 -7.450 1.00 90.69 335 ALA A CA 1
ATOM 2645 C C . ALA A 1 335 ? -0.277 10.319 -8.151 1.00 90.69 335 ALA A C 1
ATOM 2647 O O . ALA A 1 335 ? -1.110 10.587 -9.022 1.00 90.69 335 ALA A O 1
ATOM 2648 N N . ASP A 1 336 ? -0.061 9.090 -7.697 1.00 93.25 336 ASP A N 1
ATOM 2649 C CA . ASP A 1 336 ? -0.936 7.957 -7.975 1.00 93.25 336 ASP A CA 1
ATOM 2650 C C . ASP A 1 336 ? -1.932 7.757 -6.832 1.00 93.25 336 ASP A C 1
ATOM 2652 O O . ASP A 1 336 ? -1.610 7.990 -5.669 1.00 93.25 336 ASP A O 1
ATOM 2656 N N . PHE A 1 337 ? -3.140 7.317 -7.164 1.00 93.50 337 PHE A N 1
ATOM 2657 C CA . PHE A 1 337 ? -4.238 7.092 -6.234 1.00 93.50 337 PHE A CA 1
ATOM 2658 C C . PHE A 1 337 ? -4.696 5.652 -6.335 1.00 93.50 337 PHE A C 1
ATOM 2660 O O . PHE A 1 337 ? -5.083 5.196 -7.412 1.00 93.50 337 PHE A O 1
ATOM 2667 N N . PHE A 1 338 ? -4.698 4.959 -5.202 1.00 95.31 338 PHE A N 1
ATOM 2668 C CA . PHE A 1 338 ? -5.150 3.577 -5.092 1.00 95.31 338 PHE A CA 1
ATOM 2669 C C . PHE A 1 338 ? -6.192 3.476 -3.987 1.00 95.31 338 PHE A C 1
ATOM 2671 O O . PHE A 1 338 ? -5.893 3.796 -2.840 1.00 95.31 338 PHE A O 1
ATOM 2678 N N . SER A 1 339 ? -7.403 3.002 -4.282 1.00 94.62 339 SER A N 1
ATOM 2679 C CA . SER A 1 339 ? -8.325 2.643 -3.202 1.00 94.62 339 SER A CA 1
ATOM 2680 C C . SER A 1 339 ? -7.746 1.493 -2.379 1.00 94.62 339 SER A C 1
ATOM 2682 O O . SER A 1 339 ? -7.118 0.595 -2.944 1.00 94.62 339 SER A O 1
ATOM 2684 N N . LEU A 1 340 ? -7.982 1.463 -1.068 1.00 94.38 340 LEU A N 1
ATOM 2685 C CA . LEU A 1 340 ? -7.456 0.393 -0.220 1.00 94.38 340 LEU A CA 1
ATOM 2686 C C . LEU A 1 340 ? -7.936 -0.995 -0.644 1.00 94.38 340 LEU A C 1
ATOM 2688 O O . LEU A 1 340 ? -7.169 -1.940 -0.528 1.00 94.38 340 LEU A O 1
ATOM 2692 N N . ASP A 1 341 ? -9.128 -1.133 -1.222 1.00 94.94 341 ASP A N 1
ATOM 2693 C CA . ASP A 1 341 ? -9.564 -2.391 -1.843 1.00 94.94 341 ASP A CA 1
ATOM 2694 C C . ASP A 1 341 ? -8.577 -2.898 -2.912 1.00 94.94 341 ASP A C 1
ATOM 2696 O O . ASP A 1 341 ? -8.186 -4.061 -2.904 1.00 94.94 341 ASP A O 1
ATOM 2700 N N . ILE A 1 342 ? -8.069 -2.006 -3.766 1.00 96.56 342 ILE A N 1
ATOM 2701 C CA . ILE A 1 342 ? -7.060 -2.340 -4.785 1.00 96.56 342 ILE A CA 1
ATOM 2702 C C . ILE A 1 342 ? -5.735 -2.714 -4.140 1.00 96.56 342 ILE A C 1
ATOM 2704 O O . ILE A 1 342 ? -5.096 -3.670 -4.570 1.00 96.56 342 ILE A O 1
ATOM 2708 N N . VAL A 1 343 ? -5.333 -1.991 -3.094 1.00 97.12 343 VAL A N 1
ATOM 2709 C CA . VAL A 1 343 ? -4.120 -2.303 -2.327 1.00 97.12 343 VAL A CA 1
ATOM 2710 C C . VAL A 1 343 ? -4.205 -3.714 -1.732 1.00 97.12 343 VAL A C 1
ATOM 2712 O O . VAL A 1 343 ? -3.251 -4.484 -1.824 1.00 97.12 343 VAL A O 1
ATOM 2715 N N . LEU A 1 344 ? -5.356 -4.081 -1.164 1.00 96.75 344 LEU A N 1
ATOM 2716 C CA . LEU A 1 344 ? -5.608 -5.399 -0.576 1.00 96.75 344 LEU A CA 1
ATOM 2717 C C . LEU A 1 344 ? -5.639 -6.504 -1.640 1.00 96.75 344 LEU A C 1
ATOM 2719 O O . LEU A 1 344 ? -4.985 -7.535 -1.470 1.00 96.75 344 LEU A O 1
ATOM 2723 N N . GLN A 1 345 ? -6.330 -6.269 -2.761 1.00 96.94 345 GLN A N 1
ATOM 2724 C CA . GLN A 1 345 ? -6.370 -7.190 -3.900 1.00 96.94 345 GLN A CA 1
ATOM 2725 C C . GLN A 1 345 ? -4.977 -7.419 -4.492 1.00 96.94 345 GLN A C 1
ATOM 2727 O O . GLN A 1 345 ? -4.592 -8.564 -4.723 1.00 96.94 345 GLN A O 1
ATOM 2732 N N . ALA A 1 346 ? -4.197 -6.352 -4.684 1.00 97.62 346 ALA A N 1
ATOM 2733 C CA . ALA A 1 346 ? -2.819 -6.434 -5.160 1.00 97.62 346 ALA A CA 1
ATOM 2734 C C . ALA A 1 346 ? -1.919 -7.202 -4.179 1.00 97.62 346 ALA A C 1
ATOM 2736 O O . ALA A 1 346 ? -1.081 -7.992 -4.608 1.00 97.62 346 ALA A O 1
ATOM 2737 N N . ALA A 1 347 ? -2.144 -7.040 -2.871 1.00 97.50 347 ALA A N 1
ATOM 2738 C CA . ALA A 1 347 ? -1.447 -7.787 -1.827 1.00 97.50 347 ALA A CA 1
ATOM 2739 C C . ALA A 1 347 ? -1.971 -9.220 -1.604 1.00 97.50 347 ALA A C 1
ATOM 2741 O O . ALA A 1 347 ? -1.415 -9.950 -0.776 1.00 97.50 347 ALA A O 1
ATOM 2742 N N . GLY A 1 348 ? -3.024 -9.634 -2.317 1.00 96.75 348 GLY A N 1
ATOM 2743 C CA . GLY A 1 348 ? -3.566 -10.991 -2.288 1.00 96.75 348 GLY A CA 1
ATOM 2744 C C . GLY A 1 348 ? -4.333 -11.350 -1.010 1.00 96.75 348 GLY A C 1
ATOM 2745 O O . GLY A 1 348 ? -4.262 -12.498 -0.564 1.00 96.75 348 GLY A O 1
ATOM 2746 N N . PHE A 1 349 ? -5.028 -10.399 -0.377 1.00 95.69 349 PHE A N 1
ATOM 2747 C CA . PHE A 1 349 ? -5.895 -10.690 0.774 1.00 95.69 349 PHE A CA 1
ATOM 2748 C C . PHE A 1 349 ? -7.083 -9.729 0.892 1.00 95.69 349 PHE A C 1
ATOM 2750 O O . PHE A 1 349 ? -7.146 -8.715 0.212 1.00 95.69 349 PHE A O 1
ATOM 2757 N N . SER A 1 350 ? -8.025 -10.039 1.782 1.00 95.50 350 SER A N 1
ATOM 2758 C CA . SER A 1 350 ? -9.159 -9.180 2.134 1.00 95.50 350 SER A CA 1
ATOM 2759 C C . SER A 1 350 ? -9.233 -8.948 3.643 1.00 95.50 350 SER A C 1
ATOM 2761 O O . SER A 1 350 ? -8.882 -9.814 4.445 1.00 95.50 350 SER A O 1
ATOM 2763 N N . PHE A 1 351 ? -9.770 -7.803 4.078 1.00 93.56 351 PHE A N 1
ATOM 2764 C CA . PHE A 1 351 ? -10.070 -7.583 5.498 1.00 93.56 351 PHE A CA 1
ATOM 2765 C C . PHE A 1 351 ? -11.131 -8.538 6.056 1.00 93.56 351 PHE A C 1
ATOM 2767 O O . PHE A 1 351 ? -11.210 -8.697 7.280 1.00 93.56 351 PHE A O 1
ATOM 2774 N N . ALA A 1 352 ? -11.939 -9.155 5.188 1.00 91.94 352 ALA A N 1
ATOM 2775 C CA . ALA A 1 352 ? -12.941 -10.147 5.560 1.00 91.94 352 ALA A CA 1
ATOM 2776 C C . ALA A 1 352 ? -12.344 -11.534 5.848 1.00 91.94 352 ALA A C 1
ATOM 2778 O O . ALA A 1 352 ? -13.008 -12.342 6.500 1.00 91.94 352 ALA A O 1
ATOM 2779 N N . ASP A 1 353 ? -11.107 -11.797 5.417 1.00 93.25 353 ASP A N 1
ATOM 2780 C CA . ASP A 1 353 ? -10.463 -13.093 5.609 1.00 93.25 353 ASP A CA 1
ATOM 2781 C C . ASP A 1 353 ? -10.278 -13.384 7.101 1.00 93.25 353 ASP A C 1
ATOM 2783 O O . ASP A 1 353 ? -9.826 -12.530 7.874 1.00 93.25 353 ASP A O 1
ATOM 2787 N N . GLU A 1 354 ? -10.621 -14.602 7.518 1.00 90.56 354 GLU A N 1
ATOM 2788 C CA . GLU A 1 354 ? -10.363 -15.077 8.877 1.00 90.56 354 GLU A CA 1
ATOM 2789 C C . GLU A 1 354 ? -8.920 -15.589 8.983 1.00 90.56 354 GLU A C 1
ATOM 2791 O O . GLU A 1 354 ? -8.427 -16.299 8.105 1.00 90.56 354 GLU A O 1
ATOM 2796 N N . LEU A 1 355 ? -8.222 -15.218 10.061 1.00 85.44 355 LEU A N 1
ATOM 2797 C CA . LEU A 1 355 ? -6.858 -15.692 10.293 1.00 85.44 355 LEU A CA 1
ATOM 2798 C C . LEU A 1 355 ? -6.860 -17.115 10.852 1.00 85.44 355 LEU A C 1
ATOM 2800 O O . LEU A 1 355 ? -7.501 -17.394 11.871 1.00 85.44 355 LEU A O 1
ATOM 2804 N N . SER A 1 356 ? -6.064 -17.993 10.244 1.00 78.38 356 SER A N 1
ATOM 2805 C CA . SER A 1 356 ? -5.765 -19.322 10.781 1.00 78.38 356 SER A CA 1
ATOM 2806 C C . SER A 1 356 ? -5.172 -19.199 12.187 1.00 78.38 356 SER A C 1
ATOM 2808 O O . SER A 1 356 ? -4.117 -18.601 12.377 1.00 78.38 356 SER A O 1
ATOM 2810 N N . GLY A 1 357 ? -5.866 -19.737 13.192 1.00 75.06 357 GLY A N 1
ATOM 2811 C CA . GLY A 1 357 ? -5.460 -19.631 14.601 1.00 75.06 357 GLY A CA 1
ATOM 2812 C C . GLY A 1 357 ? -5.875 -18.332 15.307 1.00 75.06 357 GLY A C 1
ATOM 2813 O O . GLY A 1 357 ? -5.761 -18.251 16.526 1.00 75.06 357 GLY A O 1
ATOM 2814 N N . GLY A 1 358 ? -6.445 -17.356 14.592 1.00 69.31 358 GLY A N 1
ATOM 2815 C CA . GLY A 1 358 ? -6.926 -16.081 15.141 1.00 69.31 358 GLY A CA 1
ATOM 2816 C C . GLY A 1 358 ? -8.337 -16.134 15.736 1.00 69.31 358 GLY A C 1
ATOM 2817 O O . GLY A 1 358 ? -9.016 -15.110 15.780 1.00 69.31 358 GLY A O 1
ATOM 2818 N N . GLY A 1 359 ? -8.821 -17.320 16.124 1.00 70.31 359 GLY A N 1
ATOM 2819 C CA . GLY A 1 359 ? -10.119 -17.475 16.788 1.00 70.31 359 GLY A CA 1
ATOM 2820 C C . GLY A 1 359 ? -11.346 -17.165 15.931 1.00 70.31 359 GLY A C 1
ATOM 2821 O O . GLY A 1 359 ? -12.359 -16.715 16.466 1.00 70.31 359 GLY A O 1
ATOM 2822 N N . ASN A 1 360 ? -11.263 -17.367 14.612 1.00 80.94 360 ASN A N 1
ATOM 2823 C CA . ASN A 1 360 ? -12.306 -16.991 13.645 1.00 80.94 360 ASN A CA 1
ATOM 2824 C C . ASN A 1 360 ? -12.625 -15.482 13.660 1.00 80.94 360 ASN A C 1
ATOM 2826 O O . ASN A 1 360 ? -13.754 -15.062 13.375 1.00 80.94 360 ASN A O 1
ATOM 2830 N N . LEU A 1 361 ? -11.649 -14.654 14.041 1.00 86.75 361 LEU A N 1
ATOM 2831 C CA . LEU A 1 361 ? -11.702 -13.205 13.880 1.00 86.75 361 LEU A CA 1
ATOM 2832 C C . LEU A 1 361 ? -11.053 -12.816 12.547 1.00 86.75 361 LEU A C 1
ATOM 2834 O O . LEU A 1 361 ? -10.116 -13.461 12.073 1.00 86.75 361 LEU A O 1
ATOM 2838 N N . THR A 1 362 ? -11.590 -11.767 11.933 1.00 92.12 362 THR A N 1
ATOM 2839 C CA . THR A 1 362 ? -11.178 -11.304 10.605 1.00 92.12 362 THR A CA 1
ATOM 2840 C C . THR A 1 362 ? -9.911 -10.461 10.677 1.00 92.12 362 THR A C 1
ATOM 2842 O O . THR A 1 362 ? -9.604 -9.880 11.721 1.00 92.12 362 THR A O 1
ATOM 2845 N N . ARG A 1 363 ? -9.212 -10.295 9.553 1.00 92.75 363 ARG A N 1
ATOM 2846 C CA . ARG A 1 363 ? -8.062 -9.380 9.439 1.00 92.75 363 ARG A CA 1
ATOM 2847 C C . ARG A 1 363 ? -8.392 -7.942 9.829 1.00 92.75 363 ARG A C 1
ATOM 2849 O O . ARG A 1 363 ? -7.542 -7.278 10.402 1.00 92.75 363 ARG A O 1
ATOM 2856 N N . ARG A 1 364 ? -9.641 -7.496 9.655 1.00 92.25 364 ARG A N 1
ATOM 2857 C CA . ARG A 1 364 ? -10.122 -6.205 10.194 1.00 92.25 364 ARG A CA 1
ATOM 2858 C C . ARG A 1 364 ? -9.882 -6.028 11.706 1.00 92.25 364 ARG A C 1
ATOM 2860 O O . ARG A 1 364 ? -9.756 -4.910 12.188 1.00 92.25 364 ARG A O 1
ATOM 2867 N N . PHE A 1 365 ? -9.854 -7.118 12.475 1.00 91.25 365 PHE A N 1
ATOM 2868 C CA . PHE A 1 365 ? -9.588 -7.082 13.917 1.00 91.25 365 PHE A CA 1
ATOM 2869 C C . PHE A 1 365 ? -8.097 -7.173 14.256 1.00 91.25 365 PHE A C 1
ATOM 2871 O O . PHE A 1 365 ? -7.641 -6.598 15.238 1.00 91.25 365 PHE A O 1
ATOM 2878 N N . TRP A 1 366 ? -7.336 -7.933 13.474 1.00 91.38 366 TRP A N 1
ATOM 2879 C CA . TRP A 1 366 ? -5.929 -8.218 13.764 1.00 91.38 366 TRP A CA 1
ATOM 2880 C C . TRP A 1 366 ? -4.957 -7.232 13.115 1.00 91.38 366 TRP A C 1
ATOM 2882 O O . TRP A 1 366 ? -3.837 -7.055 13.601 1.00 91.38 366 TRP A O 1
ATOM 2892 N N . GLY A 1 367 ? -5.406 -6.581 12.047 1.00 93.19 367 GLY A N 1
ATOM 2893 C CA . GLY A 1 367 ? -4.591 -5.778 11.160 1.00 93.19 367 GLY A CA 1
ATOM 2894 C C . GLY A 1 367 ? -3.758 -6.614 10.190 1.00 93.19 367 GLY A C 1
ATOM 2895 O O . GLY A 1 367 ? -3.848 -7.840 10.148 1.00 93.19 367 GLY A O 1
ATOM 2896 N N . SER A 1 368 ? -2.961 -5.952 9.362 1.00 95.38 368 SER A N 1
ATOM 2897 C CA . SER A 1 368 ? -1.969 -6.574 8.480 1.00 95.38 368 SER A CA 1
ATOM 2898 C C . SER A 1 368 ? -0.877 -5.560 8.138 1.00 95.38 368 SER A C 1
ATOM 2900 O O . SER A 1 368 ? -1.163 -4.372 7.996 1.00 95.38 368 SER A O 1
ATOM 2902 N N . ASN A 1 369 ? 0.365 -6.024 8.000 1.00 95.50 369 ASN A N 1
ATOM 2903 C CA . ASN A 1 369 ? 1.465 -5.194 7.505 1.00 95.50 369 ASN A CA 1
ATOM 2904 C C . ASN A 1 369 ? 1.606 -5.408 6.002 1.00 95.50 369 ASN A C 1
ATOM 2906 O O . ASN A 1 369 ? 1.714 -6.552 5.551 1.00 95.50 369 ASN A O 1
ATOM 2910 N N . VAL A 1 370 ? 1.644 -4.322 5.240 1.00 96.06 370 VAL A N 1
ATOM 2911 C CA . VAL A 1 370 ? 1.848 -4.331 3.792 1.00 96.06 370 VAL A CA 1
ATOM 2912 C C . VAL A 1 370 ? 2.997 -3.398 3.441 1.00 96.06 370 VAL A C 1
ATOM 2914 O O . VAL A 1 370 ? 3.079 -2.274 3.931 1.00 96.06 370 VAL A O 1
ATOM 2917 N N . VAL A 1 371 ? 3.892 -3.885 2.591 1.00 95.62 371 VAL A N 1
ATOM 2918 C CA . VAL A 1 371 ? 4.964 -3.091 1.994 1.00 95.62 371 VAL A CA 1
ATOM 2919 C C . VAL A 1 371 ? 4.560 -2.717 0.577 1.00 95.62 371 VAL A C 1
ATOM 2921 O O . VAL A 1 371 ? 3.972 -3.529 -0.142 1.00 95.62 371 VAL A O 1
ATOM 2924 N N . VAL A 1 372 ? 4.848 -1.473 0.208 1.00 95.88 372 VAL A N 1
ATOM 2925 C CA . VAL A 1 372 ? 4.703 -0.958 -1.153 1.00 95.88 372 VAL A CA 1
ATOM 2926 C C . VAL A 1 372 ? 6.055 -1.089 -1.835 1.00 95.88 372 VAL A C 1
ATOM 2928 O O . VAL A 1 372 ? 7.000 -0.433 -1.421 1.00 95.88 372 VAL A O 1
ATOM 2931 N N . ASP A 1 373 ? 6.157 -1.916 -2.864 1.00 95.50 373 ASP A N 1
ATOM 2932 C CA . ASP A 1 373 ? 7.376 -2.095 -3.649 1.00 95.50 373 ASP A CA 1
ATOM 2933 C C . ASP A 1 373 ? 7.192 -1.345 -4.989 1.00 95.50 373 ASP A C 1
ATOM 2935 O O . ASP A 1 373 ? 6.201 -1.564 -5.691 1.00 95.50 373 ASP A O 1
ATOM 2939 N N . ILE A 1 374 ? 8.109 -0.431 -5.336 1.00 94.75 374 ILE A N 1
ATOM 2940 C CA . ILE A 1 374 ? 8.058 0.362 -6.579 1.00 94.75 374 ILE A CA 1
ATOM 2941 C C . ILE A 1 374 ? 9.297 0.052 -7.414 1.00 94.75 374 ILE A C 1
ATOM 2943 O O . ILE A 1 374 ? 10.407 0.446 -7.061 1.00 94.75 374 ILE A O 1
ATOM 2947 N N . GLU A 1 375 ? 9.098 -0.628 -8.536 1.00 92.62 375 GLU A N 1
ATOM 2948 C CA . GLU A 1 375 ? 10.160 -0.945 -9.484 1.00 92.62 375 GLU A CA 1
ATOM 2949 C C . GLU A 1 375 ? 10.155 0.076 -10.618 1.00 92.62 375 GLU A C 1
ATOM 2951 O O . GLU A 1 375 ? 9.181 0.180 -11.364 1.00 92.62 375 GLU A O 1
ATOM 2956 N N . TRP A 1 376 ? 11.246 0.822 -10.762 1.00 90.19 376 TRP A N 1
ATOM 2957 C CA . TRP A 1 376 ? 11.481 1.690 -11.910 1.00 90.19 376 TRP A CA 1
ATOM 2958 C C . TRP A 1 376 ? 12.305 0.945 -12.947 1.00 90.19 376 TRP A C 1
ATOM 2960 O O . TRP A 1 376 ? 13.328 0.350 -12.615 1.00 90.19 376 TRP A O 1
ATOM 2970 N N . SER A 1 377 ? 11.874 0.987 -14.203 1.00 85.19 377 SER A N 1
ATOM 2971 C CA . SER A 1 377 ? 12.578 0.305 -15.281 1.00 85.19 377 SER A CA 1
ATOM 2972 C C . SER A 1 377 ? 12.476 1.075 -16.593 1.00 85.19 377 SER A C 1
ATOM 2974 O O . SER A 1 377 ? 11.467 1.717 -16.892 1.00 85.19 377 SER A O 1
ATOM 2976 N N . ASN A 1 378 ? 13.554 0.993 -17.365 1.00 77.44 378 ASN A N 1
ATOM 2977 C CA . ASN A 1 378 ? 13.668 1.376 -18.769 1.00 77.44 378 ASN A CA 1
ATOM 2978 C C . ASN A 1 378 ? 14.073 0.168 -19.646 1.00 77.44 378 ASN A C 1
ATOM 2980 O O . ASN A 1 378 ? 14.418 0.339 -20.815 1.00 77.44 378 ASN A O 1
ATOM 2984 N N . SER A 1 379 ? 14.072 -1.052 -19.091 1.00 73.06 379 SER A N 1
ATOM 2985 C CA . SER A 1 379 ? 14.752 -2.203 -19.700 1.00 73.06 379 SER A CA 1
ATOM 2986 C C . SER A 1 379 ? 14.052 -2.766 -20.942 1.00 73.06 379 SER A C 1
ATOM 2988 O O . SER A 1 379 ? 14.701 -3.402 -21.775 1.00 73.06 379 SER A O 1
ATOM 2990 N N . ASP A 1 380 ? 12.753 -2.513 -21.110 1.00 73.94 380 ASP A N 1
ATOM 2991 C CA . ASP A 1 380 ? 11.962 -3.000 -22.247 1.00 73.94 380 ASP A CA 1
ATOM 2992 C C . ASP A 1 380 ? 11.891 -1.959 -23.374 1.00 73.94 380 ASP A C 1
ATOM 2994 O O . ASP A 1 380 ? 10.888 -1.275 -23.556 1.00 73.94 380 ASP A O 1
ATOM 2998 N N . VAL A 1 381 ? 12.953 -1.838 -24.169 1.00 68.25 381 VAL A N 1
ATOM 2999 C CA . VAL A 1 381 ? 13.072 -0.836 -25.252 1.00 68.25 381 VAL A CA 1
ATOM 3000 C C . VAL A 1 381 ? 11.810 -0.731 -26.126 1.00 68.25 381 VAL A C 1
ATOM 3002 O O . VAL A 1 381 ? 11.405 0.370 -26.502 1.00 68.25 381 VAL A O 1
ATOM 3005 N N . TRP A 1 382 ? 11.143 -1.855 -26.405 1.00 69.88 382 TRP A N 1
ATOM 3006 C CA . TRP A 1 382 ? 9.950 -1.902 -27.253 1.00 69.88 382 TRP A CA 1
ATOM 3007 C C . TRP A 1 382 ? 8.709 -1.296 -26.597 1.00 69.88 382 TRP A C 1
ATOM 3009 O O . TRP A 1 382 ? 7.881 -0.710 -27.292 1.00 69.88 382 TRP A O 1
ATOM 3019 N N . ALA A 1 383 ? 8.587 -1.386 -25.273 1.00 65.38 383 ALA A N 1
ATOM 3020 C CA . ALA A 1 383 ? 7.529 -0.711 -24.528 1.00 65.38 383 ALA A CA 1
ATOM 3021 C C . ALA A 1 383 ? 7.833 0.776 -24.247 1.00 65.38 383 ALA A C 1
ATOM 3023 O O . ALA A 1 383 ? 6.910 1.524 -23.923 1.00 65.38 383 ALA A O 1
ATOM 3024 N N . HIS A 1 384 ? 9.097 1.204 -24.373 1.00 63.78 384 HIS A N 1
ATOM 3025 C CA . HIS A 1 384 ? 9.583 2.501 -23.874 1.00 63.78 384 HIS A CA 1
ATOM 3026 C C . HIS A 1 384 ? 9.922 3.515 -24.978 1.00 63.78 384 HIS A C 1
ATOM 3028 O O . HIS A 1 384 ? 10.031 4.708 -24.687 1.00 63.78 384 HIS A O 1
ATOM 3034 N N . TRP A 1 385 ? 10.079 3.075 -26.230 1.00 64.25 385 TRP A N 1
ATOM 3035 C CA . TRP A 1 385 ? 10.416 3.949 -27.353 1.00 64.25 385 TRP A CA 1
ATOM 3036 C C . TRP A 1 385 ? 9.183 4.647 -27.940 1.00 64.25 385 TRP A C 1
ATOM 3038 O O . TRP A 1 385 ? 8.352 4.024 -28.603 1.00 64.25 385 TRP A O 1
ATOM 3048 N N . THR A 1 386 ? 9.089 5.968 -27.767 1.00 63.00 386 THR A N 1
ATOM 3049 C CA . THR A 1 386 ? 8.112 6.799 -28.489 1.00 63.00 386 THR A CA 1
ATOM 3050 C C . THR A 1 386 ? 8.812 7.614 -29.565 1.00 63.00 386 THR A C 1
ATOM 3052 O O . THR A 1 386 ? 9.444 8.613 -29.260 1.00 63.00 386 THR A O 1
ATOM 3055 N N . TRP A 1 387 ? 8.699 7.240 -30.841 1.00 55.16 387 TRP A N 1
ATOM 3056 C CA . TRP A 1 387 ? 9.256 8.054 -31.931 1.00 55.16 387 TRP A CA 1
ATOM 3057 C C . TRP A 1 387 ? 8.534 9.415 -32.034 1.00 55.16 387 TRP A C 1
ATOM 3059 O O . TRP A 1 387 ? 7.303 9.431 -31.979 1.00 55.16 387 TRP A O 1
ATOM 3069 N N . PRO A 1 388 ? 9.237 10.554 -32.220 1.00 59.47 388 PRO A N 1
ATOM 3070 C CA . PRO A 1 388 ? 10.689 10.722 -32.380 1.00 59.47 388 PRO A CA 1
ATOM 3071 C C . PRO A 1 388 ? 11.450 11.010 -31.066 1.00 59.47 388 PRO A C 1
ATOM 3073 O O . PRO A 1 388 ? 12.623 11.374 -31.101 1.00 59.47 388 PRO A O 1
ATOM 3076 N N . TRP A 1 389 ? 10.799 10.888 -29.910 1.00 62.50 389 TRP A N 1
ATOM 3077 C CA . TRP A 1 389 ? 11.286 11.334 -28.606 1.00 62.50 389 TRP A CA 1
ATOM 3078 C C . TRP A 1 389 ? 11.532 10.169 -27.637 1.00 62.50 389 TRP A C 1
ATOM 3080 O O . TRP A 1 389 ? 10.631 9.786 -26.895 1.00 62.50 389 TRP A O 1
ATOM 3090 N N . GLY A 1 390 ? 12.778 9.685 -27.621 1.00 63.06 390 GLY A N 1
ATOM 3091 C CA . GLY A 1 390 ? 13.458 9.026 -26.494 1.00 63.06 390 GLY A CA 1
ATOM 3092 C C . GLY A 1 390 ? 12.779 7.844 -25.784 1.00 63.06 390 GLY A C 1
ATOM 3093 O O . GLY A 1 390 ? 11.676 7.406 -26.105 1.00 63.06 390 GLY A O 1
ATOM 3094 N N . LEU A 1 391 ? 13.489 7.319 -24.782 1.00 67.38 391 LEU A N 1
ATOM 3095 C CA . LEU A 1 391 ? 12.962 6.348 -23.826 1.00 67.38 391 LEU A CA 1
ATOM 3096 C C . LEU A 1 391 ? 12.144 7.089 -22.773 1.00 67.38 391 LEU A C 1
ATOM 3098 O O . LEU A 1 391 ? 12.622 8.042 -22.154 1.00 67.38 391 LEU A O 1
ATOM 3102 N N . LYS A 1 392 ? 10.905 6.657 -22.564 1.00 75.56 392 LYS A N 1
ATOM 3103 C CA . LYS A 1 392 ? 10.081 7.134 -21.454 1.00 75.56 392 LYS A CA 1
ATOM 3104 C C . LYS A 1 392 ? 10.102 6.111 -20.333 1.00 75.56 392 LYS A C 1
ATOM 3106 O O . LYS A 1 392 ? 9.901 4.929 -20.582 1.00 75.56 392 LYS A O 1
ATOM 3111 N N . ASN A 1 393 ? 10.292 6.577 -19.104 1.00 83.62 393 ASN A N 1
ATOM 3112 C CA . ASN A 1 393 ? 10.355 5.695 -17.947 1.00 83.62 393 ASN A CA 1
ATOM 3113 C C . ASN A 1 393 ? 9.004 5.070 -17.621 1.00 83.62 393 ASN A C 1
ATOM 3115 O O . ASN A 1 393 ? 7.939 5.683 -17.775 1.00 83.62 393 ASN A O 1
ATOM 3119 N N . ARG A 1 394 ? 9.087 3.856 -17.096 1.00 88.62 394 ARG A N 1
ATOM 3120 C CA . ARG A 1 394 ? 7.975 3.097 -16.560 1.00 88.62 394 ARG A CA 1
ATOM 3121 C C . ARG A 1 394 ? 8.252 2.780 -15.099 1.00 88.62 394 ARG A C 1
ATOM 3123 O O . ARG A 1 394 ? 9.399 2.581 -14.703 1.00 88.62 394 ARG A O 1
ATOM 3130 N N . TYR A 1 395 ? 7.186 2.672 -14.319 1.00 92.38 395 TYR A N 1
ATOM 3131 C CA . TYR A 1 395 ? 7.258 2.057 -13.003 1.00 92.38 395 TYR A CA 1
ATOM 3132 C C . TYR A 1 395 ? 6.155 1.020 -12.816 1.00 92.38 395 TYR A C 1
ATOM 3134 O O . TYR A 1 395 ? 5.078 1.099 -13.415 1.00 92.38 395 TYR A O 1
ATOM 3142 N N . VAL A 1 396 ? 6.442 0.033 -11.978 1.00 95.06 396 VAL A N 1
ATOM 3143 C CA . VAL A 1 396 ? 5.498 -0.987 -11.535 1.00 95.06 396 VAL A CA 1
ATOM 3144 C C . VAL A 1 396 ? 5.383 -0.890 -10.023 1.00 95.06 396 VAL A C 1
ATOM 3146 O O . VAL A 1 396 ? 6.358 -1.069 -9.301 1.00 95.06 396 VAL A O 1
ATOM 3149 N N . VAL A 1 397 ? 4.179 -0.600 -9.546 1.00 96.81 397 VAL A N 1
ATOM 3150 C CA . VAL A 1 397 ? 3.827 -0.676 -8.130 1.00 96.81 397 VAL A CA 1
ATOM 3151 C C . VAL A 1 397 ? 3.359 -2.094 -7.835 1.00 96.81 397 VAL A C 1
ATOM 3153 O O . VAL A 1 397 ? 2.573 -2.673 -8.586 1.00 96.81 397 VAL A O 1
ATOM 3156 N N . SER A 1 398 ? 3.816 -2.657 -6.729 1.00 97.56 398 SER A N 1
ATOM 3157 C CA . SER A 1 398 ? 3.296 -3.902 -6.182 1.00 97.56 398 SER A CA 1
ATOM 3158 C C . SER A 1 398 ? 3.112 -3.770 -4.676 1.00 97.56 398 SER A C 1
ATOM 3160 O O . SER A 1 398 ? 3.786 -2.982 -4.013 1.00 97.56 398 SER A O 1
ATOM 3162 N N . PHE A 1 399 ? 2.153 -4.512 -4.135 1.00 97.62 399 PHE A N 1
ATOM 3163 C CA . PHE A 1 399 ? 1.871 -4.525 -2.707 1.00 97.62 399 PHE A CA 1
ATOM 3164 C C . PHE A 1 399 ? 2.107 -5.928 -2.184 1.00 97.62 399 PHE A C 1
ATOM 3166 O O . PHE A 1 399 ? 1.610 -6.902 -2.745 1.00 97.62 399 PHE A O 1
ATOM 3173 N N . ARG A 1 400 ? 2.867 -6.042 -1.099 1.00 96.50 400 ARG A N 1
ATOM 3174 C CA . ARG A 1 400 ? 3.236 -7.334 -0.529 1.00 96.50 400 ARG A CA 1
ATOM 3175 C C . ARG A 1 400 ? 2.879 -7.387 0.940 1.00 96.50 400 ARG A C 1
ATOM 3177 O O . ARG A 1 400 ? 3.308 -6.555 1.737 1.00 96.50 400 ARG A O 1
ATOM 3184 N N . ARG A 1 401 ? 2.102 -8.400 1.320 1.00 95.69 401 ARG A N 1
ATOM 3185 C CA . ARG A 1 401 ? 1.780 -8.660 2.723 1.00 95.69 401 ARG A CA 1
ATOM 3186 C C . ARG A 1 401 ? 3.008 -9.205 3.453 1.00 95.69 401 ARG A C 1
ATOM 3188 O O . ARG A 1 401 ? 3.534 -10.251 3.083 1.00 95.69 401 ARG A O 1
ATOM 3195 N N . MET A 1 402 ? 3.417 -8.523 4.518 1.00 95.38 402 MET A N 1
ATOM 3196 C CA . MET A 1 402 ? 4.552 -8.903 5.366 1.00 95.38 402 MET A CA 1
ATOM 3197 C C . MET A 1 402 ? 4.132 -9.675 6.613 1.00 95.38 402 MET A C 1
ATOM 3199 O O . MET A 1 402 ? 4.832 -10.589 7.041 1.00 95.38 402 MET A O 1
ATOM 3203 N N . SER A 1 403 ? 3.006 -9.302 7.225 1.00 94.38 403 SER A N 1
ATOM 3204 C CA . SER A 1 403 ? 2.515 -9.949 8.442 1.00 94.38 403 SER A CA 1
ATOM 3205 C C . SER A 1 403 ? 0.989 -9.924 8.519 1.00 94.38 403 SER A C 1
ATOM 3207 O O . SER A 1 403 ? 0.320 -9.090 7.904 1.00 94.38 403 SER A O 1
ATOM 3209 N N . ASP A 1 404 ? 0.457 -10.825 9.340 1.00 91.38 404 ASP A N 1
ATOM 3210 C CA . ASP A 1 404 ? -0.974 -10.962 9.614 1.00 91.38 404 ASP A CA 1
ATOM 3211 C C . ASP A 1 404 ? -1.440 -10.160 10.840 1.00 91.38 404 ASP A C 1
ATOM 3213 O O . ASP A 1 404 ? -2.583 -10.297 11.265 1.00 91.38 404 ASP A O 1
ATOM 3217 N N . TYR A 1 405 ? -0.562 -9.342 11.428 1.00 91.12 405 TYR A N 1
ATOM 3218 C CA . TYR A 1 405 ? -0.855 -8.609 12.656 1.00 91.12 405 TYR A CA 1
ATOM 3219 C C . TYR A 1 405 ? -0.224 -7.224 12.615 1.00 91.12 405 TYR A C 1
ATOM 3221 O O . TYR A 1 405 ? 0.997 -7.099 12.520 1.00 91.12 405 TYR A O 1
ATOM 3229 N N . ALA A 1 406 ? -1.063 -6.200 12.753 1.00 92.50 406 ALA A N 1
ATOM 3230 C CA . ALA A 1 406 ? -0.637 -4.810 12.802 1.00 92.50 406 ALA A CA 1
ATOM 3231 C C . ALA A 1 406 ? -1.533 -4.042 13.769 1.00 92.50 406 ALA A C 1
ATOM 3233 O O . ALA A 1 406 ? -2.735 -3.872 13.537 1.00 92.50 406 ALA A O 1
ATOM 3234 N N . TRP A 1 407 ? -0.956 -3.622 14.890 1.00 90.81 407 TRP A N 1
ATOM 3235 C CA . TRP A 1 407 ? -1.684 -2.874 15.898 1.00 90.81 407 TRP A CA 1
ATOM 3236 C C . TRP A 1 407 ? -0.773 -1.943 16.680 1.00 90.81 407 TRP A C 1
ATOM 3238 O O . TRP A 1 407 ? 0.401 -2.232 16.896 1.00 90.81 407 TRP A O 1
ATOM 3248 N N . THR A 1 408 ? -1.371 -0.869 17.169 1.00 89.31 408 THR A N 1
ATOM 3249 C CA . THR A 1 408 ? -0.771 0.084 18.102 1.00 89.31 408 THR A CA 1
ATOM 3250 C C . THR A 1 408 ? -1.651 0.183 19.335 1.00 89.31 408 THR A C 1
ATOM 3252 O O . THR A 1 408 ? -2.811 -0.249 19.346 1.00 89.31 408 THR A O 1
ATOM 3255 N N . THR 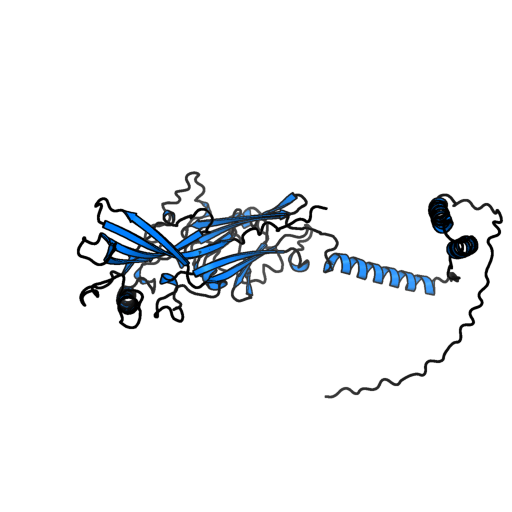A 1 409 ? -1.080 0.639 20.445 1.00 90.12 409 THR A N 1
ATOM 3256 C CA . THR A 1 409 ? -1.820 0.790 21.696 1.00 90.12 409 THR A CA 1
ATOM 3257 C C . THR A 1 409 ? -1.499 2.108 22.350 1.00 90.12 409 THR A C 1
ATOM 3259 O O . THR A 1 409 ? -0.339 2.451 22.559 1.00 90.12 409 THR A O 1
ATOM 3262 N N . HIS A 1 410 ? -2.568 2.798 22.717 1.00 89.06 410 HIS A N 1
ATOM 3263 C CA . HIS A 1 410 ? -2.559 4.098 23.347 1.00 89.06 410 HIS A CA 1
ATOM 3264 C C . HIS A 1 410 ? -3.219 3.972 24.709 1.00 89.06 410 HIS A C 1
ATOM 3266 O O . HIS A 1 410 ? -4.196 3.245 24.899 1.00 89.06 410 HIS A O 1
ATOM 3272 N N . ILE A 1 411 ? -2.656 4.676 25.682 1.00 91.50 411 ILE A N 1
ATOM 3273 C CA . ILE A 1 411 ? -3.229 4.767 27.017 1.00 91.50 411 ILE A CA 1
ATOM 3274 C C . ILE A 1 411 ? -3.749 6.185 27.174 1.00 91.50 411 ILE A C 1
ATOM 3276 O O . ILE A 1 411 ? -2.971 7.139 27.196 1.00 91.50 411 ILE A O 1
ATOM 3280 N N . ARG A 1 412 ? -5.067 6.316 27.296 1.00 90.38 412 ARG A N 1
ATOM 3281 C CA . ARG A 1 412 ? -5.743 7.586 27.528 1.00 90.38 412 ARG A CA 1
ATOM 3282 C C . ARG A 1 412 ? -6.174 7.650 28.987 1.00 90.38 412 ARG A C 1
ATOM 3284 O O . ARG A 1 412 ? -7.104 6.964 29.411 1.00 90.38 412 ARG A O 1
ATOM 3291 N N . ASN A 1 413 ? -5.482 8.471 29.770 1.00 91.56 413 ASN A N 1
ATOM 3292 C CA . ASN A 1 413 ? -5.877 8.729 31.152 1.00 91.56 413 ASN A CA 1
ATOM 3293 C C . ASN A 1 413 ? -7.190 9.521 31.167 1.00 91.56 413 ASN A C 1
ATOM 3295 O O . ASN A 1 413 ? -7.353 10.468 30.394 1.00 91.56 413 ASN A O 1
ATOM 3299 N N . LYS A 1 414 ? -8.127 9.121 32.028 1.00 91.31 414 LYS A N 1
ATOM 3300 C CA . LYS A 1 414 ? -9.369 9.865 32.243 1.00 91.31 414 LYS A CA 1
ATOM 3301 C C . LYS A 1 414 ? -9.144 10.991 33.259 1.00 91.31 414 LYS A C 1
ATOM 3303 O O . LYS A 1 414 ? -8.153 10.957 33.990 1.00 91.31 414 LYS A O 1
ATOM 3308 N N . PRO A 1 415 ? -10.055 11.979 33.328 1.00 92.88 415 PRO A N 1
ATOM 3309 C CA . PRO A 1 415 ? -10.049 12.965 34.404 1.00 92.88 415 PRO A CA 1
ATOM 3310 C C . PRO A 1 415 ? -10.085 12.312 35.793 1.00 92.88 415 PRO A C 1
ATOM 3312 O O . PRO A 1 415 ? -9.477 12.829 36.729 1.00 92.88 415 PRO A O 1
ATOM 3315 N N . GLU A 1 416 ? -10.750 11.158 35.938 1.00 94.62 416 GLU A N 1
ATOM 3316 C CA . GLU A 1 416 ? -10.696 10.389 37.175 1.00 94.62 416 GLU A CA 1
ATOM 3317 C C . GLU A 1 416 ? -9.344 9.652 37.317 1.00 94.62 416 GLU A C 1
ATOM 3319 O O . GLU A 1 416 ? -9.027 8.775 36.511 1.00 94.62 416 GLU A O 1
ATOM 3324 N N . PRO A 1 417 ? -8.566 9.896 38.391 1.00 90.38 417 PRO A N 1
ATOM 3325 C CA . PRO A 1 417 ? -7.175 9.430 38.519 1.00 90.38 417 PRO A CA 1
ATOM 3326 C C . PRO A 1 417 ? -7.022 7.906 38.640 1.00 90.38 417 PRO A C 1
ATOM 3328 O O . PRO A 1 417 ? -5.921 7.369 38.525 1.00 90.38 417 PRO A O 1
ATOM 3331 N N . ASN A 1 418 ? -8.126 7.204 38.890 1.00 95.50 418 ASN A N 1
ATOM 3332 C CA . ASN A 1 418 ? -8.162 5.754 39.015 1.00 95.50 418 ASN A CA 1
ATOM 3333 C C . ASN A 1 418 ? -8.733 5.071 37.774 1.00 95.50 418 ASN A C 1
ATOM 3335 O O . ASN A 1 418 ? -8.927 3.861 37.822 1.00 95.50 418 ASN A O 1
ATOM 3339 N N . PHE A 1 419 ? -9.004 5.802 36.692 1.00 95.62 419 PHE A N 1
ATOM 3340 C CA . PHE A 1 419 ? -9.562 5.248 35.466 1.00 95.62 419 PHE A CA 1
ATOM 3341 C C . PHE A 1 419 ? -8.702 5.606 34.258 1.00 95.62 419 PHE A C 1
ATOM 3343 O O . PHE A 1 419 ? -8.139 6.696 34.148 1.00 95.62 419 PHE A O 1
ATOM 3350 N N . ARG A 1 420 ? -8.597 4.660 33.330 1.00 94.75 420 ARG A N 1
ATOM 3351 C CA . ARG A 1 420 ? -7.959 4.879 32.034 1.00 94.75 420 ARG A CA 1
ATOM 3352 C C . ARG A 1 420 ? -8.620 4.021 30.975 1.00 94.75 420 ARG A C 1
ATOM 3354 O O . ARG A 1 420 ? -9.119 2.936 31.274 1.00 94.75 420 ARG A O 1
ATOM 3361 N N . ASP A 1 421 ? -8.524 4.481 29.742 1.00 93.44 421 ASP A N 1
ATOM 3362 C CA . ASP A 1 421 ? -8.871 3.693 28.574 1.00 93.44 421 ASP A CA 1
ATOM 3363 C C . ASP A 1 421 ? -7.576 3.214 27.919 1.00 93.44 421 ASP A C 1
ATOM 3365 O O . ASP A 1 421 ? -6.642 3.988 27.697 1.00 93.44 421 ASP A O 1
ATOM 3369 N N . VAL A 1 422 ? -7.501 1.915 27.645 1.00 92.06 422 VAL A N 1
ATOM 3370 C CA . VAL A 1 422 ? -6.459 1.337 26.797 1.00 92.06 422 VAL A CA 1
ATOM 3371 C C . VAL A 1 422 ? -7.077 1.116 25.429 1.00 92.06 422 VAL A C 1
ATOM 3373 O O . VAL A 1 422 ? -7.894 0.213 25.245 1.00 92.06 422 VAL A O 1
ATOM 3376 N N . GLU A 1 423 ? -6.708 1.973 24.490 1.00 91.00 423 GLU A N 1
ATOM 3377 C CA . GLU A 1 423 ? -7.189 1.952 23.117 1.00 91.00 423 GLU A CA 1
ATOM 3378 C C . GLU A 1 423 ? -6.186 1.170 22.268 1.00 91.00 423 GLU A C 1
ATOM 3380 O O . GLU A 1 423 ? -4.999 1.488 22.220 1.00 91.00 423 GLU A O 1
ATOM 3385 N N . ARG A 1 424 ? -6.650 0.108 21.612 1.00 90.44 424 ARG A N 1
ATOM 3386 C CA . ARG A 1 424 ? -5.874 -0.660 20.641 1.00 90.44 424 ARG A CA 1
ATOM 3387 C C . ARG A 1 424 ? -6.418 -0.386 19.254 1.00 90.44 424 ARG A C 1
ATOM 3389 O O . ARG A 1 424 ? -7.582 -0.683 18.985 1.00 90.44 424 ARG A O 1
ATOM 3396 N N . HIS A 1 425 ? -5.568 0.121 18.376 1.00 90.56 425 HIS A N 1
ATOM 3397 C CA . HIS A 1 425 ? -5.907 0.363 16.980 1.00 90.56 425 HIS A CA 1
ATOM 3398 C C . HIS A 1 425 ? -5.329 -0.775 16.158 1.00 90.56 425 HIS A C 1
ATOM 3400 O O . HIS A 1 425 ? -4.114 -0.950 16.114 1.00 90.56 425 HIS A O 1
ATOM 3406 N N . ALA A 1 426 ? -6.192 -1.581 15.552 1.00 92.31 426 ALA A N 1
ATOM 3407 C CA . ALA A 1 426 ? -5.795 -2.597 14.589 1.00 92.31 426 ALA A CA 1
ATOM 3408 C C . ALA A 1 426 ? -6.079 -2.089 13.180 1.00 92.31 426 ALA A C 1
ATOM 3410 O O . ALA A 1 426 ? -7.080 -1.409 12.937 1.00 92.31 426 ALA A O 1
ATOM 3411 N N . GLY A 1 427 ? -5.195 -2.389 12.236 1.00 91.44 427 GLY A N 1
ATOM 3412 C CA . GLY A 1 427 ? -5.215 -1.672 10.970 1.00 91.44 427 GLY A CA 1
ATOM 3413 C C . GLY A 1 427 ? -4.350 -2.255 9.874 1.00 91.44 427 GLY A C 1
ATOM 3414 O O . GLY A 1 427 ? -3.719 -3.290 10.040 1.00 91.44 427 GLY A O 1
ATOM 3415 N N . LEU A 1 428 ? -4.316 -1.566 8.747 1.00 93.31 428 LEU A N 1
ATOM 3416 C CA . LEU A 1 428 ? -3.341 -1.797 7.698 1.00 93.31 428 LEU A CA 1
ATOM 3417 C C . LEU A 1 428 ? -2.144 -0.885 7.949 1.00 93.31 428 LEU A C 1
ATOM 3419 O O . LEU A 1 428 ? -2.269 0.332 7.854 1.00 93.31 428 LEU A O 1
ATOM 3423 N N . GLN A 1 429 ? -0.993 -1.457 8.280 1.00 93.94 429 GLN A N 1
ATOM 3424 C CA . GLN A 1 429 ? 0.248 -0.696 8.359 1.00 93.94 429 GLN A CA 1
ATOM 3425 C C . GLN A 1 429 ? 0.936 -0.751 6.998 1.00 93.94 429 GLN A C 1
ATOM 3427 O O . GLN A 1 429 ? 1.369 -1.819 6.563 1.00 93.94 429 GLN A O 1
ATOM 3432 N N . LEU A 1 430 ? 1.007 0.397 6.331 1.00 93.62 430 LEU A N 1
ATOM 3433 C CA . LEU A 1 430 ? 1.679 0.574 5.053 1.00 93.62 430 LEU A CA 1
ATOM 3434 C C . LEU A 1 430 ? 3.085 1.115 5.271 1.00 93.62 430 LEU A C 1
ATOM 3436 O O . LEU A 1 430 ? 3.289 2.144 5.920 1.00 93.62 430 LEU A O 1
ATOM 3440 N N . GLN A 1 431 ? 4.058 0.419 4.700 1.00 93.06 431 GLN A N 1
ATOM 3441 C CA . GLN A 1 431 ? 5.459 0.807 4.742 1.00 93.06 431 GLN A CA 1
ATOM 3442 C C . GLN A 1 431 ? 5.969 0.981 3.315 1.00 93.06 431 GLN A C 1
ATOM 3444 O O . GLN A 1 431 ? 5.792 0.102 2.473 1.00 93.06 431 GLN A O 1
ATOM 3449 N N . ALA A 1 432 ? 6.602 2.120 3.049 1.00 87.75 432 ALA A N 1
ATOM 3450 C CA . ALA A 1 432 ? 7.445 2.259 1.874 1.00 87.75 432 ALA A CA 1
ATOM 3451 C C . ALA A 1 432 ? 8.734 1.457 2.116 1.00 87.75 432 ALA A C 1
ATOM 3453 O O . ALA A 1 432 ? 9.095 1.236 3.283 1.00 87.75 432 ALA A O 1
ATOM 3454 N N . PRO A 1 433 ? 9.440 1.025 1.059 1.00 80.31 433 PRO A N 1
ATOM 3455 C CA . PRO A 1 433 ? 10.741 0.406 1.218 1.00 80.31 433 PRO A CA 1
ATOM 3456 C C . PRO A 1 433 ? 11.604 1.418 1.961 1.00 80.31 433 PRO A C 1
ATOM 3458 O O . PRO A 1 433 ? 11.690 2.580 1.555 1.00 80.31 433 PRO A O 1
ATOM 3461 N N . LYS A 1 434 ? 12.192 1.014 3.089 1.00 76.44 434 LYS A N 1
ATOM 3462 C CA . LYS A 1 434 ? 13.229 1.852 3.680 1.00 76.44 434 LYS A CA 1
ATOM 3463 C C . LYS A 1 434 ? 14.346 1.911 2.656 1.00 76.44 434 LYS A C 1
ATOM 3465 O O . LYS A 1 434 ? 14.708 0.874 2.102 1.00 76.44 434 LYS A O 1
ATOM 3470 N N . ASN A 1 435 ? 14.878 3.103 2.429 1.00 67.31 435 ASN A N 1
ATOM 3471 C CA . ASN A 1 435 ? 16.179 3.229 1.804 1.00 67.31 435 ASN A CA 1
ATOM 3472 C C . ASN A 1 435 ? 17.104 2.486 2.758 1.00 67.31 435 ASN A C 1
ATOM 3474 O O . ASN A 1 435 ? 17.390 2.979 3.850 1.00 67.31 435 ASN A O 1
ATOM 3478 N N . GLU A 1 436 ? 17.436 1.238 2.433 1.00 60.09 436 GLU A N 1
ATOM 3479 C CA . GLU A 1 436 ? 18.574 0.597 3.054 1.00 60.09 436 GLU A CA 1
ATOM 3480 C C . GLU A 1 436 ? 19.720 1.523 2.680 1.00 60.09 436 GLU A C 1
ATOM 3482 O O . GLU A 1 436 ? 20.121 1.574 1.518 1.00 60.09 436 GLU A O 1
ATOM 3487 N N . GLU A 1 437 ? 20.142 2.367 3.630 1.00 54.19 437 GLU A N 1
ATOM 3488 C CA . GLU A 1 437 ? 21.417 3.058 3.530 1.00 54.19 437 GLU A CA 1
ATOM 3489 C C . GLU A 1 437 ? 22.392 1.969 3.120 1.00 54.19 437 GLU A C 1
ATOM 3491 O O . GLU A 1 437 ? 22.574 1.009 3.872 1.00 54.19 437 GLU A O 1
ATOM 3496 N N . VAL A 1 438 ? 22.881 2.049 1.879 1.00 50.53 438 VAL A N 1
ATOM 3497 C CA . VAL A 1 438 ? 23.771 1.053 1.296 1.00 50.53 438 VAL A CA 1
ATOM 3498 C C . VAL A 1 438 ? 24.948 0.967 2.252 1.00 50.53 438 VAL A C 1
ATOM 3500 O O . VAL A 1 438 ? 25.794 1.860 2.307 1.00 50.53 438 VAL A O 1
ATOM 3503 N N . ALA A 1 439 ? 24.913 -0.048 3.113 1.00 44.12 439 ALA A N 1
ATOM 3504 C CA . ALA A 1 439 ? 25.808 -0.149 4.241 1.00 44.12 439 ALA A CA 1
ATOM 3505 C C . ALA A 1 439 ? 27.197 -0.444 3.680 1.00 44.12 439 ALA A C 1
ATOM 3507 O O . ALA A 1 439 ? 27.501 -1.574 3.308 1.00 44.12 439 ALA A O 1
ATOM 3508 N N . GLY A 1 440 ? 28.015 0.602 3.601 1.00 42.81 440 GLY A N 1
ATOM 3509 C CA . GLY A 1 440 ? 29.395 0.532 3.150 1.00 42.81 440 GLY A CA 1
ATOM 3510 C C . GLY A 1 440 ? 29.543 0.703 1.645 1.00 42.81 440 GLY A C 1
ATOM 3511 O O . GLY A 1 440 ? 29.710 -0.269 0.913 1.00 42.81 440 GLY A O 1
ATOM 3512 N N . SER A 1 441 ? 29.644 1.959 1.205 1.00 35.88 441 SER A N 1
ATOM 3513 C CA . SER A 1 441 ? 30.660 2.248 0.195 1.00 35.88 441 SER A CA 1
ATOM 3514 C C . SER A 1 441 ? 32.009 1.847 0.812 1.00 35.88 441 SER A C 1
ATOM 3516 O O . SER A 1 441 ? 32.340 2.368 1.884 1.00 35.88 441 SER A O 1
ATOM 3518 N N . PRO A 1 442 ? 32.753 0.878 0.250 1.00 42.22 442 PRO A N 1
ATOM 3519 C CA . PRO A 1 442 ? 34.114 0.640 0.693 1.00 42.22 442 PRO A CA 1
ATOM 3520 C C . PRO A 1 442 ? 34.902 1.915 0.393 1.00 42.22 442 PRO A C 1
ATOM 3522 O O . PRO A 1 442 ? 35.047 2.283 -0.770 1.00 42.22 442 PRO A O 1
ATOM 3525 N N . GLU A 1 443 ? 35.363 2.604 1.438 1.00 42.47 443 GLU A N 1
ATOM 3526 C CA . GLU A 1 443 ? 36.338 3.685 1.299 1.00 42.47 443 GLU A CA 1
ATOM 3527 C C . GLU A 1 443 ? 37.509 3.159 0.457 1.00 42.47 443 GLU A C 1
ATOM 3529 O O . GLU A 1 443 ? 38.221 2.240 0.873 1.00 42.47 443 GLU A O 1
ATOM 3534 N N . SER A 1 444 ? 37.637 3.683 -0.764 1.00 42.31 444 SER A N 1
ATOM 3535 C CA . SER A 1 444 ? 38.720 3.388 -1.704 1.00 42.31 444 SER A CA 1
ATOM 3536 C C . SER A 1 444 ? 39.829 4.417 -1.599 1.00 42.31 444 SER A C 1
ATOM 3538 O O . SER A 1 444 ? 39.474 5.619 -1.679 1.00 42.31 444 SER A O 1
#

Sequence (444 aa):
MSLPETFARLPLKEMHSSRSTQSRTLQVSDSHSETSEEQHWIDDAFEHFVQKAGNLAGNVHPSCKKWVSRKLEVYEVPKIARIHAPPLQVPMCCMQTCVTLIAVSWLIVFLHFYEYNVIDNNNVVMQLSFPQSNFEACHDIDVDCDDVGHPHDLMPMEHLAYCNKNYLESRSKKLLKYFFDEKHNYSRSRWPGAPTKSDTVPVKCSKLDIHEVLEDKGAGMQIMTSRTTVKQRKCTADEACLWLNTGIEMDYVYDVERFLLKLQHQIRTEDGRAFQSSHAAGFLLINGSLHSVRCSAAKIKSGACANNMVGFEGSTPCGSTDGTQHPACFSTGFADFFSLDIVLQAAGFSFADELSGGGNLTRRFWGSNVVVDIEWSNSDVWAHWTWPWGLKNRYVVSFRRMSDYAWTTHIRNKPEPNFRDVERHAGLQLQAPKNEEVAGSPES

pLDDT: mean 76.12, std 18.42, range [30.83, 97.62]

Foldseek 3Di:
DDDDDDDDDDDDDDDDDDDDDDDDDDDDDDDDDPPPDVVPPVVVVLVVVLVVVLVVCVVPDPVSSVVSSVVSVDDDDPDDDDDPDPVVVVVVVVVVVVVCCCVVCCCCQQVVPVDPWDFPDKDKDKDKAFQAQCPPVQPDPVNCPVPRCPVVLADPQCPPPCQDPVNQQVVQVLVLCQQQPPVHPNPVVQAVDRPDPPAGAAEHEDADDCVVFDPPPPQFTWAFQKKKKFKWFADDPPDPDGIHGPHIHMYGHPPQQLMKIWMWMWTATPVGDIDTPQQAWEWEAFPNFTAGQAAAPVSVVVVSDPCPFPVNVPHHHLFDRRSSDPPDWHDYNGTTIGRNNSLQRLQPHDQQDADDVNSRHGLSVFAWEKEKDKDKDQNPVNRQDDPPDDGGIYIYIGIHTDGSGDKDWDWAQDPPNRMIIIMIGHGYGYDYPPPPPPPDPDPD

Radius of gyration: 37.31 Å; chains: 1; bounding box: 101×66×104 Å

Secondary structure (DSSP, 8-state):
--PPP--PPPP----------------------S--SSSHHHHHHHHHHHHHHHHHGGGS-HHHHHHHHHHHS------------HHHHHHHHHHHHHHHHHHHHHHHHHS-TT----EEEEEEEEEEE---S-TTT---TT---TTS--TTTSPPGGGSTTTSHHHHHHHHHHHHHHHHSTT-TTSTTT-SSPPPTT----EEEE---GGGS-EETTTEEEEEEEEEEEEEEEPPTTSS-SEEEEEEEEEEETTGGG-EEEEEEEEEETTS-EEEGGGSEEEEEETTEEEE-EEPHHHHHTT---TT-HHHHTSPBSSBSSSSSSSBEEE-SS-EEEEHHHHHHHTT--TTPBPTTTTT-BHHHH-EEEEEEEEEE---HHHHB-TTS-BPPEEEEEEEEEES--EEEEEEE-SSTTEEEEEEEEEEEEEPPP----S-----